Protein AF-A0A445CGW0-F1 (afdb_monomer_lite)

Radius of gyration: 28.67 Å; chains: 1; bounding box: 61×63×117 Å

Secondary structure (DSSP, 8-state):
---------------------------------TT--TTPPPPPSS-TTSS-TT--SS-SHHHHHHHHHHHHHHHH--HHHHHHHHHHHTT--S----HHHHHHHGGG---TT-SS--S-HHHHHHHHHHHHHHH-TT-HHHHHHHHHGGGGGGGGSTTTT---GGGTSS---BSSSPPPTTSTTGGGGGGSGGGG-TTTSSSSTTS-TT--GGGS-B-SSHHHHHHHHHHHTT----HHHHHHHHHTT-HHHHTT-TTTTT--HHHHHHHHHHHHHHHHHHH---SS---HHHHHHHHHHHHHHHHHHT-----HHHHHHHHHTT-HHHHTT-TTTTS--HHHHHHHHHHHHHHHHHHH---SSPP-HHHHHHHHHHHHHHHS-SS---

InterPro domains:
  IPR007828 Inositol oxygenase [PF05153] (64-305)
  IPR007828 Inositol oxygenase [PTHR12588] (19-306)

pLDDT: mean 83.8, std 20.22, range [23.66, 98.75]

Organism: Arachis hypogaea (NCBI:txid3818)

Foldseek 3Di:
DDDDDDDDDDDYDDDDDDDDDDDDPPPPPQPDDPFFDPPADDFDCAAQVRHGFPDLPDDDPLSVLLLVLVLCLLAPQAPVVLVVVCVVLLVVPLDDDALVVLLVLQQVDDQSNGPHDDHRVNQLLQLLLVSCCVGPVPPLLLSLLSNQLQSLQCCCPVSNPVDPNSQADAAKDFHQAADDPLPPPCVSNVNHPSCVPPQHVHHQRVHDFQQACVPTRMRHYSLVSSLSVCVVLQFPRPPLSSLLSNCLSNCSCLPVNPPVRNHHPSNVVSSSSSNVSNSRSRRSHYPDGDPCVVCVVVSVVSSVVRNQVVFFPDPPLVVLLVVCLVVCCVLPVPPPPVVDDPVNVVSSVSSNVVNCCVPPVDDPDDDPCVVCVVVVVVVCVVTGPPDDDD

Structure (mmCIF, N/CA/C/O backbone):
data_AF-A0A445CGW0-F1
#
_entry.id   AF-A0A445CGW0-F1
#
loop_
_atom_site.group_PDB
_atom_site.id
_atom_site.type_symbol
_atom_site.label_atom_id
_atom_site.label_alt_id
_atom_site.label_comp_id
_atom_site.label_asym_id
_atom_site.label_entity_id
_atom_site.label_seq_id
_atom_site.pdbx_PDB_ins_code
_atom_site.Cartn_x
_atom_site.Cartn_y
_atom_site.Cartn_z
_atom_site.occupancy
_atom_site.B_iso_or_equiv
_atom_site.auth_seq_id
_atom_site.auth_comp_id
_atom_site.auth_asym_id
_atom_site.auth_atom_id
_atom_site.pdbx_PDB_model_num
ATOM 1 N N . MET A 1 1 ? 12.125 -11.654 -76.337 1.00 35.56 1 MET A N 1
ATOM 2 C CA . MET A 1 1 ? 12.320 -10.326 -76.961 1.00 35.56 1 MET A CA 1
ATOM 3 C C . MET A 1 1 ? 11.500 -9.334 -76.161 1.00 35.56 1 MET A C 1
ATOM 5 O O . MET A 1 1 ? 10.385 -9.684 -75.823 1.00 35.56 1 MET A O 1
ATOM 9 N N . ALA A 1 2 ? 11.933 -8.131 -75.829 1.00 31.19 2 ALA A N 1
ATOM 10 C CA . ALA A 1 2 ? 13.241 -7.493 -75.856 1.00 31.19 2 ALA A CA 1
ATOM 11 C C . ALA A 1 2 ? 13.026 -6.168 -75.106 1.00 31.19 2 ALA A C 1
ATOM 13 O O . ALA A 1 2 ? 12.069 -5.450 -75.383 1.00 31.19 2 ALA A O 1
ATOM 14 N N . THR A 1 3 ? 13.880 -5.904 -74.129 1.00 28.67 3 THR A N 1
ATOM 15 C CA . THR A 1 3 ? 14.000 -4.645 -73.392 1.00 28.67 3 THR A CA 1
ATOM 16 C C . THR A 1 3 ? 14.178 -3.451 -74.332 1.00 28.67 3 THR A C 1
ATOM 18 O O . THR A 1 3 ? 14.914 -3.575 -75.309 1.00 28.67 3 THR A O 1
ATOM 21 N N . THR A 1 4 ? 13.667 -2.275 -73.954 1.00 31.94 4 THR A N 1
ATOM 22 C CA . THR A 1 4 ? 14.264 -0.998 -74.383 1.00 31.94 4 THR A CA 1
ATOM 23 C C . THR A 1 4 ? 14.344 -0.037 -73.193 1.00 31.94 4 THR A C 1
ATOM 25 O O . THR A 1 4 ? 13.339 0.243 -72.546 1.00 31.94 4 THR A O 1
ATOM 28 N N . LEU A 1 5 ? 15.568 0.399 -72.891 1.00 27.86 5 LEU A N 1
ATOM 29 C CA . LEU A 1 5 ? 15.965 1.393 -71.879 1.00 27.86 5 LEU A CA 1
ATOM 30 C C . LEU A 1 5 ? 16.192 2.774 -72.548 1.00 27.86 5 LEU A C 1
ATOM 32 O O . LEU A 1 5 ? 15.957 2.898 -73.749 1.00 27.86 5 LEU A O 1
ATOM 36 N N . VAL A 1 6 ? 16.790 3.713 -71.790 1.00 30.98 6 VAL A N 1
ATOM 37 C CA . VAL A 1 6 ? 17.458 4.980 -72.196 1.00 30.98 6 VAL A CA 1
ATOM 38 C C . VAL A 1 6 ? 16.551 6.237 -72.229 1.00 30.98 6 VAL A C 1
ATOM 40 O O . VAL A 1 6 ? 15.656 6.315 -73.062 1.00 30.98 6 VAL A O 1
ATOM 43 N N . ASP A 1 7 ? 16.752 7.284 -71.402 1.00 27.50 7 ASP A N 1
ATOM 44 C CA . ASP A 1 7 ? 17.539 7.364 -70.147 1.00 27.50 7 ASP A CA 1
ATOM 45 C C . ASP A 1 7 ? 17.207 8.583 -69.231 1.00 27.50 7 ASP A C 1
ATOM 47 O O . ASP A 1 7 ? 16.339 9.404 -69.519 1.00 27.50 7 ASP A O 1
ATOM 51 N N . GLN A 1 8 ? 17.942 8.650 -68.117 1.00 28.12 8 GLN A N 1
ATOM 52 C CA . GLN A 1 8 ? 18.138 9.674 -67.078 1.00 28.12 8 GLN A CA 1
ATOM 53 C C . GLN A 1 8 ? 18.310 11.159 -67.482 1.00 28.12 8 GLN A C 1
ATOM 55 O O . GLN A 1 8 ? 18.996 11.495 -68.444 1.00 28.12 8 GLN A O 1
ATOM 60 N N . SER A 1 9 ? 17.951 12.045 -66.539 1.00 27.23 9 SER A N 1
ATOM 61 C CA . SER A 1 9 ? 18.901 13.039 -65.992 1.00 27.23 9 SER A CA 1
ATOM 62 C C . SER A 1 9 ? 18.571 13.353 -64.522 1.00 27.23 9 SER A C 1
ATOM 64 O O . SER A 1 9 ? 17.398 13.368 -64.153 1.00 27.23 9 SER A O 1
ATOM 66 N N . ALA A 1 10 ? 19.585 13.576 -63.681 1.00 27.39 10 ALA A N 1
ATOM 67 C CA . ALA A 1 10 ? 19.454 13.761 -62.228 1.00 27.39 10 ALA A CA 1
ATOM 68 C C . ALA A 1 10 ? 19.650 15.225 -61.789 1.00 27.39 10 ALA A C 1
ATOM 70 O O . ALA A 1 10 ? 20.271 15.977 -62.532 1.00 27.39 10 ALA A O 1
ATOM 71 N N . LEU A 1 11 ? 19.201 15.586 -60.571 1.00 26.28 11 LEU A N 1
ATOM 72 C CA . LEU A 1 11 ? 19.989 16.225 -59.483 1.00 26.28 11 LEU A CA 1
ATOM 73 C C . LEU A 1 11 ? 19.096 16.922 -58.430 1.00 26.28 11 LEU A C 1
ATOM 75 O O . LEU A 1 11 ? 18.380 17.844 -58.788 1.00 26.28 11 LEU A O 1
ATOM 79 N N . GLY A 1 12 ? 19.272 16.563 -57.144 1.00 23.66 12 GLY A N 1
ATOM 80 C CA . GLY A 1 12 ? 18.977 17.382 -55.943 1.00 23.66 12 GLY A CA 1
ATOM 81 C C . GLY A 1 12 ? 17.527 17.860 -55.701 1.00 23.66 12 GLY A C 1
ATOM 82 O O . GLY A 1 12 ? 16.700 17.880 -56.596 1.00 23.66 12 GLY A O 1
ATOM 83 N N . SER A 1 13 ? 17.129 18.283 -54.500 1.00 24.61 13 SER A N 1
ATOM 84 C CA . SER A 1 13 ? 17.721 18.170 -53.156 1.00 24.61 13 SER A CA 1
ATOM 85 C C . SER A 1 13 ? 16.670 18.591 -52.112 1.00 24.61 13 SER A C 1
ATOM 87 O O . SER A 1 13 ? 15.729 19.293 -52.461 1.00 24.61 13 SER A O 1
ATOM 89 N N . GLN A 1 14 ? 16.915 18.255 -50.839 1.00 25.72 14 GLN A N 1
ATOM 90 C CA . GLN A 1 14 ? 16.251 18.785 -49.632 1.00 25.72 14 GLN A CA 1
ATOM 91 C C . GLN A 1 14 ? 14.803 18.338 -49.340 1.00 25.72 14 GLN A C 1
ATOM 93 O O . GLN A 1 14 ? 13.841 18.665 -50.027 1.00 25.72 14 GLN A O 1
ATOM 98 N N . PHE A 1 15 ? 14.691 17.622 -48.216 1.00 25.77 15 PHE A N 1
ATOM 99 C CA . PHE A 1 15 ? 13.513 17.609 -47.352 1.00 25.77 15 PHE A CA 1
ATOM 100 C C . PHE A 1 15 ? 13.239 19.022 -46.821 1.00 25.77 15 PHE A C 1
ATOM 102 O O . PHE A 1 15 ? 14.188 19.749 -46.535 1.00 25.77 15 PHE A O 1
ATOM 109 N N . ASP A 1 16 ? 11.968 19.334 -46.573 1.00 25.22 16 ASP A N 1
ATOM 110 C CA . ASP A 1 16 ? 11.568 20.315 -45.562 1.00 25.22 16 ASP A CA 1
ATOM 111 C C . ASP A 1 16 ? 10.232 19.874 -44.943 1.00 25.22 16 ASP A C 1
ATOM 113 O O . ASP A 1 16 ? 9.242 19.646 -45.645 1.00 25.22 16 ASP A O 1
ATOM 117 N N . GLU A 1 17 ? 10.208 19.716 -43.622 1.00 28.42 17 GLU A N 1
ATOM 118 C CA . GLU A 1 17 ? 9.020 19.325 -42.861 1.00 28.42 17 GLU A CA 1
ATOM 119 C C . GLU A 1 17 ? 8.104 20.531 -42.626 1.00 28.42 17 GLU A C 1
ATOM 121 O O . GLU A 1 17 ? 8.563 21.595 -42.207 1.00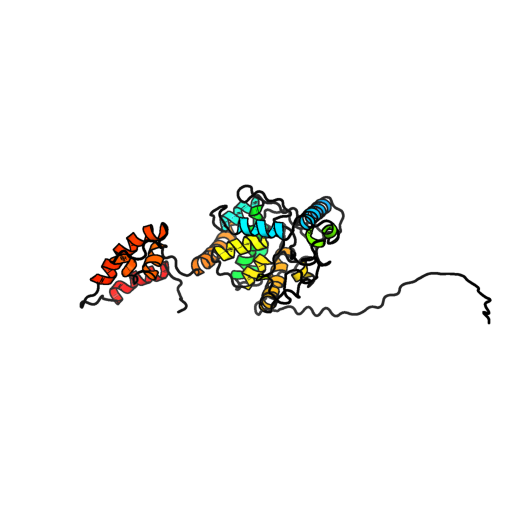 28.42 17 GLU A O 1
ATOM 126 N N . LYS A 1 18 ? 6.784 20.365 -42.794 1.00 26.92 18 LYS A N 1
ATOM 127 C CA . LYS A 1 18 ? 5.802 21.315 -42.244 1.00 26.92 18 LYS A CA 1
ATOM 128 C C . LYS A 1 18 ? 4.612 20.623 -41.591 1.00 26.92 18 LYS A C 1
ATOM 130 O O . LYS A 1 18 ? 3.681 20.194 -42.263 1.00 26.92 18 LYS A O 1
ATOM 135 N N . ASN A 1 19 ? 4.673 20.605 -40.259 1.00 25.73 19 ASN A N 1
ATOM 136 C CA . ASN A 1 19 ? 3.573 20.655 -39.293 1.00 25.73 19 ASN A CA 1
ATOM 137 C C . ASN A 1 19 ? 2.148 20.490 -39.848 1.00 25.73 19 ASN A C 1
ATOM 139 O O . ASN A 1 19 ? 1.550 21.443 -40.349 1.00 25.73 19 ASN A O 1
ATOM 143 N N . VAL A 1 20 ? 1.547 19.330 -39.577 1.00 26.42 20 VAL A N 1
ATOM 144 C CA . VAL A 1 20 ? 0.089 19.194 -39.491 1.00 26.42 20 VAL A CA 1
ATOM 145 C C . VAL A 1 20 ? -0.298 19.296 -38.016 1.00 26.42 20 VAL A C 1
ATOM 147 O O . VAL A 1 20 ? -0.081 18.369 -37.239 1.00 26.42 20 VAL A O 1
ATOM 150 N N . HIS A 1 21 ? -0.858 20.438 -37.613 1.00 25.58 21 HIS A N 1
ATOM 151 C CA . HIS A 1 21 ? -1.494 20.585 -36.302 1.00 25.58 21 HIS A CA 1
ATOM 152 C C . HIS A 1 21 ? -2.775 19.742 -36.247 1.00 25.58 21 HIS A C 1
ATOM 154 O O . HIS A 1 21 ? -3.831 20.180 -36.701 1.00 25.58 21 HIS A O 1
ATOM 160 N N . ASN A 1 22 ? -2.700 18.564 -35.629 1.00 25.92 22 ASN A N 1
ATOM 161 C CA . ASN A 1 22 ? -3.891 17.891 -35.122 1.00 25.92 22 ASN A CA 1
ATOM 162 C C . ASN A 1 22 ? -4.229 18.456 -33.739 1.00 25.92 22 ASN A C 1
ATOM 164 O O . ASN A 1 22 ? -3.571 18.144 -32.748 1.00 25.92 22 ASN A O 1
ATOM 168 N N . HIS A 1 23 ? -5.282 19.274 -33.678 1.00 26.72 23 HIS A N 1
ATOM 169 C CA . HIS A 1 23 ? -5.942 19.618 -32.422 1.00 26.72 23 HIS A CA 1
ATOM 170 C C . HIS A 1 23 ? -6.549 18.347 -31.812 1.00 26.72 23 HIS A C 1
ATOM 172 O O . HIS A 1 23 ? -7.643 17.931 -32.187 1.00 26.72 23 HIS A O 1
ATOM 178 N N . VAL A 1 24 ? -5.850 17.743 -30.851 1.00 26.14 24 VAL A N 1
ATOM 179 C CA . VAL A 1 24 ? -6.459 16.799 -29.910 1.00 26.14 24 VAL A CA 1
ATOM 180 C C . VAL A 1 24 ? -6.933 17.615 -28.714 1.00 26.14 24 VAL A C 1
ATOM 182 O O . VAL A 1 24 ? -6.127 18.105 -27.923 1.00 26.14 24 VAL A O 1
ATOM 185 N N . THR A 1 25 ? -8.245 17.805 -28.601 1.00 25.31 25 THR A N 1
ATOM 186 C CA . THR A 1 25 ? -8.859 18.372 -27.400 1.00 25.31 25 THR A CA 1
ATOM 187 C C . THR A 1 25 ? -8.650 17.405 -26.240 1.00 25.31 25 THR A C 1
ATOM 189 O O . THR A 1 25 ? -9.144 16.279 -26.254 1.00 25.31 25 THR A O 1
ATOM 192 N N . LYS A 1 26 ? -7.881 17.840 -25.239 1.00 28.27 26 LYS A N 1
ATOM 193 C CA . LYS A 1 26 ? -7.696 17.111 -23.984 1.00 28.27 26 LYS A CA 1
ATOM 194 C C . LYS A 1 26 ? -8.978 17.248 -23.155 1.00 28.27 26 LYS A C 1
ATOM 196 O O . LYS A 1 26 ? -9.075 18.132 -22.311 1.00 28.27 26 LYS A O 1
ATOM 201 N N . ASP A 1 27 ? -9.950 16.371 -23.396 1.00 25.67 27 ASP A N 1
ATOM 202 C CA . ASP A 1 27 ? -11.095 16.190 -22.496 1.00 25.67 27 ASP A CA 1
ATOM 203 C C . ASP A 1 27 ? -10.629 15.453 -21.232 1.00 25.67 27 ASP A C 1
ATOM 205 O O . ASP A 1 27 ? -10.896 14.270 -21.009 1.00 25.67 27 ASP A O 1
ATOM 209 N N . THR A 1 28 ? -9.886 16.165 -20.382 1.00 30.73 28 THR A N 1
ATOM 210 C CA . THR A 1 28 ? -9.682 15.760 -18.994 1.00 30.73 28 THR A CA 1
ATOM 211 C C . THR A 1 28 ? -11.000 15.951 -18.257 1.00 30.73 28 THR A C 1
ATOM 213 O O . THR A 1 28 ? -11.278 17.031 -17.738 1.00 30.73 28 THR A O 1
ATOM 216 N N . ASN A 1 29 ? -11.815 14.896 -18.222 1.00 28.12 29 ASN A N 1
ATOM 217 C CA . ASN A 1 29 ? -12.954 14.799 -17.315 1.00 28.12 29 ASN A CA 1
ATOM 218 C C . ASN A 1 29 ? -12.438 14.833 -15.867 1.00 28.12 29 ASN A C 1
ATOM 220 O O . ASN A 1 29 ? -12.152 13.788 -15.280 1.00 28.12 29 ASN A O 1
ATOM 224 N N . GLU A 1 30 ? -12.309 16.031 -15.293 1.00 36.06 30 GLU A N 1
ATOM 225 C CA . GLU A 1 30 ? -12.098 16.191 -13.857 1.00 36.06 30 GLU A CA 1
ATOM 226 C C . GLU A 1 30 ? -13.266 15.538 -13.117 1.00 36.06 30 GLU A C 1
ATOM 228 O O . GLU A 1 30 ? -14.413 15.993 -13.186 1.00 36.06 30 GLU A O 1
ATOM 233 N N . VAL A 1 31 ? -12.968 14.455 -12.395 1.00 38.19 31 VAL A N 1
ATOM 234 C CA . VAL A 1 31 ? -13.917 13.801 -11.493 1.00 38.19 31 VAL A CA 1
ATOM 235 C C . VAL A 1 31 ? -14.138 14.728 -10.299 1.00 38.19 31 VAL A C 1
ATOM 237 O O . VAL A 1 31 ? -13.490 14.629 -9.258 1.00 38.19 31 VAL A O 1
ATOM 240 N N . THR A 1 32 ? -15.059 15.670 -10.472 1.00 37.12 32 THR A N 1
ATOM 241 C CA . THR A 1 32 ? -15.498 16.602 -9.438 1.00 37.12 32 THR A CA 1
ATOM 242 C C . THR A 1 32 ? -16.380 15.864 -8.437 1.00 37.12 32 THR A C 1
ATOM 244 O O . THR A 1 32 ? -17.596 15.749 -8.584 1.00 37.12 32 THR A O 1
ATOM 247 N N . LEU A 1 33 ? -15.748 15.334 -7.389 1.00 45.72 33 LEU A N 1
ATOM 248 C CA . LEU A 1 33 ? -16.457 14.859 -6.206 1.00 45.72 33 LEU A CA 1
ATOM 249 C C . LEU A 1 33 ? -17.167 16.040 -5.524 1.00 45.72 33 LEU A C 1
ATOM 251 O O . LEU A 1 33 ? -16.602 17.127 -5.383 1.00 45.72 33 LEU A O 1
ATOM 255 N N . ASN A 1 34 ? -18.403 15.821 -5.074 1.00 38.88 34 ASN A N 1
ATOM 256 C CA . ASN A 1 34 ? -19.185 16.830 -4.357 1.00 38.88 34 ASN A CA 1
ATOM 257 C C . ASN A 1 34 ? -18.522 17.163 -3.008 1.00 38.88 34 ASN A C 1
ATOM 259 O O . ASN A 1 34 ? -18.745 16.464 -2.022 1.00 38.88 34 ASN A O 1
ATOM 263 N N . GLY A 1 35 ? -17.724 18.233 -2.958 1.00 44.19 35 GLY A N 1
ATOM 264 C CA . GLY A 1 35 ? -17.049 18.667 -1.730 1.00 44.19 35 GLY A CA 1
ATOM 265 C C . GLY A 1 35 ? -15.794 19.525 -1.910 1.00 44.19 35 GLY A C 1
ATOM 266 O O . GLY A 1 35 ? -15.348 20.109 -0.926 1.00 44.19 35 GLY A O 1
ATOM 267 N N . VAL A 1 36 ? -15.242 19.636 -3.127 1.00 45.09 36 VAL A N 1
ATOM 268 C CA . VAL A 1 36 ? -14.020 20.422 -3.393 1.00 45.09 36 VAL A CA 1
ATOM 269 C C . VAL A 1 36 ? -14.189 21.874 -2.929 1.00 45.09 36 VAL A C 1
ATOM 271 O O . VAL A 1 36 ? -15.079 22.589 -3.395 1.00 45.09 36 VAL A O 1
ATOM 274 N N . SER A 1 37 ? -13.323 22.329 -2.018 1.00 44.50 37 SER A N 1
ATOM 275 C CA . SER A 1 37 ? -13.330 23.729 -1.582 1.00 44.50 37 SER A CA 1
ATOM 276 C C . SER A 1 37 ? -12.886 24.656 -2.723 1.00 44.50 37 SER A C 1
ATOM 278 O O . SER A 1 37 ? -11.949 24.344 -3.458 1.00 44.50 37 SER A O 1
ATOM 280 N N . HIS A 1 38 ? -13.488 25.844 -2.836 1.00 43.81 38 HIS A N 1
ATOM 281 C CA . HIS A 1 38 ? -13.110 26.836 -3.857 1.00 43.81 38 HIS A CA 1
ATOM 282 C C . HIS A 1 38 ? -11.668 27.387 -3.725 1.00 43.81 38 HIS A C 1
ATOM 284 O O . HIS A 1 38 ? -11.241 28.141 -4.592 1.00 43.81 38 HIS A O 1
ATOM 290 N N . ASN A 1 39 ? -10.913 26.995 -2.687 1.00 56.28 39 ASN A N 1
ATOM 291 C CA . ASN A 1 39 ? -9.490 27.308 -2.484 1.00 56.28 39 ASN A CA 1
ATOM 292 C C . ASN A 1 39 ? -8.637 26.021 -2.403 1.00 56.28 39 ASN A C 1
ATOM 294 O O . ASN A 1 39 ? -7.794 25.881 -1.504 1.00 56.28 39 ASN A O 1
ATOM 298 N N . GLY A 1 40 ? -8.892 25.071 -3.309 1.00 59.06 40 GLY A N 1
ATOM 299 C CA . GLY A 1 40 ? -8.161 23.805 -3.404 1.00 59.06 40 GLY A CA 1
ATOM 300 C C . GLY A 1 40 ? -6.645 23.965 -3.585 1.00 59.06 40 GLY A C 1
ATOM 301 O O . GLY A 1 40 ? -6.133 25.041 -3.898 1.00 59.06 40 GLY A O 1
ATOM 302 N N . PHE A 1 41 ? -5.905 22.889 -3.355 1.00 77.31 41 PHE A N 1
ATOM 303 C CA . PHE A 1 41 ? -4.469 22.788 -3.552 1.00 77.31 41 PHE A CA 1
ATOM 304 C C . PHE A 1 41 ? -4.099 23.000 -5.029 1.00 77.31 41 PHE A C 1
ATOM 306 O O . PHE A 1 41 ? -4.464 22.208 -5.905 1.00 77.31 41 PHE A O 1
ATOM 313 N N . THR A 1 42 ? -3.344 24.063 -5.296 1.00 76.69 42 THR A N 1
ATOM 314 C CA . THR A 1 42 ? -2.746 24.343 -6.604 1.00 76.69 42 THR A CA 1
ATOM 315 C C . THR A 1 42 ? -1.411 23.613 -6.702 1.00 76.69 42 THR A C 1
ATOM 317 O O . THR A 1 42 ? -0.507 23.897 -5.920 1.00 76.69 42 THR A O 1
ATOM 320 N N . ALA A 1 43 ? -1.276 22.698 -7.665 1.00 77.12 43 ALA A N 1
ATOM 321 C CA . ALA A 1 43 ? 0.015 22.084 -7.967 1.00 77.12 43 ALA A CA 1
ATOM 322 C C . ALA A 1 43 ? 0.998 23.168 -8.463 1.00 77.12 43 ALA A C 1
ATOM 324 O O . ALA A 1 43 ? 0.621 23.943 -9.348 1.00 77.12 43 ALA A O 1
ATOM 325 N N . PRO A 1 44 ? 2.219 23.270 -7.908 1.00 73.88 44 PRO A N 1
ATOM 326 C CA . PRO A 1 44 ? 3.204 24.234 -8.374 1.00 73.88 44 PRO A CA 1
ATOM 327 C C . PRO A 1 44 ? 3.828 23.777 -9.701 1.00 73.88 44 PRO A C 1
ATOM 329 O O . PRO A 1 44 ? 3.929 22.586 -9.983 1.00 73.88 44 PRO A O 1
ATOM 332 N N . GLU A 1 45 ? 4.267 24.734 -10.521 1.00 72.50 45 GLU A N 1
ATOM 333 C CA . GLU A 1 45 ? 4.872 24.456 -11.836 1.00 72.50 45 GLU A CA 1
ATOM 334 C C . GLU A 1 45 ? 6.278 23.833 -11.733 1.00 72.50 45 GLU A C 1
ATOM 336 O O . GLU A 1 45 ? 6.725 23.146 -12.650 1.00 72.50 45 GLU A O 1
ATOM 341 N N . ILE A 1 46 ? 6.963 24.063 -10.609 1.00 74.69 46 ILE A N 1
ATOM 342 C CA . ILE A 1 46 ? 8.324 23.601 -10.313 1.00 74.69 46 ILE A CA 1
ATOM 343 C C . ILE A 1 46 ? 8.405 23.029 -8.895 1.00 74.69 46 ILE A C 1
ATOM 345 O O . ILE A 1 46 ? 7.689 23.468 -7.992 1.00 74.69 46 ILE A O 1
ATOM 349 N N . ASN A 1 47 ? 9.293 22.056 -8.711 1.00 75.00 47 ASN A N 1
ATOM 350 C CA . ASN A 1 47 ? 9.569 21.399 -7.441 1.00 75.00 47 ASN A CA 1
ATOM 351 C C . ASN A 1 47 ? 10.348 22.312 -6.473 1.00 75.00 47 ASN A C 1
ATOM 353 O O . ASN A 1 47 ? 10.803 23.408 -6.818 1.00 75.00 47 ASN A O 1
ATOM 357 N N . SER A 1 48 ? 10.575 21.824 -5.251 1.00 62.97 48 SER A N 1
ATOM 358 C CA . SER A 1 48 ? 11.331 22.542 -4.211 1.00 62.97 48 SER A CA 1
ATOM 359 C C . SER A 1 48 ? 12.805 22.838 -4.569 1.00 62.97 48 SER A C 1
ATOM 361 O O . SER A 1 48 ? 13.460 23.611 -3.860 1.00 62.97 48 SER A O 1
ATOM 363 N N . PHE A 1 49 ? 13.330 22.281 -5.665 1.00 58.28 49 PHE A N 1
ATOM 364 C CA . PHE A 1 49 ? 14.681 22.502 -6.201 1.00 58.28 49 PHE A CA 1
ATOM 365 C C . PHE A 1 49 ? 14.723 23.451 -7.408 1.00 58.28 49 PHE A C 1
ATOM 367 O O . PHE A 1 49 ? 15.809 23.823 -7.845 1.00 58.28 49 PHE A O 1
ATOM 374 N N . GLY A 1 50 ? 13.568 23.894 -7.915 1.00 60.09 50 GLY A N 1
ATOM 375 C CA . GLY A 1 50 ? 13.469 24.769 -9.086 1.00 60.09 50 GLY A CA 1
ATOM 376 C C . GLY A 1 50 ? 13.473 24.040 -10.434 1.00 60.09 50 GLY A C 1
ATOM 377 O O . GLY A 1 50 ? 13.662 24.682 -11.465 1.00 60.09 50 GLY A O 1
ATOM 378 N N . HIS A 1 51 ? 13.269 22.722 -10.441 1.00 68.44 51 HIS A N 1
ATOM 379 C CA . HIS A 1 51 ? 13.138 21.901 -11.648 1.00 68.44 51 HIS A CA 1
ATOM 380 C C . HIS A 1 51 ? 11.675 21.504 -11.883 1.00 68.44 51 HIS A C 1
ATOM 382 O O . HIS A 1 51 ? 10.848 21.580 -10.977 1.00 68.44 51 HIS A O 1
ATOM 388 N N . SER A 1 52 ? 11.339 21.040 -13.086 1.00 72.56 52 SER A N 1
ATOM 389 C CA . SER A 1 52 ? 10.053 20.375 -13.321 1.00 72.56 52 SER A CA 1
ATOM 390 C C . SER A 1 52 ? 9.977 19.073 -12.513 1.00 72.56 52 SER A C 1
ATOM 392 O O . SER A 1 52 ? 10.958 18.332 -12.454 1.00 72.56 52 SER A O 1
ATOM 394 N N . PHE A 1 53 ? 8.815 18.773 -11.928 1.00 72.25 53 PHE A N 1
ATOM 395 C CA . PHE A 1 53 ? 8.573 17.503 -11.228 1.00 72.25 53 PHE A CA 1
ATOM 396 C C . PHE A 1 53 ? 8.848 16.297 -12.130 1.00 72.25 53 PHE A C 1
ATOM 398 O O . PHE A 1 53 ? 8.477 16.315 -13.310 1.00 72.25 53 PHE A O 1
ATOM 405 N N . ARG A 1 54 ? 9.449 15.238 -11.569 1.00 77.56 54 ARG A N 1
ATOM 406 C CA . ARG A 1 54 ? 9.792 13.999 -12.297 1.00 77.56 54 ARG A CA 1
ATOM 407 C C . ARG A 1 54 ? 10.599 14.237 -13.591 1.00 77.56 54 ARG A C 1
ATOM 409 O O . ARG A 1 54 ? 10.364 13.593 -14.614 1.00 77.56 54 ARG A O 1
ATOM 416 N N . ALA A 1 55 ? 11.549 15.175 -13.561 1.00 73.88 55 ALA A N 1
ATOM 417 C CA . ALA A 1 55 ? 12.453 15.454 -14.678 1.00 73.88 55 ALA A CA 1
ATOM 418 C C . ALA A 1 55 ? 13.665 14.501 -14.692 1.00 73.88 55 ALA A C 1
ATOM 420 O O . ALA A 1 55 ? 14.648 14.725 -13.988 1.00 73.88 55 ALA A O 1
ATOM 421 N N . TYR A 1 56 ? 13.614 13.461 -15.531 1.00 71.75 56 TYR A N 1
ATOM 422 C CA . TYR A 1 56 ? 14.675 12.440 -15.639 1.00 71.75 56 TYR A CA 1
ATOM 423 C C . TYR A 1 56 ? 15.706 12.695 -16.753 1.00 71.75 56 TYR A C 1
ATOM 425 O O . TYR A 1 56 ? 16.752 12.051 -16.771 1.00 71.75 56 TYR A O 1
ATOM 433 N N . ASP A 1 57 ? 15.437 13.643 -17.657 1.00 66.75 57 ASP A N 1
ATOM 434 C CA . ASP A 1 57 ? 16.288 13.955 -18.820 1.00 66.75 57 ASP A CA 1
ATOM 435 C C . ASP A 1 57 ? 17.228 15.162 -18.594 1.00 66.75 57 ASP A C 1
ATOM 437 O O . ASP A 1 57 ? 17.901 15.621 -19.517 1.00 66.75 57 ASP A O 1
ATOM 441 N N . VAL A 1 58 ? 17.271 15.714 -17.373 1.00 64.06 58 VAL A N 1
ATOM 442 C CA . VAL A 1 58 ? 18.132 16.856 -17.017 1.00 64.06 58 VAL A CA 1
ATOM 443 C C . VAL A 1 58 ? 19.439 16.347 -16.407 1.00 64.06 58 VAL A C 1
ATOM 445 O O . VAL A 1 58 ? 19.446 15.825 -15.290 1.00 64.06 58 VAL A O 1
ATOM 448 N N . GLU A 1 59 ? 20.555 16.523 -17.123 1.00 65.94 59 GLU A N 1
ATOM 449 C CA . GLU A 1 59 ? 21.881 16.077 -16.671 1.00 65.94 59 GLU A CA 1
ATOM 450 C C . GLU A 1 59 ? 22.248 16.659 -15.294 1.00 65.94 59 GLU A C 1
ATOM 452 O O . GLU A 1 59 ? 22.422 17.866 -15.117 1.00 65.94 59 GLU A O 1
ATOM 457 N N . SER A 1 60 ? 22.394 15.778 -14.304 1.00 70.31 60 SER A N 1
ATOM 458 C CA . SER A 1 60 ? 22.840 16.104 -12.947 1.00 70.31 60 SER A CA 1
ATOM 459 C C . SER A 1 60 ? 23.405 14.857 -12.259 1.00 70.31 60 SER A C 1
ATOM 461 O O . SER A 1 60 ? 23.113 13.733 -12.662 1.00 70.31 60 SER A O 1
ATOM 463 N N . GLU A 1 61 ? 24.192 15.017 -11.190 1.00 67.56 61 GLU A N 1
ATOM 464 C CA . GLU A 1 61 ? 24.672 13.854 -10.418 1.00 67.56 61 GLU A CA 1
ATOM 465 C C . GLU A 1 61 ? 23.514 13.068 -9.772 1.00 67.56 61 GLU A C 1
ATOM 467 O O . GLU A 1 61 ? 23.574 11.842 -9.701 1.00 67.56 61 GLU A O 1
ATOM 472 N N . ARG A 1 62 ? 22.416 13.746 -9.391 1.00 70.31 62 ARG A N 1
ATOM 473 C CA . ARG A 1 62 ? 21.184 13.095 -8.906 1.00 70.31 62 ARG A CA 1
ATOM 474 C C . ARG A 1 62 ? 20.537 12.244 -10.004 1.00 70.31 62 ARG A C 1
ATOM 476 O O . ARG A 1 62 ? 20.177 11.102 -9.745 1.00 70.31 62 ARG A O 1
ATOM 483 N N . GLN A 1 63 ? 20.465 12.755 -11.237 1.00 75.38 63 GLN A N 1
ATOM 484 C CA . GLN A 1 63 ? 19.931 12.018 -12.390 1.00 75.38 63 GLN A CA 1
ATOM 485 C C . GLN A 1 63 ? 20.735 10.740 -12.682 1.00 75.38 63 GLN A C 1
ATOM 487 O O . GLN A 1 63 ? 20.127 9.701 -12.918 1.00 75.38 63 GLN A O 1
ATOM 492 N N . LYS A 1 64 ? 22.072 10.765 -12.570 1.00 81.25 64 LYS A N 1
ATOM 493 C CA . LYS A 1 64 ? 22.905 9.553 -12.717 1.00 81.25 64 LYS A CA 1
ATOM 494 C C . LYS A 1 64 ? 22.601 8.496 -11.652 1.00 81.25 64 LYS A C 1
ATOM 496 O O . LYS A 1 64 ? 22.575 7.309 -11.967 1.00 81.25 64 LYS A O 1
ATOM 501 N N . GLY A 1 65 ? 22.372 8.925 -10.407 1.00 84.50 65 GLY A N 1
ATOM 502 C CA . GLY A 1 65 ? 21.959 8.044 -9.311 1.00 84.50 65 GLY A CA 1
ATOM 503 C C . GLY A 1 65 ? 20.609 7.379 -9.589 1.00 84.50 65 GLY A C 1
ATOM 504 O O . GLY A 1 65 ? 20.507 6.156 -9.530 1.00 84.50 65 GLY A O 1
ATOM 505 N N . VAL A 1 66 ? 19.613 8.174 -9.991 1.00 85.06 66 VAL A N 1
ATOM 506 C CA . VAL A 1 66 ? 18.267 7.698 -10.356 1.00 85.06 66 VAL A CA 1
ATOM 507 C C . VAL A 1 66 ? 18.301 6.772 -11.585 1.00 85.06 66 VAL A C 1
ATOM 509 O O . VAL A 1 66 ? 17.620 5.747 -11.609 1.00 85.06 66 VAL A O 1
ATOM 512 N N . GLU A 1 67 ? 19.127 7.063 -12.594 1.00 88.88 67 GLU A N 1
ATOM 513 C CA . GLU A 1 67 ? 19.261 6.209 -13.780 1.00 88.88 67 GLU A CA 1
ATOM 514 C C . GLU A 1 67 ? 19.899 4.846 -13.446 1.00 88.88 67 GLU A C 1
ATOM 516 O O . GLU A 1 67 ? 19.403 3.811 -13.900 1.00 88.88 67 GLU A O 1
ATOM 521 N N . GLU A 1 68 ? 20.952 4.814 -12.620 1.00 93.69 68 GLU A N 1
ATOM 522 C CA . GLU A 1 68 ? 21.567 3.562 -12.150 1.00 93.69 68 GLU A CA 1
ATOM 523 C C . GLU A 1 68 ? 20.629 2.777 -11.221 1.00 93.69 68 GLU A C 1
ATOM 525 O O . GLU A 1 68 ? 20.533 1.553 -11.336 1.00 93.69 68 GLU A O 1
ATOM 530 N N . PHE A 1 69 ? 19.879 3.469 -10.358 1.00 93.56 69 PHE A N 1
ATOM 531 C CA . PHE A 1 69 ? 18.815 2.883 -9.543 1.00 93.56 69 PHE A CA 1
ATOM 532 C C . PHE A 1 69 ? 17.804 2.125 -10.419 1.00 93.56 69 PHE A C 1
ATOM 534 O O . PHE A 1 69 ? 17.582 0.928 -10.212 1.00 93.56 69 PHE A O 1
ATOM 541 N N . TYR A 1 70 ? 17.245 2.782 -11.442 1.00 94.81 70 TYR A N 1
ATOM 542 C CA . TYR A 1 70 ? 16.251 2.166 -12.325 1.00 94.81 70 TYR A CA 1
ATOM 543 C C . TYR A 1 70 ? 16.871 1.081 -13.207 1.00 94.81 70 TYR A C 1
ATOM 545 O O . TYR A 1 70 ? 16.232 0.062 -13.465 1.00 94.81 70 TYR A O 1
ATOM 553 N N . ARG A 1 71 ? 18.139 1.217 -13.617 1.00 97.06 71 ARG A N 1
ATOM 554 C CA . ARG A 1 71 ? 18.865 0.131 -14.289 1.00 97.06 71 ARG A CA 1
ATOM 555 C C . ARG A 1 71 ? 18.920 -1.122 -13.415 1.00 97.06 71 ARG A C 1
ATOM 557 O O . ARG A 1 71 ? 18.613 -2.212 -13.896 1.00 97.06 71 ARG A O 1
ATOM 564 N N . LEU A 1 72 ? 19.283 -0.984 -12.141 1.00 98.25 72 LEU A N 1
ATOM 565 C CA . LEU A 1 72 ? 19.329 -2.104 -11.200 1.00 98.25 72 LEU A CA 1
ATOM 566 C C . LEU A 1 72 ? 17.929 -2.671 -10.921 1.00 98.25 72 LEU A C 1
ATOM 568 O O . LEU A 1 72 ? 17.781 -3.894 -10.908 1.00 98.25 72 LEU A O 1
ATOM 572 N N . GLN A 1 73 ? 16.907 -1.821 -10.777 1.00 98.25 73 GLN A N 1
ATOM 573 C CA . GLN A 1 73 ? 15.513 -2.244 -10.607 1.00 98.25 73 GLN A CA 1
ATOM 574 C C . GLN A 1 73 ? 15.055 -3.103 -11.795 1.00 98.25 73 GLN A C 1
ATOM 576 O O . GLN A 1 73 ? 14.691 -4.266 -11.614 1.00 98.25 73 GLN A O 1
ATOM 581 N N . HIS A 1 74 ? 15.152 -2.577 -13.019 1.00 98.50 74 HIS A N 1
ATOM 582 C CA . HIS A 1 74 ? 14.676 -3.250 -14.229 1.00 98.50 74 HIS A CA 1
ATOM 583 C C . HIS A 1 74 ? 15.423 -4.543 -14.544 1.00 98.50 74 HIS A C 1
ATOM 585 O O . HIS A 1 74 ? 14.830 -5.435 -15.139 1.00 98.50 74 HIS A O 1
ATOM 591 N N . ILE A 1 75 ? 16.692 -4.682 -14.149 1.00 98.56 75 ILE A N 1
ATOM 592 C CA . ILE A 1 75 ? 17.465 -5.917 -14.356 1.00 98.56 75 ILE A CA 1
ATOM 593 C C . ILE A 1 75 ? 17.080 -7.013 -13.354 1.00 98.56 75 ILE A C 1
ATOM 595 O O . ILE A 1 75 ? 17.014 -8.183 -13.734 1.00 98.56 75 ILE A O 1
ATOM 599 N N . ASN A 1 76 ? 16.856 -6.659 -12.083 1.00 98.62 76 ASN A N 1
ATOM 600 C CA . ASN A 1 76 ? 16.774 -7.635 -10.989 1.00 98.62 76 ASN A CA 1
ATOM 601 C C . ASN A 1 76 ? 15.339 -7.968 -10.538 1.00 98.62 76 ASN A C 1
ATOM 603 O O . ASN A 1 76 ? 15.115 -9.052 -9.989 1.00 98.62 76 ASN A O 1
ATOM 607 N N . GLN A 1 77 ? 14.361 -7.093 -10.796 1.00 98.56 77 GLN A N 1
ATOM 608 C CA . GLN A 1 77 ? 12.937 -7.372 -10.574 1.00 98.56 77 GLN A CA 1
ATOM 609 C C . GLN A 1 77 ? 12.443 -8.407 -11.600 1.00 98.56 77 GLN A C 1
ATOM 611 O O . GLN A 1 77 ? 12.001 -8.090 -12.704 1.00 98.56 77 GLN A O 1
ATOM 616 N N . THR A 1 78 ? 12.565 -9.676 -11.222 1.00 98.75 78 THR A N 1
ATOM 617 C CA . THR A 1 78 ? 12.093 -10.849 -11.971 1.00 98.75 78 THR A CA 1
ATOM 618 C C . THR A 1 78 ? 10.911 -11.485 -11.253 1.00 98.75 78 THR A C 1
ATOM 620 O O . THR A 1 78 ? 10.764 -11.334 -10.037 1.00 98.75 78 THR A O 1
ATOM 623 N N . TYR A 1 79 ? 10.089 -12.253 -11.964 1.00 98.56 79 TYR A N 1
ATOM 624 C CA . TYR A 1 79 ? 8.953 -12.965 -11.378 1.00 98.56 79 TYR A CA 1
ATOM 625 C C . TYR A 1 79 ? 9.376 -13.867 -10.201 1.00 98.56 79 TYR A C 1
ATOM 627 O O . TYR A 1 79 ? 8.753 -13.854 -9.138 1.00 98.56 79 TYR A O 1
ATOM 635 N N . ASP A 1 80 ? 10.492 -14.587 -10.353 1.00 98.56 80 ASP A N 1
ATOM 636 C CA . ASP A 1 80 ? 11.062 -15.449 -9.311 1.00 98.56 80 ASP A CA 1
ATOM 637 C C . ASP A 1 80 ? 11.625 -14.665 -8.115 1.00 98.56 80 ASP A C 1
ATOM 639 O O . ASP A 1 80 ? 11.565 -15.153 -6.982 1.00 98.56 80 ASP A O 1
ATOM 643 N N . PHE A 1 81 ? 12.179 -13.467 -8.343 1.00 98.69 81 PHE A N 1
ATOM 644 C CA . PHE A 1 81 ? 12.601 -12.571 -7.265 1.00 98.69 81 PHE A CA 1
ATOM 645 C C . PHE A 1 81 ? 11.386 -12.100 -6.469 1.00 98.69 81 PHE A C 1
ATOM 647 O O . PHE A 1 81 ? 11.304 -12.376 -5.272 1.00 98.69 81 PHE A O 1
ATOM 654 N N . VAL A 1 82 ? 10.409 -11.474 -7.131 1.00 98.69 82 VAL A N 1
ATOM 655 C CA . VAL A 1 82 ? 9.215 -10.927 -6.474 1.00 98.69 82 VAL A CA 1
ATOM 656 C C . VAL A 1 82 ? 8.466 -12.005 -5.699 1.00 98.69 82 VAL A C 1
ATOM 658 O O . VAL A 1 82 ? 8.109 -11.790 -4.542 1.00 98.69 82 VAL A O 1
ATOM 661 N N . LYS A 1 83 ? 8.282 -13.192 -6.290 1.00 98.44 83 LYS A N 1
ATOM 662 C CA . LYS A 1 83 ? 7.628 -14.316 -5.617 1.00 98.44 83 LYS A CA 1
ATOM 663 C C . LYS A 1 83 ? 8.324 -14.677 -4.298 1.00 98.44 83 LYS A C 1
ATOM 665 O O . LYS A 1 83 ? 7.654 -14.769 -3.273 1.00 98.44 83 LYS A O 1
ATOM 670 N N . LYS A 1 84 ? 9.657 -14.809 -4.296 1.00 98.44 84 LYS A N 1
ATOM 671 C CA . LYS A 1 84 ? 10.440 -15.075 -3.072 1.00 98.44 84 LYS A CA 1
ATOM 672 C C . LYS A 1 84 ? 10.347 -13.937 -2.062 1.00 98.44 84 LYS A C 1
ATOM 674 O O . LYS A 1 84 ? 10.340 -14.193 -0.861 1.00 98.44 84 LYS A O 1
ATOM 679 N N . MET A 1 85 ? 10.306 -12.687 -2.519 1.00 98.25 85 MET A N 1
ATOM 680 C CA . MET A 1 85 ? 10.136 -11.539 -1.630 1.00 98.25 85 MET A CA 1
ATOM 681 C C . MET A 1 85 ? 8.771 -11.595 -0.943 1.00 98.25 85 MET A C 1
ATOM 683 O O . MET A 1 85 ? 8.714 -11.576 0.286 1.00 98.25 85 MET A O 1
ATOM 687 N N . ARG A 1 86 ? 7.694 -11.805 -1.706 1.00 97.19 86 ARG A N 1
ATOM 688 C CA . ARG A 1 86 ? 6.337 -11.952 -1.172 1.00 97.19 86 ARG A CA 1
ATOM 689 C C . ARG A 1 86 ? 6.242 -13.096 -0.154 1.00 97.19 86 ARG A C 1
ATOM 691 O O . ARG A 1 86 ? 5.870 -12.841 0.986 1.00 97.19 86 ARG A O 1
ATOM 698 N N . GLU A 1 87 ? 6.710 -14.297 -0.509 1.00 97.19 87 GLU A N 1
ATOM 699 C CA . GLU A 1 87 ? 6.772 -15.482 0.376 1.00 97.19 87 GLU A CA 1
ATOM 700 C C . GLU A 1 87 ? 7.580 -15.246 1.670 1.00 97.19 87 GLU A C 1
ATOM 702 O O . GLU A 1 87 ? 7.374 -15.914 2.688 1.00 97.19 87 GLU A O 1
ATOM 707 N N . ASN A 1 88 ? 8.551 -14.329 1.659 1.00 96.25 88 ASN A N 1
ATOM 708 C CA . ASN A 1 88 ? 9.353 -13.993 2.836 1.00 96.25 88 ASN A CA 1
ATOM 709 C C . ASN A 1 88 ? 8.692 -12.936 3.723 1.00 96.25 88 ASN A C 1
ATOM 711 O O . ASN A 1 88 ? 8.750 -13.066 4.946 1.00 96.25 88 ASN A O 1
ATOM 715 N N . TYR A 1 89 ? 8.079 -11.914 3.128 1.00 95.94 89 TYR A N 1
ATOM 716 C CA . TYR A 1 89 ? 7.567 -10.749 3.850 1.00 95.94 89 TYR A CA 1
ATOM 717 C C . TYR A 1 89 ? 6.085 -10.841 4.230 1.00 95.94 89 TYR A C 1
ATOM 719 O O . TYR A 1 89 ? 5.701 -10.221 5.218 1.00 95.94 89 TYR A O 1
ATOM 727 N N . GLU A 1 90 ? 5.276 -11.679 3.570 1.00 92.56 90 GLU A N 1
ATOM 728 C CA . GLU A 1 90 ? 3.879 -11.957 3.968 1.00 92.56 90 GLU A CA 1
ATOM 729 C C . GLU A 1 90 ? 3.748 -12.553 5.384 1.00 92.56 90 GLU A C 1
ATOM 731 O O . GLU A 1 90 ? 2.684 -12.508 5.990 1.00 92.56 90 GLU A O 1
ATOM 736 N N . LYS A 1 91 ? 4.852 -13.069 5.941 1.00 91.88 91 LYS A N 1
ATOM 737 C CA . LYS A 1 91 ? 4.947 -13.599 7.310 1.00 91.88 91 LYS A CA 1
ATOM 738 C C . LYS A 1 91 ? 4.888 -12.521 8.399 1.00 91.88 91 LYS A C 1
ATOM 740 O O . LYS A 1 91 ? 4.712 -12.873 9.561 1.00 91.88 91 LYS A O 1
ATOM 745 N N . LEU A 1 92 ? 5.116 -11.249 8.043 1.00 91.12 92 LEU A N 1
ATOM 746 C CA . LEU A 1 92 ? 5.057 -10.063 8.917 1.00 91.12 92 LEU A CA 1
ATOM 747 C C . LEU A 1 92 ? 5.779 -10.189 10.278 1.00 91.12 92 LEU A C 1
ATOM 749 O O . LEU A 1 92 ? 5.416 -9.550 11.258 1.00 91.12 92 LEU A O 1
ATOM 753 N N . ASN A 1 93 ? 6.856 -10.972 10.339 1.00 90.38 93 ASN A N 1
ATOM 754 C CA . ASN A 1 93 ? 7.544 -11.352 11.577 1.00 90.38 93 ASN A CA 1
ATOM 755 C C . ASN A 1 93 ? 8.839 -10.554 11.849 1.00 90.38 93 ASN A C 1
ATOM 757 O O . ASN A 1 93 ? 9.780 -11.082 12.442 1.00 90.38 93 ASN A O 1
ATOM 761 N N . ARG A 1 94 ? 8.914 -9.301 11.377 1.00 89.00 94 ARG A N 1
ATOM 762 C CA . ARG A 1 94 ? 10.109 -8.435 11.495 1.00 89.00 94 ARG A CA 1
ATOM 763 C C . ARG A 1 94 ? 10.116 -7.570 12.758 1.00 89.00 94 ARG A C 1
ATOM 765 O O . ARG A 1 94 ? 11.160 -7.409 13.385 1.00 89.00 94 ARG A O 1
ATOM 772 N N . ALA A 1 95 ? 8.963 -7.014 13.117 1.00 88.94 95 ALA A N 1
ATOM 773 C CA . ALA A 1 95 ? 8.775 -6.147 14.274 1.00 88.94 95 ALA A CA 1
ATOM 774 C C . ALA A 1 95 ? 7.286 -6.064 14.639 1.00 88.94 95 ALA A C 1
ATOM 776 O O . ALA A 1 95 ? 6.430 -6.289 13.787 1.00 88.94 95 ALA A O 1
ATOM 777 N N . GLU A 1 96 ? 7.001 -5.663 15.875 1.00 86.31 96 GLU A N 1
ATOM 778 C CA . GLU A 1 96 ? 5.681 -5.227 16.332 1.00 86.31 96 GLU A CA 1
ATOM 779 C C . GLU A 1 96 ? 5.814 -3.764 16.777 1.00 86.31 96 GLU A C 1
ATOM 781 O O . GLU A 1 96 ? 6.697 -3.447 17.575 1.00 86.31 96 GLU A O 1
ATOM 786 N N . MET A 1 97 ? 5.002 -2.867 16.210 1.00 85.06 97 MET A N 1
ATOM 787 C CA . MET A 1 97 ? 4.987 -1.434 16.534 1.00 85.06 97 MET A CA 1
ATOM 788 C C . MET A 1 97 ? 3.671 -0.785 16.085 1.00 85.06 97 MET A C 1
ATOM 790 O O . MET A 1 97 ? 2.945 -1.335 15.254 1.00 85.06 97 MET A O 1
ATOM 794 N N . SER A 1 98 ? 3.394 0.422 16.570 1.00 85.75 98 SER A N 1
ATOM 795 C CA . SER A 1 98 ? 2.318 1.269 16.053 1.00 85.75 98 SER A CA 1
ATOM 796 C C . SER A 1 98 ? 2.682 1.947 14.724 1.00 85.75 98 SER A C 1
ATOM 798 O O . SER A 1 98 ? 3.846 2.201 14.416 1.00 85.75 98 SER A O 1
ATOM 800 N N . ILE A 1 99 ? 1.657 2.343 13.962 1.00 88.44 99 ILE A N 1
ATOM 801 C CA . ILE A 1 99 ? 1.813 3.161 12.745 1.00 88.44 99 ILE A CA 1
ATOM 802 C C . ILE A 1 99 ? 2.624 4.437 13.018 1.00 88.44 99 ILE A C 1
ATOM 804 O O . ILE A 1 99 ? 3.414 4.848 12.176 1.00 88.44 99 ILE A O 1
ATOM 808 N N . TRP A 1 100 ? 2.471 5.056 14.194 1.00 88.88 100 TRP A N 1
ATOM 809 C CA . TRP A 1 100 ? 3.180 6.298 14.496 1.00 88.88 100 TRP A CA 1
ATOM 810 C C . TRP A 1 100 ? 4.670 6.078 14.804 1.00 88.88 100 TRP A C 1
ATOM 812 O O . TRP A 1 100 ? 5.505 6.854 14.347 1.00 88.88 100 TRP A O 1
ATOM 822 N N . GLU A 1 101 ? 5.024 4.992 15.497 1.00 86.88 101 GLU A N 1
ATOM 823 C CA . GLU A 1 101 ? 6.429 4.578 15.652 1.00 86.88 101 GLU A CA 1
ATOM 824 C C . GLU A 1 101 ? 7.057 4.250 14.288 1.00 86.88 101 GLU A C 1
ATOM 826 O O . GLU A 1 101 ? 8.210 4.595 14.041 1.00 86.88 101 GLU A O 1
ATOM 831 N N . CYS A 1 102 ? 6.283 3.676 13.360 1.00 91.19 102 CYS A N 1
ATOM 832 C CA . CYS A 1 102 ? 6.717 3.448 11.982 1.00 91.19 102 CYS A CA 1
ATOM 833 C C . CYS A 1 102 ? 7.003 4.764 11.231 1.00 91.19 102 CYS A C 1
ATOM 835 O O . CYS A 1 102 ? 8.037 4.874 10.570 1.00 91.19 102 CYS A O 1
ATOM 837 N N . CYS A 1 103 ? 6.140 5.780 11.370 1.00 89.69 103 CYS A N 1
ATOM 838 C CA . CYS A 1 103 ? 6.388 7.128 10.840 1.00 89.69 103 CYS A CA 1
ATOM 839 C C . CYS A 1 103 ? 7.672 7.747 11.423 1.00 89.69 103 CYS A C 1
ATOM 841 O O . CYS A 1 103 ? 8.435 8.394 10.707 1.00 89.69 103 CYS A O 1
ATOM 843 N N . GLU A 1 104 ? 7.916 7.561 12.724 1.00 89.06 104 GLU A N 1
ATOM 844 C CA . GLU A 1 104 ? 9.094 8.096 13.413 1.00 89.06 104 GLU A CA 1
ATOM 845 C C . GLU A 1 104 ? 10.388 7.367 13.002 1.00 89.06 104 GLU A C 1
ATOM 847 O O . GLU A 1 104 ? 11.406 8.030 12.780 1.00 89.06 104 GLU A O 1
ATOM 852 N N . LEU A 1 105 ? 10.347 6.041 12.803 1.00 89.06 105 LEU A N 1
ATOM 853 C CA . LEU A 1 105 ? 11.466 5.249 12.272 1.00 89.06 105 LEU A CA 1
ATOM 854 C C . LEU A 1 105 ? 11.855 5.650 10.848 1.00 89.06 105 LEU A C 1
ATOM 856 O O . LEU A 1 105 ? 13.048 5.646 10.533 1.00 89.06 105 LEU A O 1
ATOM 860 N N . LEU A 1 106 ? 10.879 6.003 10.005 1.00 88.88 106 LEU A N 1
ATOM 861 C CA . LEU A 1 106 ? 11.111 6.312 8.593 1.00 88.88 106 LEU A CA 1
ATOM 862 C C . LEU A 1 106 ? 11.969 7.575 8.379 1.00 88.88 106 LEU A C 1
ATOM 864 O O . LEU A 1 106 ? 12.547 7.749 7.315 1.00 88.88 106 LEU A O 1
ATOM 868 N N . ASN A 1 107 ? 12.179 8.398 9.411 1.00 86.12 107 ASN A N 1
ATOM 869 C CA . ASN A 1 107 ? 13.154 9.500 9.381 1.00 86.12 107 ASN A CA 1
ATOM 870 C C . ASN A 1 107 ? 14.622 9.051 9.238 1.00 86.12 107 ASN A C 1
ATOM 872 O O . ASN A 1 107 ? 15.496 9.890 9.040 1.00 86.12 107 ASN A O 1
ATOM 876 N N . GLN A 1 108 ? 14.908 7.751 9.364 1.00 83.69 108 GLN A N 1
ATOM 877 C CA . GLN A 1 108 ? 16.225 7.161 9.087 1.00 83.69 108 GLN A CA 1
ATOM 878 C C . GLN A 1 108 ? 16.408 6.759 7.612 1.00 83.69 108 GLN A C 1
ATOM 880 O O . GLN A 1 108 ? 17.479 6.281 7.243 1.00 83.69 108 GLN A O 1
ATOM 885 N N . VAL A 1 109 ? 15.371 6.914 6.784 1.00 83.31 109 VAL A N 1
ATOM 886 C CA . VAL A 1 109 ? 15.361 6.555 5.364 1.00 83.31 109 VAL A CA 1
ATOM 887 C C . VAL A 1 109 ? 15.522 7.806 4.500 1.00 83.31 109 VAL A C 1
ATOM 889 O O . VAL A 1 109 ? 14.895 8.830 4.756 1.00 83.31 109 VAL A O 1
ATOM 892 N N . VAL A 1 110 ? 16.331 7.681 3.448 1.00 76.81 110 VAL A N 1
ATOM 893 C CA . VAL A 1 110 ? 16.415 8.608 2.310 1.00 76.81 110 VAL A CA 1
ATOM 894 C C . VAL A 1 110 ? 15.994 7.827 1.065 1.00 76.81 110 VAL A C 1
ATOM 896 O O . VAL A 1 110 ? 16.365 6.660 0.933 1.00 76.81 110 VAL A O 1
ATOM 899 N N . ASP A 1 111 ? 15.204 8.429 0.177 1.00 76.19 111 ASP A N 1
ATOM 900 C CA . ASP A 1 111 ? 14.734 7.794 -1.060 1.00 76.19 111 ASP A CA 1
ATOM 901 C C . ASP A 1 111 ? 15.617 8.201 -2.252 1.00 76.19 111 ASP A C 1
ATOM 903 O O . ASP A 1 111 ? 15.535 9.324 -2.748 1.00 76.19 111 ASP A O 1
ATOM 907 N N . ASP A 1 112 ? 16.465 7.282 -2.724 1.00 74.31 112 ASP A N 1
ATOM 908 C CA . ASP A 1 112 ? 17.392 7.542 -3.838 1.00 74.31 112 ASP A CA 1
ATOM 909 C C . ASP A 1 112 ? 16.709 7.541 -5.226 1.00 74.31 112 ASP A C 1
ATOM 911 O O . ASP A 1 112 ? 17.353 7.862 -6.228 1.00 74.31 112 ASP A O 1
ATOM 915 N N . SER A 1 113 ? 15.425 7.167 -5.316 1.00 71.12 113 SER A N 1
ATOM 916 C CA . SER A 1 113 ? 14.663 7.150 -6.577 1.00 71.12 113 SER A CA 1
ATOM 917 C C . SER A 1 113 ? 13.930 8.462 -6.865 1.00 71.12 113 SER A C 1
ATOM 919 O O . SER A 1 113 ? 13.579 8.738 -8.017 1.00 71.12 113 SER A O 1
ATOM 921 N N . ASP A 1 114 ? 13.712 9.273 -5.829 1.00 72.12 114 ASP A N 1
ATOM 922 C CA . ASP A 1 114 ? 12.944 10.508 -5.897 1.00 72.12 114 ASP A CA 1
ATOM 923 C C . ASP A 1 114 ? 13.829 11.690 -6.351 1.00 72.12 114 ASP A C 1
ATOM 925 O O . ASP A 1 114 ? 14.801 12.039 -5.671 1.00 72.12 114 ASP A O 1
ATOM 929 N N . PRO A 1 115 ? 13.537 12.360 -7.483 1.00 67.00 115 PRO A N 1
ATOM 930 C CA . PRO A 1 115 ? 14.225 13.593 -7.863 1.00 67.00 115 PRO A CA 1
ATOM 931 C C . PRO A 1 115 ? 13.738 14.828 -7.077 1.00 67.00 115 PRO A C 1
ATOM 933 O O . PRO A 1 115 ? 14.368 15.884 -7.175 1.00 67.00 115 PRO A O 1
ATOM 936 N N . ASP A 1 116 ? 12.637 14.714 -6.321 1.00 63.22 116 ASP A N 1
ATOM 937 C CA . ASP A 1 116 ? 11.830 15.831 -5.819 1.00 63.22 116 ASP A CA 1
ATOM 938 C C . ASP A 1 116 ? 11.825 15.988 -4.270 1.00 63.22 116 ASP A C 1
ATOM 940 O O . ASP A 1 116 ? 11.140 16.888 -3.773 1.00 63.22 116 ASP A O 1
ATOM 944 N N . LEU A 1 117 ? 12.616 15.216 -3.497 1.00 65.06 117 LEU A N 1
ATOM 945 C CA . LEU A 1 117 ? 12.619 15.237 -2.013 1.00 65.06 117 LEU A CA 1
ATOM 946 C C . LEU A 1 117 ? 14.022 15.205 -1.350 1.00 65.06 117 LEU A C 1
ATOM 948 O O . LEU A 1 117 ? 14.825 14.337 -1.662 1.00 65.06 117 LEU A O 1
ATOM 952 N N . ASP A 1 118 ? 14.289 16.100 -0.384 1.00 66.75 118 ASP A N 1
ATOM 953 C CA . ASP A 1 118 ? 15.475 16.069 0.521 1.00 66.75 118 ASP A CA 1
ATOM 954 C C . ASP A 1 118 ? 15.084 16.048 2.022 1.00 66.75 118 ASP A C 1
ATOM 956 O O . ASP A 1 118 ? 15.948 15.997 2.898 1.00 66.75 118 ASP A O 1
ATOM 960 N N . GLU A 1 119 ? 13.790 16.147 2.339 1.00 69.62 119 GLU A N 1
ATOM 961 C CA . GLU A 1 119 ? 13.286 16.297 3.713 1.00 69.62 119 GLU A CA 1
ATOM 962 C C . GLU A 1 119 ? 13.068 14.928 4.395 1.00 69.62 119 GLU A C 1
ATOM 964 O O . GLU A 1 119 ? 12.876 13.926 3.704 1.00 69.62 119 GLU A O 1
ATOM 969 N N . PRO A 1 120 ? 13.034 14.847 5.743 1.00 79.00 120 PRO A N 1
ATOM 970 C CA . PRO A 1 120 ? 12.754 13.596 6.448 1.00 79.00 120 PRO A CA 1
ATOM 971 C C . PRO A 1 120 ? 11.406 12.999 6.031 1.00 79.00 120 PRO A C 1
ATOM 973 O O . PRO A 1 120 ? 10.407 13.717 5.984 1.00 79.00 120 PRO A O 1
ATOM 976 N N . GLN A 1 121 ? 11.344 11.684 5.808 1.00 83.44 121 GLN A N 1
ATOM 977 C CA . GLN A 1 121 ? 10.159 11.018 5.245 1.00 83.44 121 GLN A CA 1
ATOM 978 C C . GLN A 1 121 ? 8.839 11.331 5.979 1.00 83.44 121 GLN A C 1
ATOM 980 O O . GLN A 1 121 ? 7.802 11.446 5.329 1.00 83.44 121 GLN A O 1
ATOM 985 N N . ILE A 1 122 ? 8.841 11.548 7.305 1.00 87.81 122 ILE A N 1
ATOM 986 C CA . ILE A 1 122 ? 7.613 11.926 8.035 1.00 87.81 122 ILE A CA 1
ATOM 987 C C . ILE A 1 122 ? 7.002 13.248 7.539 1.00 87.81 122 ILE A C 1
ATOM 989 O O . ILE A 1 122 ? 5.790 13.439 7.624 1.00 87.81 122 ILE A O 1
ATOM 993 N N . GLN A 1 123 ? 7.821 14.158 7.007 1.00 88.94 123 GLN A N 1
ATOM 994 C CA . GLN A 1 123 ? 7.367 15.422 6.436 1.00 88.94 123 GLN A CA 1
ATOM 995 C C . GLN A 1 123 ? 6.646 15.193 5.109 1.00 88.94 123 GLN A C 1
ATOM 997 O O . GLN A 1 123 ? 5.571 15.754 4.935 1.00 88.94 123 GLN A O 1
ATOM 1002 N N . HIS A 1 124 ? 7.144 14.309 4.237 1.00 89.06 124 HIS A N 1
ATOM 1003 C CA . HIS A 1 124 ? 6.439 13.906 3.008 1.00 89.06 124 HIS A CA 1
ATOM 1004 C C . HIS A 1 124 ? 5.059 13.293 3.310 1.00 89.06 124 HIS A C 1
ATOM 1006 O O . HIS A 1 124 ? 4.039 13.740 2.774 1.00 89.06 124 HIS A O 1
ATOM 1012 N N . LEU A 1 125 ? 5.005 12.345 4.258 1.00 92.25 125 LEU A N 1
ATOM 1013 C CA . LEU A 1 125 ? 3.754 11.721 4.716 1.00 92.25 125 LEU A CA 1
ATOM 1014 C C . LEU A 1 125 ? 2.733 12.767 5.196 1.00 92.25 125 LEU A C 1
ATOM 1016 O O . LEU A 1 125 ? 1.562 12.741 4.810 1.00 92.25 125 LEU A O 1
ATOM 1020 N N . LEU A 1 126 ? 3.176 13.710 6.034 1.00 94.06 126 LEU A N 1
ATOM 1021 C CA . LEU A 1 126 ? 2.313 14.740 6.614 1.00 94.06 126 LEU A CA 1
ATOM 1022 C C . LEU A 1 126 ? 1.950 15.858 5.629 1.00 94.06 126 LEU A C 1
ATOM 1024 O O . LEU A 1 126 ? 0.840 16.378 5.714 1.00 94.06 126 LEU A O 1
ATOM 1028 N N . GLN A 1 127 ? 2.832 16.220 4.695 1.00 92.19 127 GLN A N 1
ATOM 1029 C CA . GLN A 1 127 ? 2.542 17.181 3.625 1.00 92.19 127 GLN A CA 1
ATOM 1030 C C . GLN A 1 127 ? 1.439 16.644 2.713 1.00 92.19 127 GLN A C 1
ATOM 1032 O O . GLN A 1 127 ? 0.441 17.335 2.496 1.00 92.19 127 GLN A O 1
ATOM 1037 N N . SER A 1 128 ? 1.559 15.384 2.291 1.00 92.62 128 SER A N 1
ATOM 1038 C CA . SER A 1 128 ? 0.541 14.695 1.496 1.00 92.62 128 SER A CA 1
ATOM 1039 C C . SER A 1 128 ? -0.792 14.615 2.246 1.00 92.62 128 SER A C 1
ATOM 1041 O O . SER A 1 128 ? -1.834 15.014 1.720 1.00 92.62 128 SER A O 1
ATOM 1043 N N . ALA A 1 129 ? -0.769 14.168 3.506 1.00 95.19 129 ALA A N 1
ATOM 1044 C CA . ALA A 1 129 ? -1.977 13.995 4.308 1.00 95.19 129 ALA A CA 1
ATOM 1045 C C . ALA A 1 129 ? -2.685 15.323 4.651 1.00 95.19 129 ALA A C 1
ATOM 1047 O O . ALA A 1 129 ? -3.901 15.425 4.475 1.00 95.19 129 ALA A O 1
ATOM 1048 N N . GLU A 1 130 ? -1.959 16.367 5.074 1.00 95.62 130 GLU A N 1
ATOM 1049 C CA . GLU A 1 130 ? -2.556 17.677 5.385 1.00 95.62 130 GLU A CA 1
ATOM 1050 C C . GLU A 1 130 ? -3.038 18.416 4.124 1.00 95.62 130 GLU A C 1
ATOM 1052 O O . GLU A 1 130 ? -4.057 19.112 4.180 1.00 95.62 130 GLU A O 1
ATOM 1057 N N . ALA A 1 131 ? -2.368 18.246 2.976 1.00 92.94 131 ALA A N 1
ATOM 1058 C CA . ALA A 1 131 ? -2.815 18.830 1.711 1.00 92.94 131 ALA A CA 1
ATOM 1059 C C . ALA A 1 131 ? -4.131 18.196 1.222 1.00 92.94 131 ALA A C 1
ATOM 1061 O O . ALA A 1 131 ? -5.049 18.928 0.849 1.00 92.94 131 ALA A O 1
ATOM 1062 N N . ILE A 1 132 ? -4.277 16.866 1.314 1.00 93.62 132 ILE A N 1
ATOM 1063 C CA . ILE A 1 132 ? -5.564 16.191 1.067 1.00 93.62 132 ILE A CA 1
ATOM 1064 C C . ILE A 1 132 ? -6.615 16.661 2.072 1.00 93.62 132 ILE A C 1
ATOM 1066 O O . ILE A 1 132 ? -7.719 17.022 1.674 1.00 93.62 132 ILE A O 1
ATOM 1070 N N . ARG A 1 133 ? -6.282 16.688 3.367 1.00 95.19 133 ARG A N 1
ATOM 1071 C CA . ARG A 1 133 ? -7.209 17.061 4.448 1.00 95.19 133 ARG A CA 1
ATOM 1072 C C . ARG A 1 133 ? -7.802 18.457 4.285 1.00 95.19 133 ARG A C 1
ATOM 1074 O O . ARG A 1 133 ? -8.942 18.691 4.685 1.00 95.19 133 ARG A O 1
ATOM 1081 N N . LYS A 1 134 ? -7.043 19.388 3.707 1.00 92.88 134 LYS A N 1
ATOM 1082 C CA . LYS A 1 134 ? -7.518 20.734 3.373 1.00 92.88 134 LYS A CA 1
ATOM 1083 C C . LYS A 1 134 ? -8.589 20.713 2.271 1.00 92.88 134 LYS A C 1
ATOM 1085 O O . LYS A 1 134 ? -9.554 21.473 2.353 1.00 92.88 134 LYS A O 1
ATOM 1090 N N . ASP A 1 135 ? -8.415 19.867 1.260 1.00 91.06 135 ASP A N 1
ATOM 1091 C CA . ASP A 1 135 ? -9.252 19.832 0.056 1.00 91.06 135 ASP A CA 1
ATOM 1092 C C . ASP A 1 135 ? -10.466 18.895 0.185 1.00 91.06 135 ASP A C 1
ATOM 1094 O O . ASP A 1 135 ? -11.532 19.201 -0.355 1.00 91.06 135 ASP A O 1
ATOM 1098 N N . TYR A 1 136 ? -10.325 17.800 0.939 1.00 90.19 136 TYR A N 1
ATOM 1099 C CA . TYR A 1 136 ? -11.331 16.752 1.154 1.00 90.19 136 TYR A CA 1
ATOM 1100 C C . TYR A 1 136 ? -11.641 16.524 2.647 1.00 90.19 136 TYR A C 1
ATOM 1102 O O . TYR A 1 136 ? -11.608 15.386 3.104 1.00 90.19 136 TYR A O 1
ATOM 1110 N N . PRO A 1 137 ? -12.002 17.553 3.439 1.00 90.56 137 PRO A N 1
ATOM 1111 C CA . PRO A 1 137 ? -12.030 17.491 4.910 1.00 90.56 137 PRO A CA 1
ATOM 1112 C C . PRO A 1 137 ? -12.943 16.419 5.539 1.00 90.56 137 PRO A C 1
ATOM 1114 O O . PRO A 1 137 ? -12.835 16.166 6.739 1.00 90.56 137 PRO A O 1
ATOM 1117 N N . ASN A 1 138 ? -13.832 15.798 4.756 1.00 86.19 138 ASN A N 1
ATOM 1118 C CA . ASN A 1 138 ? -14.736 14.730 5.190 1.00 86.19 138 ASN A CA 1
ATOM 1119 C C . ASN A 1 138 ? -14.223 13.307 4.867 1.00 86.19 138 ASN A C 1
ATOM 1121 O O . ASN A 1 138 ? -14.792 12.341 5.371 1.00 86.19 138 ASN A O 1
ATOM 1125 N N . GLU A 1 139 ? -13.170 13.156 4.057 1.00 90.56 139 GLU A N 1
ATOM 1126 C CA . GLU A 1 139 ? -12.646 11.862 3.589 1.00 90.56 139 GLU A CA 1
ATOM 1127 C C . GLU A 1 139 ? -11.506 11.368 4.496 1.00 90.56 139 GLU A C 1
ATOM 1129 O O . GLU A 1 139 ? -10.365 11.185 4.075 1.00 90.56 139 GLU A O 1
ATOM 1134 N N . ASP A 1 140 ? -11.806 11.158 5.781 1.00 91.06 140 ASP A N 1
ATOM 1135 C CA . ASP A 1 140 ? -10.784 10.875 6.802 1.00 91.06 140 ASP A CA 1
ATOM 1136 C C . ASP A 1 140 ? -9.938 9.613 6.536 1.00 91.06 140 ASP A C 1
ATOM 1138 O O . ASP A 1 140 ? -8.744 9.578 6.847 1.00 91.06 140 ASP A O 1
ATOM 1142 N N . TRP A 1 141 ? -10.513 8.617 5.861 1.00 91.75 141 TRP A N 1
ATOM 1143 C CA . TRP A 1 141 ? -9.809 7.437 5.361 1.00 91.75 141 TRP A CA 1
ATOM 1144 C C . TRP A 1 141 ? -8.714 7.788 4.343 1.00 91.75 141 TRP A C 1
ATOM 1146 O O . TRP A 1 141 ? -7.674 7.128 4.322 1.00 91.75 141 TRP A O 1
ATOM 1156 N N . LEU A 1 142 ? -8.906 8.821 3.517 1.00 93.56 142 LEU A N 1
ATOM 1157 C CA . LEU A 1 142 ? -7.941 9.255 2.505 1.00 93.56 142 LEU A CA 1
ATOM 1158 C C . LEU A 1 142 ? -6.784 10.024 3.158 1.00 93.56 142 LEU A C 1
ATOM 1160 O O . LEU A 1 142 ? -5.637 9.860 2.747 1.00 93.56 142 LEU A O 1
ATOM 1164 N N . HIS A 1 143 ? -7.053 10.774 4.235 1.00 96.62 143 HIS A N 1
ATOM 1165 C CA . HIS A 1 143 ? -6.005 11.420 5.039 1.00 96.62 143 HIS A CA 1
ATOM 1166 C C . HIS A 1 143 ? -5.097 10.366 5.687 1.00 96.62 143 HIS A C 1
ATOM 1168 O O . HIS A 1 143 ? -3.875 10.487 5.651 1.00 96.62 143 HIS A O 1
ATOM 1174 N N . LEU A 1 144 ? -5.689 9.304 6.253 1.00 94.81 144 LEU A N 1
ATOM 1175 C CA . LEU A 1 144 ? -4.922 8.193 6.819 1.00 94.81 144 LEU A CA 1
ATOM 1176 C C . LEU A 1 144 ? -4.181 7.401 5.734 1.00 94.81 144 LEU A C 1
ATOM 1178 O O . LEU A 1 144 ? -3.021 7.062 5.934 1.00 94.81 144 LEU A O 1
ATOM 1182 N N . THR A 1 145 ? -4.815 7.148 4.584 1.00 95.44 145 THR A N 1
ATOM 1183 C CA . THR A 1 145 ? -4.174 6.500 3.424 1.00 95.44 145 THR A CA 1
ATOM 1184 C C . THR A 1 145 ? -2.896 7.249 3.033 1.00 95.44 145 THR A C 1
ATOM 1186 O O . THR A 1 145 ? -1.848 6.630 2.873 1.00 95.44 145 THR A O 1
ATOM 1189 N N . ALA A 1 146 ? -2.951 8.582 2.974 1.00 96.31 146 ALA A N 1
ATOM 1190 C CA . ALA A 1 146 ? -1.792 9.414 2.669 1.00 96.31 146 ALA A CA 1
ATOM 1191 C C . ALA A 1 146 ? -0.745 9.480 3.786 1.00 96.31 146 ALA A C 1
ATOM 1193 O O . ALA A 1 146 ? 0.438 9.569 3.479 1.00 96.31 146 ALA A O 1
ATOM 1194 N N . LEU A 1 147 ? -1.126 9.358 5.059 1.00 96.12 147 LEU A N 1
ATOM 1195 C CA . LEU A 1 147 ? -0.142 9.204 6.134 1.00 96.12 147 LEU A CA 1
ATOM 1196 C C . LEU A 1 147 ? 0.640 7.885 6.016 1.00 96.12 147 LEU A C 1
ATOM 1198 O O . LEU A 1 147 ? 1.794 7.840 6.428 1.00 96.12 147 LEU A O 1
ATOM 1202 N N . ILE A 1 148 ? 0.022 6.810 5.508 1.00 95.81 148 ILE A N 1
ATOM 1203 C CA . ILE A 1 148 ? 0.603 5.459 5.590 1.00 95.81 148 ILE A CA 1
ATOM 1204 C C . ILE A 1 148 ? 1.166 4.894 4.280 1.00 95.81 148 ILE A C 1
ATOM 1206 O O . ILE A 1 148 ? 1.836 3.868 4.350 1.00 95.81 148 ILE A O 1
ATOM 1210 N N . HIS A 1 149 ? 0.914 5.518 3.121 1.00 96.38 149 HIS A N 1
ATOM 1211 C CA . HIS A 1 149 ? 1.302 4.990 1.797 1.00 96.38 149 HIS A CA 1
ATOM 1212 C C . HIS A 1 149 ? 2.771 4.534 1.734 1.00 96.38 149 HIS A C 1
ATOM 1214 O O . HIS A 1 149 ? 3.063 3.402 1.350 1.00 96.38 149 HIS A O 1
ATOM 1220 N N . ASP A 1 150 ? 3.666 5.388 2.228 1.00 96.19 150 ASP A N 1
ATOM 1221 C CA . ASP A 1 150 ? 5.116 5.251 2.108 1.00 96.19 150 ASP A CA 1
ATOM 1222 C C . ASP A 1 150 ? 5.761 4.424 3.234 1.00 96.19 150 ASP A C 1
ATOM 1224 O O . ASP A 1 150 ? 6.968 4.176 3.223 1.00 96.19 150 ASP A O 1
ATOM 1228 N N . LEU A 1 151 ? 4.986 3.956 4.223 1.00 96.00 151 LEU A N 1
ATOM 1229 C CA . LEU A 1 151 ? 5.534 3.245 5.388 1.00 96.00 151 LEU A 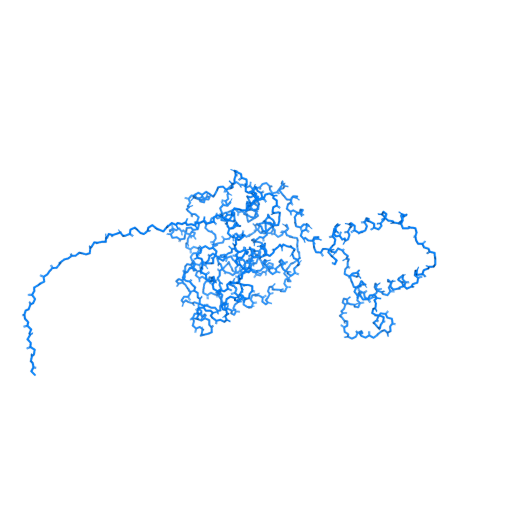CA 1
ATOM 1230 C C . LEU A 1 151 ? 6.181 1.901 5.035 1.00 96.00 151 LEU A C 1
ATOM 1232 O O . LEU A 1 151 ? 7.022 1.411 5.787 1.00 96.00 151 LEU A O 1
ATOM 1236 N N . GLY A 1 152 ? 5.889 1.337 3.861 1.00 96.56 152 GLY A N 1
ATOM 1237 C CA . GLY A 1 152 ? 6.599 0.162 3.355 1.00 96.56 152 GLY A CA 1
ATOM 1238 C C . GLY A 1 152 ? 8.102 0.394 3.129 1.00 96.56 152 GLY A C 1
ATOM 1239 O O . GLY A 1 152 ? 8.864 -0.572 3.068 1.00 96.56 152 GLY A O 1
ATOM 1240 N N . LYS A 1 153 ? 8.562 1.654 3.071 1.00 96.31 153 LYS A N 1
ATOM 1241 C CA . LYS A 1 153 ? 9.978 2.014 2.894 1.00 96.31 153 LYS A CA 1
ATOM 1242 C C . LYS A 1 153 ? 10.874 1.628 4.085 1.00 96.31 153 LYS A C 1
ATOM 1244 O O . LYS A 1 153 ? 12.093 1.574 3.934 1.00 96.31 153 LYS A O 1
ATOM 1249 N N . ILE A 1 154 ? 10.303 1.219 5.229 1.00 95.38 154 ILE A N 1
ATOM 1250 C CA . ILE A 1 154 ? 11.059 0.625 6.354 1.00 95.38 154 ILE A CA 1
ATOM 1251 C C . ILE A 1 154 ? 11.858 -0.632 5.976 1.00 95.38 154 ILE A C 1
ATOM 1253 O O . ILE A 1 154 ? 12.785 -0.987 6.699 1.00 95.38 154 ILE A O 1
ATOM 1257 N N . LEU A 1 155 ? 11.551 -1.287 4.848 1.00 96.50 155 LEU A N 1
ATOM 1258 C CA . LEU A 1 155 ? 12.314 -2.418 4.298 1.00 96.50 155 LEU A CA 1
ATOM 1259 C C . LEU A 1 155 ? 13.815 -2.129 4.082 1.00 96.50 155 LEU A C 1
ATOM 1261 O O . LEU A 1 155 ? 14.620 -3.064 4.059 1.00 96.50 155 LEU A O 1
ATOM 1265 N N . LEU A 1 156 ? 14.186 -0.853 3.946 1.00 95.44 156 LEU A N 1
ATOM 1266 C CA . LEU A 1 156 ? 15.573 -0.385 3.841 1.00 95.44 156 LEU A CA 1
ATOM 1267 C C . LEU A 1 156 ? 16.340 -0.493 5.168 1.00 95.44 156 LEU A C 1
ATOM 1269 O O . LEU A 1 156 ? 17.567 -0.522 5.176 1.00 95.44 156 LEU A O 1
ATOM 1273 N N . LEU A 1 157 ? 15.639 -0.561 6.303 1.00 94.25 157 LEU A N 1
ATOM 1274 C CA . LEU A 1 157 ? 16.264 -0.604 7.622 1.00 94.25 157 LEU A CA 1
ATOM 1275 C C . LEU A 1 157 ? 16.746 -2.034 7.961 1.00 94.25 157 LEU A C 1
ATOM 1277 O O . LEU A 1 157 ? 16.051 -3.013 7.650 1.00 94.25 157 LEU A O 1
ATOM 1281 N N . PRO A 1 158 ? 17.876 -2.195 8.683 1.00 93.12 158 PRO A N 1
ATOM 1282 C CA . PRO A 1 158 ? 18.424 -3.513 9.031 1.00 93.12 158 PRO A CA 1
ATOM 1283 C C . PRO A 1 158 ? 17.469 -4.447 9.785 1.00 93.12 158 PRO A C 1
ATOM 1285 O O . PRO A 1 158 ? 17.527 -5.663 9.616 1.00 93.12 158 PRO A O 1
ATOM 1288 N N . GLN A 1 159 ? 16.546 -3.899 10.582 1.00 91.69 159 GLN A N 1
ATOM 1289 C CA . GLN A 1 159 ? 15.532 -4.683 11.300 1.00 91.69 159 GLN A CA 1
ATOM 1290 C C . GLN A 1 159 ? 14.534 -5.385 10.357 1.00 91.69 159 GLN A C 1
ATOM 1292 O O . GLN A 1 159 ? 14.007 -6.448 10.690 1.00 91.69 159 GLN A O 1
ATOM 1297 N N . PHE A 1 160 ? 14.284 -4.816 9.176 1.00 93.94 160 PHE A N 1
ATOM 1298 C CA . PHE A 1 160 ? 13.313 -5.337 8.213 1.00 93.94 160 PHE A CA 1
ATOM 1299 C C . PHE A 1 160 ? 13.971 -6.204 7.149 1.00 93.94 160 PHE A C 1
ATOM 1301 O O . PHE A 1 160 ? 13.384 -7.207 6.746 1.00 93.94 160 PHE A O 1
ATOM 1308 N N . GLY A 1 161 ? 15.213 -5.898 6.780 1.00 93.38 161 GLY A N 1
ATOM 1309 C CA . GLY A 1 161 ? 16.022 -6.767 5.931 1.00 93.38 161 GLY A CA 1
ATOM 1310 C C . GLY A 1 161 ? 17.166 -6.091 5.186 1.00 93.38 161 GLY A C 1
ATOM 1311 O O . GLY A 1 161 ? 17.842 -6.801 4.448 1.00 93.38 161 GLY A O 1
ATOM 1312 N N . GLU A 1 162 ? 17.369 -4.778 5.360 1.00 95.19 162 GLU A N 1
ATOM 1313 C CA . GLU A 1 162 ? 18.406 -4.002 4.655 1.00 95.19 162 GLU A CA 1
ATOM 1314 C C . GLU A 1 162 ? 18.349 -4.217 3.134 1.00 95.19 162 GLU A C 1
ATOM 1316 O O . GLU A 1 162 ? 19.346 -4.507 2.469 1.00 95.19 162 GLU A O 1
ATOM 1321 N N . LEU A 1 163 ? 17.134 -4.166 2.576 1.00 96.75 163 LEU A N 1
ATOM 1322 C CA . LEU A 1 163 ? 16.959 -4.358 1.143 1.00 96.75 163 LEU A CA 1
ATOM 1323 C C . LEU A 1 163 ? 17.639 -3.220 0.370 1.00 96.75 163 LEU A C 1
ATOM 1325 O O . LEU A 1 163 ? 17.616 -2.076 0.822 1.00 96.75 163 LEU A O 1
ATOM 1329 N N . PRO A 1 164 ? 18.217 -3.491 -0.812 1.00 96.62 164 PRO A N 1
ATOM 1330 C CA . PRO A 1 164 ? 18.719 -2.423 -1.661 1.00 96.62 164 PRO A CA 1
ATOM 1331 C C . PRO A 1 164 ? 17.551 -1.551 -2.136 1.00 96.62 164 PRO A C 1
ATOM 1333 O O . PRO A 1 164 ? 16.466 -2.068 -2.399 1.00 96.62 164 PRO A O 1
ATOM 1336 N N . GLN A 1 165 ? 17.799 -0.253 -2.324 1.00 94.19 165 GLN A N 1
ATOM 1337 C CA . GLN A 1 165 ? 16.802 0.740 -2.752 1.00 94.19 165 GLN A CA 1
ATOM 1338 C C . GLN A 1 165 ? 15.906 0.248 -3.899 1.00 94.19 165 GLN A C 1
ATOM 1340 O O . GLN A 1 165 ? 14.683 0.335 -3.813 1.00 94.19 165 GLN A O 1
ATOM 1345 N N . TRP A 1 166 ? 16.493 -0.343 -4.947 1.00 96.56 166 TRP A N 1
ATOM 1346 C CA . TRP A 1 166 ? 15.765 -0.832 -6.129 1.00 96.56 166 TRP A CA 1
ATOM 1347 C C . TRP A 1 166 ? 14.743 -1.952 -5.836 1.00 96.56 166 TRP A C 1
ATOM 1349 O O . TRP A 1 166 ? 13.887 -2.248 -6.668 1.00 96.56 166 TRP A O 1
ATOM 1359 N N . ALA A 1 167 ? 14.822 -2.586 -4.664 1.00 97.38 167 ALA A N 1
ATOM 1360 C CA . ALA A 1 167 ? 13.881 -3.590 -4.173 1.00 97.38 167 ALA A CA 1
ATOM 1361 C C . ALA A 1 167 ? 12.871 -3.026 -3.152 1.00 97.38 167 ALA A C 1
ATOM 1363 O O . ALA A 1 167 ? 12.197 -3.804 -2.473 1.00 97.38 167 ALA A O 1
ATOM 1364 N N . VAL A 1 168 ? 12.795 -1.699 -2.997 1.00 96.94 168 VAL A N 1
ATOM 1365 C CA . VAL A 1 168 ? 11.883 -1.027 -2.060 1.00 96.94 168 VAL A CA 1
ATOM 1366 C C . VAL A 1 168 ? 11.169 0.160 -2.698 1.00 96.94 168 VAL A C 1
ATOM 1368 O O . VAL A 1 168 ? 9.944 0.199 -2.645 1.00 96.94 168 VAL A O 1
ATOM 1371 N N . VAL A 1 169 ? 11.898 1.119 -3.268 1.00 94.88 169 VAL A N 1
ATOM 1372 C CA . VAL A 1 169 ? 11.351 2.400 -3.760 1.00 94.88 169 VAL A CA 1
ATOM 1373 C C . VAL A 1 169 ? 11.211 2.417 -5.292 1.00 94.88 169 VAL A C 1
ATOM 1375 O O . VAL A 1 169 ? 11.408 1.387 -5.944 1.00 94.88 169 VAL A O 1
ATOM 1378 N N . GLY A 1 170 ? 10.877 3.579 -5.861 1.00 93.12 170 GLY A N 1
ATOM 1379 C CA . GLY A 1 170 ? 10.729 3.807 -7.301 1.00 93.12 170 GLY A CA 1
ATOM 1380 C C . GLY A 1 170 ? 9.401 3.338 -7.902 1.00 93.12 170 GLY A C 1
ATOM 1381 O O . GLY A 1 170 ? 8.626 2.622 -7.268 1.00 93.12 170 GLY A O 1
ATOM 1382 N N . ASP A 1 171 ? 9.162 3.737 -9.155 1.00 96.88 171 ASP A N 1
ATOM 1383 C CA . ASP A 1 171 ? 7.999 3.318 -9.942 1.00 96.88 171 ASP A CA 1
ATOM 1384 C C . ASP A 1 171 ? 7.892 1.780 -10.002 1.00 96.88 171 ASP A C 1
ATOM 1386 O O . ASP A 1 171 ? 8.902 1.072 -10.076 1.00 96.88 171 ASP A O 1
ATOM 1390 N N . THR A 1 172 ? 6.663 1.258 -10.022 1.00 98.62 172 THR A N 1
ATOM 1391 C CA . THR A 1 172 ? 6.372 -0.179 -10.101 1.00 98.62 172 THR A CA 1
ATOM 1392 C C . THR A 1 172 ? 5.778 -0.593 -11.448 1.00 98.62 172 THR A C 1
ATOM 1394 O O . THR A 1 172 ? 5.165 0.198 -12.167 1.00 98.62 172 THR A O 1
ATOM 1397 N N . PHE A 1 173 ? 5.956 -1.868 -11.798 1.00 98.75 173 PHE A N 1
ATOM 1398 C CA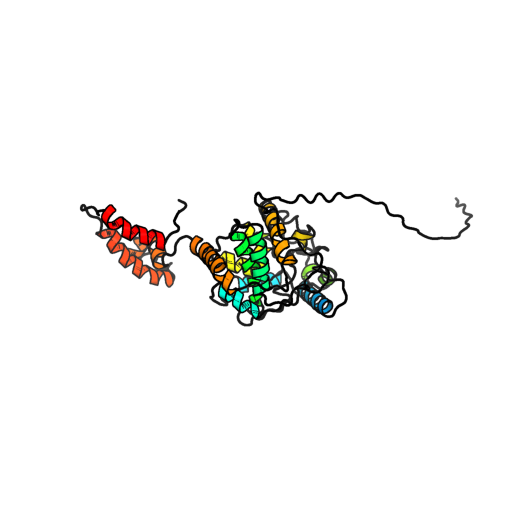 . PHE A 1 173 ? 5.479 -2.472 -13.046 1.00 98.75 173 PHE A CA 1
ATOM 1399 C C . PHE A 1 173 ? 5.135 -3.962 -12.851 1.00 98.75 173 PHE A C 1
ATOM 1401 O O . PHE A 1 173 ? 5.688 -4.607 -11.958 1.00 98.75 173 PHE A O 1
ATOM 1408 N N . PRO A 1 174 ? 4.250 -4.558 -13.668 1.00 98.62 174 PRO A N 1
ATOM 1409 C CA . PRO A 1 174 ? 3.978 -5.992 -13.630 1.00 98.62 174 PRO A CA 1
ATOM 1410 C C . PRO A 1 174 ? 5.196 -6.830 -14.038 1.00 98.62 174 PRO A C 1
ATOM 1412 O O . PRO A 1 174 ? 5.845 -6.556 -15.047 1.00 98.62 174 PRO A O 1
ATOM 1415 N N . VAL A 1 175 ? 5.463 -7.901 -13.290 1.00 98.75 175 VAL A N 1
ATOM 1416 C CA . VAL A 1 175 ? 6.395 -8.976 -13.674 1.00 98.75 175 VAL A CA 1
ATOM 1417 C C . VAL A 1 175 ? 5.610 -10.193 -14.170 1.00 98.75 175 VAL A C 1
ATOM 1419 O O . VAL A 1 175 ? 4.445 -10.370 -13.822 1.00 98.75 175 VAL A O 1
ATOM 1422 N N . GLY A 1 176 ? 6.222 -11.064 -14.976 1.00 98.44 176 GLY A N 1
ATOM 1423 C CA . GLY A 1 176 ? 5.540 -12.243 -15.541 1.00 98.44 176 GLY A CA 1
ATOM 1424 C C . GLY A 1 176 ? 4.728 -11.980 -16.821 1.00 98.44 176 GLY A C 1
ATOM 1425 O O . GLY A 1 176 ? 4.101 -12.902 -17.343 1.00 98.44 176 GLY A O 1
ATOM 1426 N N . CYS A 1 177 ? 4.775 -10.756 -17.351 1.00 98.62 177 CYS A N 1
ATOM 1427 C CA . CYS A 1 177 ? 4.327 -10.374 -18.693 1.00 98.62 177 CYS A CA 1
ATOM 1428 C C . CYS A 1 177 ? 5.349 -9.423 -19.343 1.00 98.62 177 CYS A C 1
ATOM 1430 O O . CYS A 1 177 ? 6.345 -9.058 -18.713 1.00 98.62 177 CYS A O 1
ATOM 1432 N N . ALA A 1 178 ? 5.128 -9.021 -20.597 1.00 98.06 178 ALA A N 1
ATOM 1433 C CA . ALA A 1 178 ? 6.035 -8.117 -21.296 1.00 98.06 178 ALA A CA 1
ATOM 1434 C C . ALA A 1 178 ? 6.104 -6.726 -20.630 1.00 98.06 178 ALA A C 1
ATOM 1436 O O . ALA A 1 178 ? 5.107 -6.191 -20.135 1.00 98.06 178 ALA A O 1
ATOM 1437 N N . PHE A 1 179 ? 7.296 -6.127 -20.655 1.00 98.38 179 PHE A N 1
ATOM 1438 C CA . PHE A 1 179 ? 7.542 -4.781 -20.141 1.00 98.38 179 PHE A CA 1
ATOM 1439 C C . PHE A 1 179 ? 7.149 -3.727 -21.188 1.00 98.38 179 PHE A C 1
ATOM 1441 O O . PHE A 1 179 ? 7.681 -3.735 -22.301 1.00 98.38 179 PHE A O 1
ATOM 1448 N N . ASP A 1 180 ? 6.218 -2.843 -20.833 1.00 97.88 180 ASP A N 1
ATOM 1449 C CA . ASP A 1 180 ? 5.663 -1.797 -21.697 1.00 97.88 180 ASP A CA 1
ATOM 1450 C C . ASP A 1 180 ? 6.620 -0.595 -21.793 1.00 97.88 180 ASP A C 1
ATOM 1452 O O . ASP A 1 180 ? 7.296 -0.257 -20.820 1.00 97.88 180 ASP A O 1
ATOM 1456 N N . GLU A 1 181 ? 6.687 0.058 -22.956 1.00 97.00 181 GLU A N 1
ATOM 1457 C CA . GLU A 1 181 ? 7.576 1.207 -23.206 1.00 97.00 181 GLU A CA 1
ATOM 1458 C C . GLU A 1 181 ? 7.231 2.433 -22.340 1.00 97.00 181 GLU A C 1
ATOM 1460 O O . GLU A 1 181 ? 8.078 3.306 -22.157 1.00 97.00 181 GLU A O 1
ATOM 1465 N N . ALA A 1 182 ? 6.030 2.470 -21.747 1.00 96.62 182 ALA A N 1
ATOM 1466 C CA . ALA A 1 182 ? 5.642 3.443 -20.725 1.00 96.62 182 ALA A CA 1
ATOM 1467 C C . ALA A 1 182 ? 6.439 3.333 -19.407 1.00 96.62 182 ALA A C 1
ATOM 1469 O O . ALA A 1 182 ? 6.409 4.261 -18.596 1.00 96.62 182 ALA A O 1
ATOM 1470 N N . ASN A 1 183 ? 7.144 2.222 -19.167 1.00 96.44 183 ASN A N 1
ATOM 1471 C CA . ASN A 1 183 ? 8.031 2.090 -18.014 1.00 96.44 183 ASN A CA 1
ATOM 1472 C C . ASN A 1 183 ? 9.232 3.038 -18.166 1.00 96.44 183 ASN A C 1
ATOM 1474 O O . ASN A 1 183 ? 9.922 3.036 -19.191 1.00 96.44 183 ASN A O 1
ATOM 1478 N N . ILE A 1 184 ? 9.518 3.824 -17.124 1.00 93.25 184 ILE A N 1
ATOM 1479 C CA . ILE A 1 184 ? 10.677 4.724 -17.083 1.00 93.25 184 ILE A CA 1
ATOM 1480 C C . ILE A 1 184 ? 11.966 3.984 -17.473 1.00 93.25 184 ILE A C 1
ATOM 1482 O O . ILE A 1 184 ? 12.160 2.827 -17.125 1.00 93.25 184 ILE A O 1
ATOM 1486 N N . HIS A 1 185 ? 12.850 4.623 -18.247 1.00 93.75 185 HIS A N 1
ATOM 1487 C CA . HIS A 1 185 ? 14.113 4.029 -18.714 1.00 93.75 185 HIS A CA 1
ATOM 1488 C C . HIS A 1 185 ? 13.995 2.578 -19.256 1.00 93.75 185 HIS A C 1
ATOM 1490 O O . HIS A 1 185 ? 14.907 1.764 -19.065 1.00 93.75 185 HIS A O 1
ATOM 1496 N N . HIS A 1 186 ? 12.912 2.270 -19.989 1.00 96.31 186 HIS A N 1
ATOM 1497 C CA . HIS A 1 186 ? 12.596 0.942 -20.551 1.00 96.31 186 HIS A CA 1
ATOM 1498 C C . HIS A 1 186 ? 13.778 0.215 -21.217 1.00 96.31 186 HIS A C 1
ATOM 1500 O O . HIS A 1 186 ? 13.917 -1.004 -21.104 1.00 96.31 186 HIS A O 1
ATOM 1506 N N . LYS A 1 187 ? 14.700 0.978 -21.822 1.00 96.56 187 LYS A N 1
ATOM 1507 C CA . LYS A 1 187 ? 15.980 0.535 -22.409 1.00 96.56 187 LYS A CA 1
ATOM 1508 C C . LYS A 1 187 ? 16.791 -0.461 -21.561 1.00 96.56 187 LYS A C 1
ATOM 1510 O O . LYS A 1 187 ? 17.637 -1.158 -22.124 1.00 96.56 187 LYS A O 1
ATOM 1515 N N . PHE A 1 188 ? 16.587 -0.529 -20.244 1.00 97.69 188 PHE A N 1
ATOM 1516 C CA . PHE A 1 188 ? 17.284 -1.463 -19.352 1.00 97.69 188 PHE A CA 1
ATOM 1517 C C . PHE A 1 188 ? 16.633 -2.855 -19.243 1.00 97.69 188 PHE A C 1
ATOM 1519 O O . PHE A 1 188 ? 17.343 -3.822 -18.968 1.00 97.69 188 PHE A O 1
ATOM 1526 N N . PHE A 1 189 ? 15.347 -3.028 -19.574 1.00 98.06 189 PHE A N 1
ATOM 1527 C CA . PHE A 1 189 ? 14.688 -4.348 -19.556 1.00 98.06 189 PHE A CA 1
ATOM 1528 C C . PHE A 1 189 ? 15.291 -5.364 -20.539 1.00 98.06 189 PHE A C 1
ATOM 1530 O O . PHE A 1 189 ? 15.136 -6.568 -20.349 1.00 98.06 189 PHE A O 1
ATOM 1537 N N . LYS A 1 190 ? 16.053 -4.914 -21.547 1.00 97.38 190 LYS A N 1
ATOM 1538 C CA . LYS A 1 190 ? 16.841 -5.784 -22.446 1.00 97.38 190 LYS A CA 1
ATOM 1539 C C . LYS A 1 190 ? 17.832 -6.703 -21.698 1.00 97.38 190 LYS A C 1
ATOM 1541 O O . LYS A 1 190 ? 18.259 -7.721 -22.245 1.00 97.38 190 LYS A O 1
ATOM 1546 N N . GLU A 1 191 ? 18.237 -6.312 -20.486 1.00 98.12 191 GLU A N 1
ATOM 1547 C CA . GLU A 1 191 ? 19.171 -7.039 -19.616 1.00 98.12 191 GLU A CA 1
ATOM 1548 C C . GLU A 1 191 ? 18.452 -7.923 -18.576 1.00 98.12 191 GLU A C 1
ATOM 1550 O O . GLU A 1 191 ? 19.079 -8.831 -18.030 1.00 98.12 191 GLU A O 1
ATOM 1555 N N . ASN A 1 192 ? 17.142 -7.739 -18.358 1.00 98.50 192 ASN A N 1
ATOM 1556 C CA . ASN A 1 192 ? 16.334 -8.598 -17.487 1.00 98.50 192 ASN A CA 1
ATOM 1557 C C . ASN A 1 192 ? 16.212 -10.015 -18.095 1.00 98.50 192 ASN A C 1
ATOM 1559 O O . ASN A 1 192 ? 15.903 -10.142 -19.284 1.00 98.50 192 ASN A O 1
ATOM 1563 N N . PRO A 1 193 ? 16.432 -11.105 -17.336 1.00 97.88 193 PRO A N 1
ATOM 1564 C CA . PRO A 1 193 ? 16.319 -12.462 -17.873 1.00 97.88 193 PRO A CA 1
ATOM 1565 C C . PRO A 1 193 ? 14.890 -12.848 -18.302 1.00 97.88 193 PRO A C 1
ATOM 1567 O O . PRO A 1 193 ? 14.745 -13.643 -19.234 1.00 97.88 193 PRO A O 1
ATOM 1570 N N . ASP A 1 194 ? 13.846 -12.270 -17.699 1.00 98.31 194 ASP A N 1
ATOM 1571 C CA . ASP A 1 194 ? 12.445 -12.623 -17.972 1.00 98.31 194 ASP A CA 1
ATOM 1572 C C . ASP A 1 194 ? 11.990 -12.244 -19.389 1.00 98.31 194 ASP A C 1
ATOM 1574 O O . ASP A 1 194 ? 11.127 -12.921 -19.947 1.00 98.31 194 ASP A O 1
ATOM 1578 N N . ILE A 1 195 ? 12.635 -11.268 -20.046 1.00 96.69 195 ILE A N 1
ATOM 1579 C CA . ILE A 1 195 ? 12.350 -10.920 -21.454 1.00 96.69 195 ILE A CA 1
ATOM 1580 C C . ILE A 1 195 ? 12.634 -12.088 -22.423 1.00 96.69 195 ILE A C 1
ATOM 1582 O O . ILE A 1 195 ? 12.134 -12.124 -23.548 1.00 96.69 195 ILE A O 1
ATOM 1586 N N . LYS A 1 196 ? 13.439 -13.069 -21.990 1.00 95.62 196 LYS A N 1
ATOM 1587 C CA . LYS A 1 196 ? 13.777 -14.286 -22.746 1.00 95.62 196 LYS A CA 1
ATOM 1588 C C . LYS A 1 196 ? 12.922 -15.489 -22.339 1.00 95.62 196 LYS A C 1
ATOM 1590 O O . LYS A 1 196 ? 13.039 -16.541 -22.966 1.00 95.62 196 LYS A O 1
ATOM 1595 N N . ASN A 1 197 ? 12.077 -15.360 -21.315 1.00 97.06 197 ASN A N 1
ATOM 1596 C CA . ASN A 1 197 ? 11.206 -16.436 -20.861 1.00 97.06 197 ASN A CA 1
ATOM 1597 C C . ASN A 1 197 ? 9.940 -16.498 -21.742 1.00 97.06 197 ASN A C 1
ATOM 1599 O O . ASN A 1 197 ? 9.165 -15.539 -21.748 1.00 97.06 197 ASN A O 1
ATOM 1603 N N . PRO A 1 198 ? 9.677 -17.609 -22.461 1.00 97.19 198 PRO A N 1
ATOM 1604 C CA . PRO A 1 198 ? 8.513 -17.728 -23.344 1.00 97.19 198 PRO A CA 1
ATOM 1605 C C . PRO A 1 198 ? 7.161 -17.718 -22.611 1.00 97.19 198 PRO A C 1
ATOM 1607 O O . PRO A 1 198 ? 6.132 -17.569 -23.261 1.00 97.19 198 PRO A O 1
ATOM 1610 N N . ALA A 1 199 ? 7.139 -17.880 -21.283 1.00 97.19 199 ALA A N 1
ATOM 1611 C CA . ALA A 1 199 ? 5.925 -17.706 -20.484 1.00 97.19 199 ALA A CA 1
ATOM 1612 C C . ALA A 1 199 ? 5.607 -16.227 -20.193 1.00 97.19 199 ALA A C 1
ATOM 1614 O O . ALA A 1 199 ? 4.455 -15.900 -19.926 1.00 97.19 199 ALA A O 1
ATOM 1615 N N . TYR A 1 200 ? 6.610 -15.342 -20.223 1.00 97.56 200 TYR A N 1
ATOM 1616 C CA . TYR A 1 200 ? 6.483 -13.948 -19.777 1.00 97.56 200 TYR A CA 1
ATOM 1617 C C . TYR A 1 200 ? 6.602 -12.945 -20.927 1.00 97.56 200 TYR A C 1
ATOM 1619 O O . TYR A 1 200 ? 6.022 -11.873 -20.863 1.00 97.56 200 TYR A O 1
ATOM 1627 N N . ASN A 1 201 ? 7.308 -13.272 -22.009 1.00 92.75 201 ASN A N 1
ATOM 1628 C CA . ASN A 1 201 ? 7.635 -12.326 -23.083 1.00 92.75 201 ASN A CA 1
ATOM 1629 C C . ASN A 1 201 ?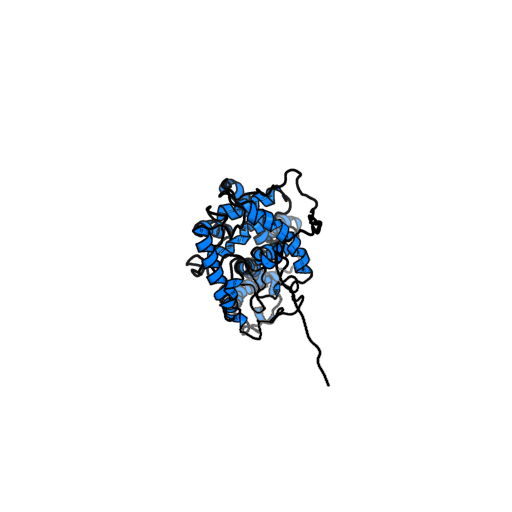 6.482 -11.975 -24.052 1.00 92.75 201 ASN A C 1
ATOM 1631 O O . ASN A 1 201 ? 6.722 -11.388 -25.108 1.00 92.75 201 ASN A O 1
ATOM 1635 N N . THR A 1 202 ? 5.238 -12.314 -23.707 1.00 96.94 202 THR A N 1
ATOM 1636 C CA . THR A 1 202 ? 4.034 -11.894 -24.439 1.00 96.94 202 THR A CA 1
ATOM 1637 C C . THR A 1 202 ? 3.300 -10.798 -23.668 1.00 96.94 202 THR A C 1
ATOM 1639 O O . THR A 1 202 ? 3.539 -10.609 -22.477 1.00 96.94 202 THR A O 1
ATOM 1642 N N . LYS A 1 203 ? 2.396 -10.071 -24.338 1.00 96.69 203 LYS A N 1
ATOM 1643 C CA . LYS A 1 203 ? 1.663 -8.943 -23.740 1.00 96.69 203 LYS A CA 1
ATOM 1644 C C . LYS A 1 203 ? 0.996 -9.302 -22.407 1.00 96.69 203 LYS A C 1
ATOM 1646 O O . LYS A 1 203 ? 1.209 -8.598 -21.431 1.00 96.69 203 LYS A O 1
ATOM 1651 N N . ASP A 1 204 ? 0.226 -10.388 -22.384 1.00 97.19 204 ASP A N 1
ATOM 1652 C CA . ASP A 1 204 ? -0.487 -10.832 -21.182 1.00 97.19 204 ASP A CA 1
ATOM 1653 C C . ASP A 1 204 ? 0.375 -11.785 -20.321 1.00 97.19 204 ASP A C 1
ATOM 1655 O O . ASP A 1 204 ? 0.168 -11.892 -19.114 1.00 97.19 204 ASP A O 1
ATOM 1659 N N . GLY A 1 205 ? 1.384 -12.448 -20.905 1.00 98.19 205 GLY A N 1
ATOM 1660 C CA . GLY A 1 205 ? 2.296 -13.343 -20.186 1.00 98.19 205 GLY A CA 1
ATOM 1661 C C . GLY A 1 205 ? 1.575 -14.536 -19.557 1.00 98.19 205 GLY A C 1
ATOM 1662 O O . GLY A 1 205 ? 0.918 -15.311 -20.253 1.00 98.19 205 GLY A O 1
ATOM 1663 N N . ILE A 1 206 ? 1.685 -14.669 -18.232 1.00 98.31 206 ILE A N 1
ATOM 1664 C CA . ILE A 1 206 ? 0.927 -15.655 -17.438 1.00 98.31 206 ILE A CA 1
ATOM 1665 C C . ILE A 1 206 ? -0.489 -15.197 -17.055 1.00 98.31 206 ILE A C 1
ATOM 1667 O O . ILE A 1 206 ? -1.240 -15.980 -16.468 1.00 98.31 206 ILE A O 1
ATOM 1671 N N . TYR A 1 207 ? -0.848 -13.940 -17.321 1.00 98.56 207 TYR A N 1
ATOM 1672 C CA . TYR A 1 207 ? -2.122 -13.357 -16.912 1.00 98.56 207 TYR A CA 1
ATOM 1673 C C . TYR A 1 207 ? -3.212 -13.559 -17.964 1.00 98.56 207 TYR A C 1
ATOM 1675 O O . TYR A 1 207 ? -2.966 -13.899 -19.120 1.00 98.56 207 TYR A O 1
ATOM 1683 N N . THR A 1 208 ? -4.454 -13.322 -17.553 1.00 97.62 208 THR A N 1
ATOM 1684 C CA . THR A 1 208 ? -5.602 -13.235 -18.455 1.00 97.62 208 THR A CA 1
ATOM 1685 C C . THR A 1 208 ? -6.101 -11.797 -18.530 1.00 97.62 208 THR A C 1
ATOM 1687 O O . THR A 1 208 ? -6.030 -11.039 -17.564 1.00 97.62 208 THR A O 1
ATOM 1690 N N . ASN A 1 209 ? -6.619 -11.408 -19.694 1.00 97.12 209 ASN A N 1
ATOM 1691 C CA . ASN A 1 209 ? -7.198 -10.083 -19.898 1.00 97.12 209 ASN A CA 1
ATOM 1692 C C . ASN A 1 209 ? -8.341 -9.833 -18.894 1.00 97.12 209 ASN A C 1
ATOM 1694 O O . ASN A 1 209 ? -9.220 -10.682 -18.731 1.00 97.12 209 ASN A O 1
ATOM 1698 N N . GLY A 1 210 ? -8.308 -8.691 -18.205 1.00 97.38 210 GLY A N 1
ATOM 1699 C CA . GLY A 1 210 ? -9.277 -8.327 -17.171 1.00 97.38 210 GLY A CA 1
ATOM 1700 C C . GLY A 1 210 ? -9.216 -9.165 -15.887 1.00 97.38 210 GLY A C 1
ATOM 1701 O O . GLY A 1 210 ? -10.191 -9.162 -15.136 1.00 97.38 210 GLY A O 1
ATOM 1702 N N . CYS A 1 211 ? -8.114 -9.878 -15.609 1.00 97.75 211 CYS A N 1
ATOM 1703 C CA . CYS A 1 211 ? -7.959 -10.690 -14.391 1.00 97.75 211 CYS A CA 1
ATOM 1704 C C . CYS A 1 211 ? -8.069 -9.892 -13.079 1.00 97.75 211 CYS A C 1
ATOM 1706 O O . CYS A 1 211 ? -8.336 -10.476 -12.027 1.00 97.75 211 CYS A O 1
ATOM 1708 N N . GLY A 1 212 ? -7.891 -8.574 -13.136 1.00 98.31 212 GLY A N 1
ATOM 1709 C CA . GLY A 1 212 ? -7.825 -7.685 -11.989 1.00 98.31 212 GLY A CA 1
ATOM 1710 C C . GLY A 1 212 ? -6.398 -7.540 -11.479 1.00 98.31 212 GLY A C 1
ATOM 1711 O O . GLY A 1 212 ? -5.705 -8.539 -11.279 1.00 98.31 212 GLY A O 1
ATOM 1712 N N . LEU A 1 213 ? -5.974 -6.305 -11.198 1.00 98.19 213 LEU A N 1
ATOM 1713 C CA . LEU A 1 213 ? -4.623 -6.012 -10.697 1.00 98.19 213 LEU A CA 1
ATOM 1714 C C . LEU A 1 213 ? -4.321 -6.748 -9.387 1.00 98.19 213 LEU A C 1
ATOM 1716 O O . LEU A 1 213 ? -3.181 -7.102 -9.111 1.00 98.19 213 LEU A O 1
ATOM 1720 N N . GLU A 1 214 ? -5.360 -7.058 -8.608 1.00 96.12 214 GLU A N 1
ATOM 1721 C CA . GLU A 1 214 ? -5.255 -7.871 -7.398 1.00 96.12 214 GLU A CA 1
ATOM 1722 C C . GLU A 1 214 ? -4.613 -9.257 -7.617 1.00 96.12 214 GLU A C 1
ATOM 1724 O O . GLU A 1 214 ? -3.956 -9.748 -6.695 1.00 96.12 214 GLU A O 1
ATOM 1729 N N . ASN A 1 215 ? -4.732 -9.814 -8.831 1.00 97.56 215 ASN A N 1
ATOM 1730 C CA . ASN A 1 215 ? -4.149 -11.084 -9.284 1.00 97.56 215 ASN A CA 1
ATOM 1731 C C . ASN A 1 215 ? -2.845 -10.918 -10.097 1.00 97.56 215 ASN A C 1
ATOM 1733 O O . ASN A 1 215 ? -2.282 -11.913 -10.558 1.00 97.56 215 ASN A O 1
ATOM 1737 N N . VAL A 1 216 ? -2.365 -9.686 -10.288 1.00 98.50 216 VAL A N 1
ATOM 1738 C CA . VAL A 1 216 ? -1.111 -9.381 -10.989 1.00 98.50 216 VAL A CA 1
ATOM 1739 C C . VAL A 1 216 ? 0.038 -9.323 -9.982 1.00 98.50 216 VAL A C 1
ATOM 1741 O O . VAL A 1 216 ? -0.085 -8.749 -8.898 1.00 98.50 216 VAL A O 1
ATOM 1744 N N . MET A 1 217 ? 1.175 -9.922 -10.335 1.00 98.38 217 MET A N 1
ATOM 1745 C CA . MET A 1 217 ? 2.408 -9.796 -9.566 1.00 98.38 217 MET A CA 1
ATOM 1746 C C . MET A 1 217 ? 3.134 -8.515 -10.000 1.00 98.38 217 MET A C 1
ATOM 1748 O O . MET A 1 217 ? 3.623 -8.422 -11.124 1.00 98.38 217 MET A O 1
ATOM 1752 N N . MET A 1 218 ? 3.187 -7.525 -9.111 1.00 98.69 218 MET A N 1
ATOM 1753 C CA . MET A 1 218 ? 3.915 -6.265 -9.309 1.00 98.69 218 MET A CA 1
ATOM 1754 C C . MET A 1 218 ? 5.369 -6.407 -8.851 1.00 98.69 218 MET A C 1
ATOM 1756 O O . MET A 1 218 ? 5.634 -7.162 -7.921 1.00 98.69 218 MET A O 1
ATOM 1760 N N . SER A 1 219 ? 6.301 -5.665 -9.451 1.00 98.75 219 SER A N 1
ATOM 1761 C CA . SER A 1 219 ? 7.671 -5.479 -8.952 1.00 98.75 219 SER A CA 1
ATOM 1762 C C . SER A 1 219 ? 7.671 -5.207 -7.441 1.00 98.75 219 SER A C 1
ATOM 1764 O O . SER A 1 219 ? 6.902 -4.371 -6.964 1.00 98.75 219 SER A O 1
ATOM 1766 N N . TRP A 1 220 ? 8.515 -5.912 -6.685 1.00 98.69 220 TRP A N 1
ATOM 1767 C CA . TRP A 1 220 ? 8.478 -5.873 -5.223 1.00 98.69 220 TRP A CA 1
ATOM 1768 C C . TRP A 1 220 ? 8.961 -4.524 -4.685 1.00 98.69 220 TRP A C 1
ATOM 1770 O O . TRP A 1 220 ? 10.029 -4.056 -5.083 1.00 98.69 220 TRP A O 1
ATOM 1780 N N . GLY A 1 221 ? 8.211 -3.949 -3.745 1.00 98.06 221 GLY A N 1
ATOM 1781 C CA . GLY A 1 221 ? 8.535 -2.672 -3.120 1.00 98.06 221 GLY A CA 1
ATOM 1782 C C . GLY A 1 221 ? 7.599 -2.301 -1.968 1.00 98.06 221 GLY A C 1
ATOM 17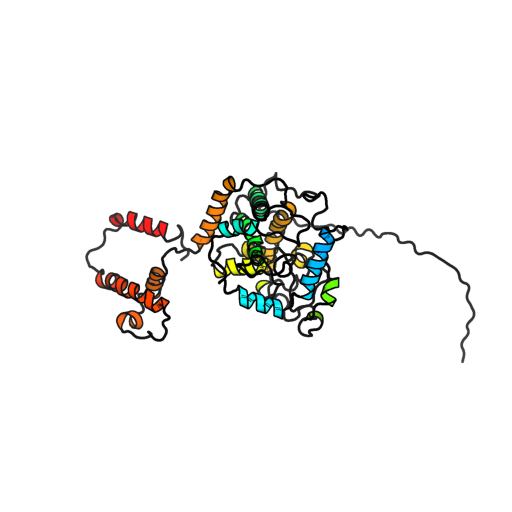83 O O . GLY A 1 221 ? 6.828 -3.128 -1.470 1.00 98.06 221 GLY A O 1
ATOM 1784 N N . HIS A 1 222 ? 7.683 -1.040 -1.549 1.00 97.94 222 HIS A N 1
ATOM 1785 C CA . HIS A 1 222 ? 6.935 -0.458 -0.439 1.00 97.94 222 HIS A CA 1
ATOM 1786 C C . HIS A 1 222 ? 5.412 -0.552 -0.612 1.00 97.94 222 HIS A C 1
ATOM 1788 O O . HIS A 1 222 ? 4.753 -0.934 0.354 1.00 97.94 222 HIS A O 1
ATOM 1794 N N . ASP A 1 223 ? 4.868 -0.317 -1.815 1.00 98.44 223 ASP A N 1
ATOM 1795 C CA . ASP A 1 223 ? 3.438 -0.462 -2.129 1.00 98.44 223 ASP A CA 1
ATOM 1796 C C . ASP A 1 223 ? 2.857 -1.816 -1.676 1.00 98.44 223 ASP A C 1
ATOM 1798 O O . ASP A 1 223 ? 1.913 -1.899 -0.886 1.00 98.44 223 ASP A O 1
ATOM 1802 N N . ASP A 1 224 ? 3.426 -2.912 -2.189 1.00 97.12 224 ASP A N 1
ATOM 1803 C CA . ASP A 1 224 ? 2.888 -4.261 -1.997 1.00 97.12 224 ASP A CA 1
ATOM 1804 C C . ASP A 1 224 ? 3.196 -4.791 -0.588 1.00 97.12 224 ASP A C 1
ATOM 1806 O O . ASP A 1 224 ? 2.363 -5.487 -0.001 1.00 97.12 224 ASP A O 1
ATOM 1810 N N . TYR A 1 225 ? 4.326 -4.391 0.011 1.00 98.06 225 TYR A N 1
ATOM 1811 C CA . TYR A 1 225 ? 4.616 -4.686 1.414 1.00 98.06 225 TYR A CA 1
ATOM 1812 C C . TYR A 1 225 ? 3.672 -3.949 2.371 1.00 98.06 225 TYR A C 1
ATOM 1814 O O . TYR A 1 225 ? 3.111 -4.578 3.269 1.00 98.06 225 TYR A O 1
ATOM 1822 N N . MET A 1 226 ? 3.426 -2.651 2.170 1.00 97.12 226 MET A N 1
ATOM 1823 C CA . MET A 1 226 ? 2.511 -1.888 3.021 1.00 97.12 226 MET A CA 1
ATOM 1824 C C . MET A 1 226 ? 1.057 -2.341 2.838 1.00 97.12 226 MET A C 1
ATOM 1826 O O . MET A 1 226 ? 0.300 -2.414 3.808 1.00 97.12 226 MET A O 1
ATOM 1830 N N . TYR A 1 227 ? 0.675 -2.745 1.623 1.00 96.31 227 TYR A N 1
ATOM 1831 C CA . TYR A 1 227 ? -0.601 -3.414 1.377 1.00 96.31 227 TYR A CA 1
ATOM 1832 C C . TYR A 1 227 ? -0.727 -4.738 2.149 1.00 96.31 227 TYR A C 1
ATOM 1834 O O . TYR A 1 227 ? -1.773 -4.983 2.751 1.00 96.31 227 TYR A O 1
ATOM 1842 N N . LEU A 1 228 ? 0.317 -5.579 2.177 1.00 93.06 228 LEU A N 1
ATOM 1843 C CA . LEU A 1 228 ? 0.335 -6.809 2.983 1.00 93.06 228 LEU A CA 1
ATOM 1844 C C . LEU A 1 228 ? 0.217 -6.501 4.482 1.00 93.06 228 LEU A C 1
ATOM 1846 O O . LEU A 1 228 ? -0.634 -7.086 5.150 1.00 93.06 228 LEU A O 1
ATOM 1850 N N . VAL A 1 229 ? 1.004 -5.546 4.996 1.00 93.62 229 VAL A N 1
ATOM 1851 C CA . VAL A 1 229 ? 0.929 -5.076 6.392 1.00 93.62 229 VAL A CA 1
ATOM 1852 C C . VAL A 1 229 ? -0.497 -4.644 6.734 1.00 93.62 229 VAL A C 1
ATOM 1854 O O . VAL A 1 229 ? -1.057 -5.123 7.718 1.00 93.62 229 VAL A O 1
ATOM 1857 N N . ALA A 1 230 ? -1.110 -3.789 5.912 1.00 88.44 230 ALA A N 1
ATOM 1858 C CA . ALA A 1 230 ? -2.472 -3.314 6.129 1.00 88.44 230 ALA A CA 1
ATOM 1859 C C . ALA A 1 230 ? -3.496 -4.461 6.080 1.00 88.44 230 ALA A C 1
ATOM 1861 O O . ALA A 1 230 ? -4.334 -4.576 6.972 1.00 88.44 230 ALA A O 1
ATOM 1862 N N . LYS A 1 231 ? -3.431 -5.325 5.063 1.00 86.00 231 LYS A N 1
ATOM 1863 C CA . LYS A 1 231 ? -4.403 -6.402 4.842 1.00 86.00 231 LYS A CA 1
ATOM 1864 C C . LYS A 1 231 ? -4.391 -7.443 5.962 1.00 86.00 231 LYS A C 1
ATOM 1866 O O . LYS A 1 231 ? -5.451 -7.763 6.495 1.00 86.00 231 LYS A O 1
ATOM 1871 N N . GLU A 1 232 ? -3.222 -7.966 6.320 1.00 86.88 232 GLU A N 1
ATOM 1872 C CA . GLU A 1 232 ? -3.119 -9.072 7.283 1.00 86.88 232 GLU A CA 1
ATOM 1873 C C . GLU A 1 232 ? -3.301 -8.601 8.741 1.00 86.88 232 GLU A C 1
ATOM 1875 O O . GLU A 1 232 ? -3.743 -9.378 9.582 1.00 86.88 232 GLU A O 1
ATOM 1880 N N . ASN A 1 233 ? -3.085 -7.308 9.035 1.00 84.12 233 ASN A N 1
ATOM 1881 C CA . ASN A 1 233 ? -3.493 -6.684 10.307 1.00 84.12 233 ASN A CA 1
ATOM 1882 C C . ASN A 1 233 ? -4.966 -6.210 10.312 1.00 84.12 233 ASN A C 1
ATOM 1884 O O . ASN A 1 233 ? -5.391 -5.502 11.226 1.00 84.12 233 ASN A O 1
ATOM 1888 N N . GLY A 1 234 ? -5.760 -6.577 9.299 1.00 78.00 234 GLY A N 1
ATOM 1889 C CA . GLY A 1 234 ? -7.195 -6.287 9.246 1.00 78.00 234 GLY A CA 1
ATOM 1890 C C . GLY A 1 234 ? -7.537 -4.803 9.089 1.00 78.00 234 GLY A C 1
ATOM 1891 O O . GLY A 1 234 ? -8.517 -4.339 9.654 1.00 78.00 234 GLY A O 1
ATOM 1892 N N . CYS A 1 235 ? -6.737 -4.015 8.373 1.00 80.19 235 CYS A N 1
ATOM 1893 C CA . CYS A 1 235 ? -7.019 -2.595 8.162 1.00 80.19 235 CYS A CA 1
ATOM 1894 C C . CYS A 1 235 ? -8.401 -2.377 7.510 1.00 80.19 235 CYS A C 1
ATOM 1896 O O . CYS A 1 235 ? -8.683 -2.908 6.436 1.00 80.19 235 CYS A O 1
ATOM 1898 N N . THR A 1 236 ? -9.254 -1.560 8.139 1.00 82.56 236 THR A N 1
ATOM 1899 C CA . THR A 1 236 ? -10.636 -1.286 7.695 1.00 82.56 236 THR A CA 1
ATOM 1900 C C . THR A 1 236 ? -10.764 -0.176 6.649 1.00 82.56 236 THR A C 1
ATOM 1902 O O . THR A 1 236 ? -11.884 0.233 6.328 1.00 82.56 236 THR A O 1
ATOM 1905 N N . LEU A 1 237 ? -9.647 0.306 6.087 1.00 84.88 237 LEU A N 1
ATOM 1906 C CA . LEU A 1 237 ? -9.673 1.256 4.972 1.00 84.88 237 LEU A CA 1
ATOM 1907 C C . LEU A 1 237 ? -10.548 0.724 3.816 1.00 84.88 237 LEU A C 1
ATOM 1909 O O . LEU A 1 237 ? -10.534 -0.476 3.522 1.00 84.88 237 LEU A O 1
ATOM 1913 N N . PRO A 1 238 ? -11.299 1.601 3.122 1.00 88.25 238 PRO A N 1
ATOM 1914 C CA . PRO A 1 238 ? -12.098 1.194 1.973 1.00 88.25 238 PRO A CA 1
ATOM 1915 C C . PRO A 1 238 ? -11.202 0.668 0.845 1.00 88.25 238 PRO A C 1
ATOM 1917 O O . PRO A 1 238 ? -9.999 0.938 0.806 1.00 88.25 238 PRO A O 1
ATOM 1920 N N . SER A 1 239 ? -11.796 -0.033 -0.129 1.00 88.56 239 SER A N 1
ATOM 1921 C CA . SER A 1 239 ? -11.047 -0.608 -1.260 1.00 88.56 239 SER A CA 1
ATOM 1922 C C . SER A 1 239 ? -10.182 0.418 -1.990 1.00 88.56 239 SER A C 1
ATOM 1924 O O . SER A 1 239 ? -9.090 0.070 -2.422 1.00 88.56 239 SER A O 1
ATOM 1926 N N . ALA A 1 240 ? -10.639 1.670 -2.077 1.00 93.25 240 ALA A N 1
ATOM 1927 C CA . ALA A 1 240 ? -9.893 2.774 -2.665 1.00 93.25 240 ALA A CA 1
ATOM 1928 C C . ALA A 1 240 ? -8.589 3.079 -1.906 1.00 93.25 240 ALA A C 1
ATOM 1930 O O . ALA A 1 240 ? -7.554 3.243 -2.540 1.00 93.25 240 ALA A O 1
ATOM 1931 N N . GLY A 1 241 ? -8.605 3.085 -0.567 1.00 94.12 241 GLY A N 1
ATOM 1932 C CA . GLY A 1 241 ? -7.410 3.330 0.250 1.00 94.12 241 GLY A CA 1
ATOM 1933 C C . GLY A 1 241 ? -6.378 2.210 0.120 1.00 94.12 241 GLY A C 1
ATOM 1934 O O . GLY A 1 241 ? -5.204 2.467 -0.127 1.00 94.12 241 GLY A O 1
ATOM 1935 N N . LEU A 1 242 ? -6.826 0.951 0.179 1.00 94.06 242 LEU A N 1
ATOM 1936 C CA . LEU A 1 242 ? -5.947 -0.206 -0.037 1.00 94.06 242 LEU A CA 1
ATOM 1937 C C . LEU A 1 242 ? -5.417 -0.290 -1.481 1.00 94.06 242 LEU A C 1
ATOM 1939 O O . LEU A 1 242 ? -4.301 -0.758 -1.692 1.00 94.06 242 LEU A O 1
ATOM 1943 N N . PHE A 1 243 ? -6.193 0.165 -2.469 1.00 97.38 243 PHE A N 1
ATOM 1944 C CA . PHE A 1 243 ? -5.764 0.249 -3.867 1.00 97.38 243 PHE A CA 1
ATOM 1945 C C . PHE A 1 243 ? -4.721 1.352 -4.078 1.00 97.38 243 PHE A C 1
ATOM 1947 O O . PHE A 1 243 ? -3.736 1.112 -4.765 1.00 97.38 243 PHE A O 1
ATOM 1954 N N . ILE A 1 244 ? -4.900 2.526 -3.460 1.00 98.31 244 ILE A N 1
ATOM 1955 C CA . ILE A 1 244 ? -3.894 3.596 -3.459 1.00 98.31 244 ILE A CA 1
ATOM 1956 C C . ILE A 1 244 ? -2.572 3.061 -2.904 1.00 98.31 244 ILE A C 1
ATOM 1958 O O . ILE A 1 244 ? -1.572 3.095 -3.609 1.00 98.31 244 ILE A O 1
ATOM 1962 N N . ILE A 1 245 ? -2.576 2.482 -1.697 1.00 97.31 245 ILE A N 1
ATOM 1963 C CA . ILE A 1 245 ? -1.354 1.957 -1.061 1.00 97.31 245 ILE A CA 1
ATOM 1964 C C . ILE A 1 245 ? -0.623 0.970 -1.985 1.00 97.31 245 ILE A C 1
ATOM 1966 O O . ILE A 1 245 ? 0.590 1.061 -2.119 1.00 97.31 245 ILE A O 1
ATOM 1970 N N . ARG A 1 246 ? -1.348 0.066 -2.659 1.00 98.31 246 ARG A N 1
ATOM 1971 C CA . ARG A 1 246 ? -0.748 -1.001 -3.478 1.00 98.31 246 ARG A CA 1
ATOM 1972 C C . ARG A 1 246 ? -0.278 -0.574 -4.880 1.00 98.31 246 ARG A C 1
ATOM 1974 O O . ARG A 1 246 ? 0.450 -1.340 -5.507 1.00 98.31 246 ARG A O 1
ATOM 1981 N N . TYR A 1 247 ? -0.729 0.567 -5.403 1.00 98.56 247 TYR A N 1
ATOM 1982 C CA . TYR A 1 247 ? -0.489 0.939 -6.806 1.00 98.56 247 TYR A CA 1
ATOM 1983 C C . TYR A 1 247 ? -0.119 2.414 -7.023 1.00 98.56 247 TYR A C 1
ATOM 1985 O O . TYR A 1 247 ? -0.159 2.876 -8.163 1.00 98.56 247 TYR A O 1
ATOM 1993 N N . HIS A 1 248 ? 0.224 3.167 -5.976 1.00 98.31 248 HIS A N 1
ATOM 1994 C CA . HIS A 1 248 ? 0.589 4.581 -6.108 1.00 98.31 248 HIS A CA 1
ATOM 1995 C C . HIS A 1 248 ? 1.939 4.817 -6.785 1.00 98.31 248 HIS A C 1
ATOM 1997 O O . HIS A 1 248 ? 2.136 5.874 -7.378 1.00 98.31 248 HIS A O 1
ATOM 2003 N N . SER A 1 249 ? 2.817 3.815 -6.789 1.00 98.06 249 SER A N 1
ATOM 2004 C CA . SER A 1 249 ? 4.033 3.827 -7.603 1.00 98.06 249 SER A CA 1
ATOM 2005 C C . SER A 1 249 ? 3.804 3.321 -9.035 1.00 98.06 249 SER A C 1
ATOM 2007 O O . SER A 1 249 ? 4.731 3.335 -9.843 1.00 98.06 249 SER A O 1
ATOM 2009 N N . PHE A 1 250 ? 2.598 2.869 -9.410 1.00 98.31 250 PHE A N 1
ATOM 2010 C CA . PHE A 1 250 ? 2.340 2.249 -10.721 1.00 98.31 250 PHE A CA 1
ATOM 2011 C C . PHE A 1 250 ? 2.098 3.291 -11.835 1.00 98.31 250 PHE A C 1
ATOM 2013 O O . PHE A 1 250 ? 1.106 3.241 -12.575 1.00 98.31 250 PHE A O 1
ATOM 2020 N N . TYR A 1 251 ? 3.027 4.238 -11.979 1.00 97.06 251 TYR A N 1
ATOM 2021 C CA . TYR A 1 251 ? 2.963 5.351 -12.931 1.00 97.06 251 TYR A CA 1
ATOM 2022 C C . TYR A 1 251 ? 2.695 4.940 -14.392 1.00 97.06 251 TYR A C 1
ATOM 2024 O O . TYR A 1 251 ? 1.866 5.599 -15.030 1.00 97.06 251 TYR A O 1
ATOM 2032 N N . PRO A 1 252 ? 3.272 3.845 -14.933 1.00 97.44 252 PRO A N 1
ATOM 2033 C CA . PRO A 1 252 ? 2.920 3.342 -16.264 1.00 97.44 252 PRO A CA 1
ATOM 2034 C C . PRO A 1 252 ? 1.408 3.152 -16.468 1.00 97.44 252 PRO A C 1
ATOM 2036 O O . PRO A 1 252 ? 0.887 3.448 -17.543 1.00 97.44 252 PRO A O 1
ATOM 2039 N N . LEU A 1 253 ? 0.674 2.739 -15.427 1.00 97.75 253 LEU A N 1
ATOM 2040 C CA . LEU A 1 253 ? -0.784 2.659 -15.462 1.00 97.75 253 LEU A CA 1
ATOM 2041 C C . LEU A 1 253 ? -1.449 4.025 -15.246 1.00 97.75 253 LEU A C 1
ATOM 2043 O O . LEU A 1 253 ? -2.200 4.482 -16.106 1.00 97.75 253 LEU A O 1
ATOM 2047 N N . HIS A 1 254 ? -1.230 4.671 -14.096 1.00 95.56 254 HIS A N 1
ATOM 2048 C CA . HIS A 1 254 ? -2.049 5.825 -13.685 1.00 95.56 254 HIS A CA 1
ATOM 2049 C C . HIS A 1 254 ? -1.588 7.180 -14.248 1.00 95.56 254 HIS A C 1
ATOM 2051 O O . HIS A 1 254 ? -2.229 8.200 -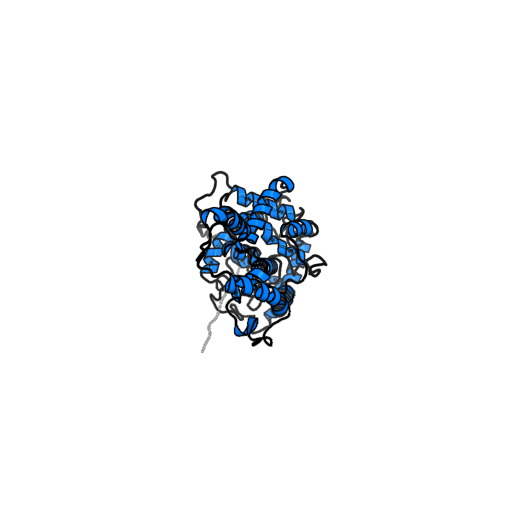13.979 1.00 95.56 254 HIS A O 1
ATOM 2057 N N . LYS A 1 255 ? -0.503 7.212 -15.030 1.00 93.25 255 LYS A N 1
ATOM 2058 C CA . LYS A 1 255 ? -0.059 8.386 -15.795 1.00 93.25 255 LYS A CA 1
ATOM 2059 C C . LYS A 1 255 ? -0.145 8.152 -17.305 1.00 93.25 255 LYS A C 1
ATOM 2061 O O . LYS A 1 255 ? -0.701 8.996 -18.001 1.00 93.25 255 LYS A O 1
ATOM 2066 N N . GLU A 1 256 ? 0.350 7.011 -17.791 1.00 94.75 256 GLU A N 1
ATOM 2067 C CA . GLU A 1 256 ? 0.465 6.733 -19.235 1.00 94.75 256 GLU A CA 1
ATOM 2068 C C . GLU A 1 256 ? -0.645 5.808 -19.790 1.00 94.75 256 GLU A C 1
ATOM 2070 O O . GLU A 1 256 ? -0.833 5.717 -21.002 1.00 94.75 256 GLU A O 1
ATOM 2075 N N . GLY A 1 257 ? -1.426 5.136 -18.933 1.00 95.88 257 GLY A N 1
ATOM 2076 C CA . GLY A 1 257 ? -2.541 4.264 -19.339 1.00 95.88 257 GLY A CA 1
ATOM 2077 C C . GLY A 1 257 ? -2.144 2.856 -19.812 1.00 95.88 257 GLY A C 1
ATOM 2078 O O . GLY A 1 257 ? -3.015 2.085 -20.247 1.00 95.88 257 GLY A O 1
ATOM 2079 N N . ALA A 1 258 ? -0.859 2.497 -19.709 1.00 97.56 258 ALA A N 1
ATOM 2080 C CA . ALA A 1 258 ? -0.356 1.154 -19.987 1.00 97.56 258 ALA A CA 1
ATOM 2081 C C . ALA A 1 258 ? -0.966 0.118 -19.025 1.00 97.56 258 ALA A C 1
ATOM 2083 O O . ALA A 1 258 ? -1.587 0.460 -18.023 1.00 97.56 258 ALA A O 1
ATOM 2084 N N . TYR A 1 259 ? -0.849 -1.174 -19.345 1.00 98.38 259 TYR A N 1
ATOM 2085 C CA . TYR A 1 259 ? -1.370 -2.287 -18.522 1.00 98.38 259 TYR A CA 1
ATOM 2086 C C . TYR A 1 259 ? -2.886 -2.290 -18.206 1.00 98.38 259 TYR A C 1
ATOM 2088 O O . TYR A 1 259 ? -3.395 -3.240 -17.614 1.00 98.38 259 TYR A O 1
ATOM 2096 N N . SER A 1 260 ? -3.659 -1.321 -18.703 1.00 97.88 260 SER A N 1
ATOM 2097 C CA . SER A 1 260 ? -5.119 -1.185 -18.529 1.00 97.88 260 SER A CA 1
ATOM 2098 C C . SER A 1 260 ? -5.970 -2.357 -19.064 1.00 97.88 260 SER A C 1
ATOM 2100 O O . SER A 1 260 ? -7.180 -2.417 -18.819 1.00 97.88 260 SER A O 1
ATOM 2102 N N . HIS A 1 261 ? -5.337 -3.308 -19.758 1.00 98.00 261 HIS A N 1
ATOM 2103 C CA . HIS A 1 261 ? -5.897 -4.586 -20.206 1.00 98.00 261 HIS A CA 1
ATOM 2104 C C . HIS A 1 261 ? -5.901 -5.678 -19.118 1.00 98.00 261 HIS A C 1
ATOM 2106 O O . HIS A 1 261 ? -6.607 -6.669 -19.269 1.00 98.00 261 HIS A O 1
ATOM 2112 N N . LEU A 1 262 ? -5.157 -5.502 -18.021 1.00 98.44 262 LEU A N 1
ATOM 2113 C CA . LEU A 1 262 ? -5.181 -6.394 -16.853 1.00 98.44 262 LEU A CA 1
ATOM 2114 C C . LEU A 1 262 ? -6.265 -5.987 -15.836 1.00 98.44 262 LEU A C 1
ATOM 2116 O O . LEU A 1 262 ? -6.724 -6.813 -15.054 1.00 98.44 262 LEU A O 1
ATOM 2120 N N . MET A 1 263 ? -6.713 -4.727 -15.869 1.00 98.25 263 MET A N 1
ATOM 2121 C CA . MET A 1 263 ? -7.697 -4.170 -14.932 1.00 98.25 263 MET A CA 1
ATOM 2122 C C . MET A 1 263 ? -9.107 -4.758 -15.083 1.00 98.25 263 MET A C 1
ATOM 2124 O O . MET A 1 263 ? -9.656 -4.800 -16.191 1.00 98.25 263 MET A O 1
ATOM 2128 N N . ASN A 1 264 ? -9.746 -5.056 -13.952 1.00 96.75 264 ASN A N 1
ATOM 2129 C CA . ASN A 1 264 ? -11.188 -5.306 -13.866 1.00 96.75 264 ASN A CA 1
ATOM 2130 C C . ASN A 1 264 ? -11.974 -4.006 -13.555 1.00 96.75 264 ASN A C 1
ATOM 2132 O O . ASN A 1 264 ? -11.392 -2.931 -13.396 1.00 96.75 264 ASN A O 1
ATOM 2136 N N . ASP A 1 265 ? -13.304 -4.077 -13.463 1.00 96.50 265 ASP A N 1
ATOM 2137 C CA . ASP A 1 265 ? -14.153 -2.894 -13.225 1.00 96.50 265 ASP A CA 1
ATOM 2138 C C . ASP A 1 265 ? -13.912 -2.231 -11.856 1.00 96.50 265 ASP A C 1
ATOM 2140 O O . ASP A 1 265 ? -13.951 -1.006 -11.734 1.00 96.50 265 ASP A O 1
ATOM 2144 N N . LYS A 1 266 ? -13.599 -3.023 -10.824 1.00 94.75 266 LYS A N 1
ATOM 2145 C CA . LYS A 1 266 ? -13.280 -2.529 -9.476 1.00 94.75 266 LYS A CA 1
ATOM 2146 C C . LYS A 1 266 ? -11.962 -1.749 -9.476 1.00 94.75 266 LYS A C 1
ATOM 2148 O O . LYS A 1 266 ? -11.877 -0.715 -8.817 1.00 94.75 266 LYS A O 1
ATOM 2153 N N . ASP A 1 267 ? -10.965 -2.188 -10.243 1.00 97.62 267 ASP A N 1
ATOM 2154 C CA . ASP A 1 267 ? -9.722 -1.434 -10.435 1.00 97.62 267 ASP A CA 1
ATOM 2155 C C . ASP A 1 267 ? -9.996 -0.084 -11.115 1.00 97.62 267 ASP A C 1
ATOM 2157 O O . ASP A 1 267 ? -9.439 0.933 -10.712 1.00 97.62 267 ASP A O 1
ATOM 2161 N N . ARG A 1 268 ? -10.891 -0.047 -12.116 1.00 97.12 268 ARG A N 1
ATOM 2162 C CA . ARG A 1 268 ? -11.256 1.186 -12.847 1.00 97.12 268 ARG A CA 1
ATOM 2163 C C . ARG A 1 268 ? -11.978 2.201 -11.960 1.00 97.12 268 ARG A C 1
ATOM 2165 O O . ARG A 1 268 ? -11.784 3.402 -12.132 1.00 97.12 268 ARG A O 1
ATOM 2172 N N . GLU A 1 269 ? -12.772 1.739 -10.996 1.00 94.38 269 GLU A N 1
ATOM 2173 C CA . GLU A 1 269 ? -13.384 2.610 -9.987 1.00 94.38 269 GLU A CA 1
ATOM 2174 C C . GLU A 1 269 ? -12.364 3.130 -8.963 1.00 94.38 269 GLU A C 1
ATOM 2176 O O . GLU A 1 269 ? -12.340 4.330 -8.681 1.00 94.38 269 GLU A O 1
ATOM 2181 N N . ASN A 1 270 ? -11.473 2.275 -8.444 1.00 94.69 270 ASN A N 1
ATOM 2182 C CA . ASN A 1 270 ? -10.451 2.713 -7.484 1.00 94.69 270 ASN A CA 1
ATOM 2183 C C . ASN A 1 270 ? -9.373 3.614 -8.127 1.00 94.69 270 ASN A C 1
ATOM 2185 O O . ASN A 1 270 ? -8.865 4.516 -7.462 1.00 94.69 270 ASN A O 1
ATOM 2189 N N . LEU A 1 271 ? -9.065 3.443 -9.419 1.00 96.31 271 LEU A N 1
ATOM 2190 C CA . LEU A 1 271 ? -8.097 4.270 -10.154 1.00 96.31 271 LEU A CA 1
ATOM 2191 C C . LEU A 1 271 ? -8.458 5.770 -10.128 1.00 96.31 271 LEU A C 1
ATOM 2193 O O . LEU A 1 271 ? -7.569 6.617 -10.069 1.00 96.31 271 LEU A O 1
ATOM 2197 N N . LYS A 1 272 ? -9.752 6.115 -10.073 1.00 94.50 272 LYS A N 1
ATOM 2198 C CA . LYS A 1 272 ? -10.222 7.507 -9.918 1.00 94.50 272 LYS A CA 1
ATOM 2199 C C . LYS A 1 272 ? -9.703 8.141 -8.623 1.00 94.50 272 LYS A C 1
ATOM 2201 O O . LYS A 1 272 ? -9.263 9.287 -8.631 1.00 94.50 272 LYS A O 1
ATOM 2206 N N . TRP A 1 273 ? -9.713 7.382 -7.527 1.00 94.00 273 TRP A N 1
ATOM 2207 C CA . TRP A 1 273 ? -9.174 7.813 -6.235 1.00 94.00 273 TRP A CA 1
ATOM 2208 C C . TRP A 1 273 ? -7.648 7.873 -6.235 1.00 94.00 273 TRP A C 1
ATOM 2210 O O . TRP A 1 273 ? -7.082 8.774 -5.620 1.00 94.00 273 TRP A O 1
ATOM 2220 N N . LEU A 1 274 ? -6.983 6.979 -6.970 1.00 95.75 274 LEU A N 1
ATOM 2221 C CA . LEU A 1 274 ? -5.534 7.038 -7.144 1.00 95.75 274 LEU A CA 1
ATOM 2222 C C . LEU A 1 274 ? -5.088 8.291 -7.917 1.00 95.75 274 LEU A C 1
ATOM 2224 O O . LEU A 1 274 ? -4.152 8.955 -7.483 1.00 95.75 274 LEU A O 1
ATOM 2228 N N . HIS A 1 275 ? -5.785 8.692 -8.985 1.00 93.50 275 HIS A N 1
ATOM 2229 C CA . HIS A 1 275 ? -5.489 9.962 -9.664 1.00 93.50 275 HIS A CA 1
ATOM 2230 C C . HIS A 1 275 ? -5.647 11.179 -8.735 1.00 93.50 275 HIS A C 1
ATOM 2232 O O . HIS A 1 275 ? -4.850 12.114 -8.814 1.00 93.50 275 HIS A O 1
ATOM 2238 N N . ILE A 1 276 ? -6.645 11.162 -7.839 1.00 93.00 276 ILE A N 1
ATOM 2239 C CA . ILE A 1 276 ? -6.808 12.196 -6.805 1.00 93.00 276 ILE A CA 1
ATOM 2240 C C . ILE A 1 276 ? -5.607 12.174 -5.856 1.00 93.00 276 ILE A C 1
ATOM 2242 O O . ILE A 1 276 ? -4.975 13.209 -5.678 1.00 93.00 276 ILE A O 1
ATOM 2246 N N . PHE A 1 277 ? -5.266 11.014 -5.285 1.00 95.56 277 PHE A N 1
ATOM 2247 C CA . PHE A 1 277 ? -4.151 10.859 -4.347 1.00 95.56 277 PHE A CA 1
ATOM 2248 C C . PHE A 1 277 ? -2.805 11.311 -4.935 1.00 95.56 277 PHE A C 1
ATOM 2250 O O . PHE A 1 277 ? -2.117 12.127 -4.323 1.00 95.56 277 PHE A O 1
ATOM 2257 N N . ASN A 1 278 ? -2.472 10.849 -6.145 1.00 91.75 278 ASN A N 1
ATOM 2258 C CA . ASN A 1 278 ? -1.202 11.115 -6.827 1.00 91.75 278 ASN A CA 1
ATOM 2259 C C . ASN A 1 278 ? -0.904 12.617 -6.974 1.00 91.75 278 ASN A C 1
ATOM 2261 O O . ASN A 1 278 ? 0.253 13.029 -6.978 1.00 91.75 278 ASN A O 1
ATOM 2265 N N . LYS A 1 279 ? -1.941 13.459 -7.091 1.00 89.94 279 LYS A N 1
ATOM 2266 C CA . LYS A 1 279 ? -1.783 14.920 -7.104 1.00 89.94 279 LYS A CA 1
ATOM 2267 C C . LYS A 1 279 ? -1.114 15.421 -5.817 1.00 89.94 279 LYS A C 1
ATOM 2269 O O . LYS A 1 279 ? -0.308 16.338 -5.880 1.00 89.94 279 LYS A O 1
ATOM 2274 N N . TYR A 1 280 ? -1.454 14.864 -4.661 1.00 91.50 280 TYR A N 1
ATOM 2275 C CA . TYR A 1 280 ? -0.945 15.337 -3.373 1.00 91.50 280 TYR A CA 1
ATOM 2276 C C . TYR A 1 280 ? 0.404 14.712 -3.043 1.00 91.50 280 TYR A C 1
ATOM 2278 O O . TYR A 1 280 ? 1.304 15.452 -2.660 1.00 91.50 280 TYR A O 1
ATOM 2286 N N . ASP A 1 281 ? 0.567 13.410 -3.280 1.00 89.69 281 ASP A N 1
ATOM 2287 C CA . ASP A 1 281 ? 1.858 12.720 -3.163 1.00 89.69 281 ASP A CA 1
ATOM 2288 C C . ASP A 1 281 ? 2.957 13.438 -3.965 1.00 89.69 281 ASP A C 1
ATOM 2290 O O . ASP A 1 281 ? 3.952 13.898 -3.407 1.00 89.69 281 ASP A O 1
ATOM 2294 N N . LEU A 1 282 ? 2.737 13.662 -5.265 1.00 84.25 282 LEU A N 1
ATOM 2295 C CA . LEU A 1 282 ? 3.760 14.285 -6.100 1.00 84.25 282 LEU A CA 1
ATOM 2296 C C . LEU A 1 282 ? 3.979 15.773 -5.781 1.00 84.25 282 LEU A C 1
ATOM 2298 O O . LEU A 1 282 ? 5.119 16.220 -5.669 1.00 84.25 282 LEU A O 1
ATOM 2302 N N . TYR A 1 283 ? 2.903 16.558 -5.672 1.00 83.19 283 TYR A N 1
ATOM 2303 C CA . TYR A 1 283 ? 3.008 18.020 -5.713 1.00 83.19 283 TYR A CA 1
ATOM 2304 C C . TYR A 1 283 ? 3.033 18.709 -4.342 1.00 83.19 283 TYR A C 1
ATOM 2306 O O . TYR A 1 283 ? 3.382 19.888 -4.287 1.00 83.19 283 TYR A O 1
ATOM 2314 N N . SER A 1 284 ? 2.674 18.034 -3.239 1.00 81.62 284 SER A N 1
ATOM 2315 C CA . SER A 1 284 ? 2.686 18.658 -1.899 1.00 81.62 284 SER A CA 1
ATOM 2316 C C . SER A 1 284 ? 4.093 18.838 -1.307 1.00 81.62 284 SER A C 1
ATOM 2318 O O . SER A 1 284 ? 4.252 19.622 -0.367 1.00 81.62 284 SER A O 1
ATOM 2320 N N . LYS A 1 285 ? 5.102 18.170 -1.891 1.00 82.12 285 LYS A N 1
ATOM 2321 C CA . LYS A 1 285 ? 6.518 18.172 -1.486 1.00 82.12 285 LYS A CA 1
ATOM 2322 C C . LYS A 1 285 ? 7.082 19.591 -1.377 1.00 82.12 285 LYS A C 1
ATOM 2324 O O . LYS A 1 285 ? 7.315 20.283 -2.374 1.00 82.12 285 LYS A O 1
ATOM 2329 N N . SER A 1 286 ? 7.319 20.032 -0.145 1.00 78.69 286 SER A N 1
ATOM 2330 C CA . SER A 1 286 ? 7.581 21.435 0.186 1.00 78.69 286 SER A CA 1
ATOM 2331 C C . SER A 1 286 ? 8.717 21.602 1.194 1.00 78.69 286 SER A C 1
ATOM 2333 O O . SER A 1 286 ? 8.896 20.792 2.096 1.00 78.69 286 SER A O 1
ATOM 2335 N N . LYS A 1 287 ? 9.426 22.731 1.117 1.00 77.19 287 LYS A N 1
ATOM 2336 C CA . LYS A 1 287 ? 10.361 23.187 2.168 1.00 77.19 287 LYS A CA 1
ATOM 2337 C C . LYS A 1 287 ? 9.655 23.752 3.409 1.00 77.19 287 LYS A C 1
ATOM 2339 O O . LYS A 1 287 ? 10.303 24.106 4.391 1.00 77.19 287 LYS A O 1
ATOM 2344 N N . VAL A 1 288 ? 8.328 23.896 3.370 1.00 82.06 288 VAL A N 1
ATOM 2345 C CA . VAL A 1 288 ? 7.526 24.292 4.535 1.00 82.06 288 VAL A CA 1
ATOM 2346 C C . VAL A 1 288 ? 7.138 23.036 5.306 1.00 82.06 288 VAL A C 1
ATOM 2348 O O . VAL A 1 288 ? 6.290 22.259 4.869 1.00 82.06 288 VAL A O 1
ATOM 2351 N N . LEU A 1 289 ? 7.772 22.848 6.461 1.00 86.12 289 LEU A N 1
ATOM 2352 C CA . LEU A 1 289 ? 7.547 21.689 7.319 1.00 86.12 289 LEU A CA 1
ATOM 2353 C C . LEU A 1 289 ? 6.192 21.761 8.037 1.00 86.12 289 LEU A C 1
ATOM 2355 O O . LEU A 1 289 ? 5.737 22.833 8.449 1.00 86.12 289 LEU A O 1
ATOM 2359 N N . VAL A 1 290 ? 5.573 20.599 8.229 1.00 88.56 290 VAL A N 1
ATOM 2360 C CA . VAL A 1 290 ? 4.379 20.422 9.056 1.00 88.56 290 VAL A CA 1
ATOM 2361 C C . VAL A 1 290 ? 4.787 20.347 10.530 1.00 88.56 290 VAL A C 1
ATOM 2363 O O . VAL A 1 290 ? 5.731 19.649 10.906 1.00 88.56 290 VAL A O 1
ATOM 2366 N N . ASP A 1 291 ? 4.038 21.056 11.375 1.00 91.19 291 ASP A N 1
ATOM 2367 C CA . ASP A 1 291 ? 4.132 20.981 12.836 1.00 91.19 291 ASP A CA 1
ATOM 2368 C C . ASP A 1 291 ? 3.600 19.620 13.318 1.00 91.19 291 ASP A C 1
ATOM 2370 O O . ASP A 1 291 ? 2.393 19.425 13.496 1.00 91.19 291 ASP A O 1
ATOM 2374 N N . VAL A 1 292 ? 4.525 18.667 13.469 1.00 90.44 292 VAL A N 1
ATOM 2375 C CA . VAL A 1 292 ? 4.249 17.258 13.783 1.00 90.44 292 VAL A CA 1
ATOM 2376 C C . VAL A 1 292 ? 3.432 17.119 15.068 1.00 90.44 292 VAL A C 1
ATOM 2378 O O . VAL A 1 292 ? 2.403 16.448 15.066 1.00 90.44 292 VAL A O 1
ATOM 2381 N N . GLU A 1 293 ? 3.832 17.789 16.149 1.00 91.06 293 GLU A N 1
ATOM 2382 C CA . GLU A 1 293 ? 3.175 17.667 17.458 1.00 91.06 293 GLU A CA 1
ATOM 2383 C C . GLU A 1 293 ? 1.755 18.249 17.453 1.00 91.06 293 GLU A C 1
ATOM 2385 O O . GLU A 1 293 ? 0.862 17.731 18.126 1.00 91.06 293 GLU A O 1
ATOM 2390 N N . LYS A 1 294 ? 1.501 19.276 16.635 1.00 94.06 294 LYS A N 1
ATOM 2391 C CA . LYS A 1 294 ? 0.157 19.836 16.448 1.00 94.06 294 LYS A CA 1
ATOM 2392 C C . LYS A 1 294 ? -0.789 18.897 15.692 1.00 94.06 294 LYS A C 1
ATOM 2394 O O . LYS A 1 294 ? -1.990 18.905 15.974 1.00 94.06 294 LYS A O 1
ATOM 2399 N N . VAL A 1 295 ? -0.293 18.118 14.726 1.00 94.00 295 VAL A N 1
ATOM 2400 C CA . VAL A 1 295 ? -1.136 17.237 13.889 1.00 94.00 295 VAL A CA 1
ATOM 2401 C C . VAL A 1 295 ? -1.214 15.793 14.397 1.00 94.00 295 VAL A C 1
ATOM 2403 O O . VAL A 1 295 ? -2.224 15.125 14.170 1.00 94.00 295 VAL A O 1
ATOM 2406 N N . LYS A 1 296 ? -0.207 15.326 15.145 1.00 91.06 296 LYS A N 1
ATOM 2407 C CA . LYS A 1 296 ? -0.104 13.974 15.724 1.00 91.06 296 LYS A CA 1
ATOM 2408 C C . LYS A 1 296 ? -1.378 13.496 16.444 1.00 91.06 296 LYS A C 1
ATOM 2410 O O . LYS A 1 296 ? -1.833 12.403 16.105 1.00 91.06 296 LYS A O 1
ATOM 2415 N N . PRO A 1 297 ? -2.055 14.286 17.308 1.00 93.12 297 PRO A N 1
ATOM 2416 C CA . PRO A 1 297 ? -3.294 13.845 17.962 1.00 93.12 297 PRO A CA 1
ATOM 2417 C C . PRO A 1 297 ? -4.443 13.539 16.989 1.00 93.12 297 PRO A C 1
ATOM 2419 O O . PRO A 1 297 ? -5.246 12.640 17.238 1.00 93.12 297 PRO A O 1
ATOM 2422 N N . TYR A 1 298 ? -4.529 14.262 15.865 1.00 94.81 298 TYR A N 1
ATOM 2423 C CA . TYR A 1 298 ? -5.543 14.001 14.841 1.00 94.81 298 TYR A CA 1
ATOM 2424 C C . TYR A 1 298 ? -5.281 12.664 14.147 1.00 94.81 298 TYR A C 1
ATOM 2426 O O . TYR A 1 298 ? -6.163 11.808 14.105 1.00 94.81 298 TYR A O 1
ATOM 2434 N N . TYR A 1 299 ? -4.057 12.452 13.669 1.00 92.88 299 TYR A N 1
ATOM 2435 C CA . TYR A 1 299 ? -3.691 11.228 12.961 1.00 92.88 299 TYR A CA 1
ATOM 2436 C C . TYR A 1 299 ? -3.702 9.988 13.859 1.00 92.88 299 TYR A C 1
ATOM 2438 O O . TYR A 1 299 ? -4.196 8.944 13.437 1.00 92.88 299 TYR A O 1
ATOM 2446 N N . GLN A 1 300 ? -3.279 10.108 15.122 1.00 86.25 300 GLN A N 1
ATOM 2447 C CA . GLN A 1 300 ? -3.448 9.051 16.124 1.00 86.25 300 GLN A CA 1
ATOM 2448 C C . GLN A 1 300 ? -4.923 8.660 16.294 1.00 86.25 300 GLN A C 1
ATOM 2450 O O . GLN A 1 300 ? -5.230 7.470 16.321 1.00 86.25 300 GLN A O 1
ATOM 2455 N N . SER A 1 301 ? -5.856 9.622 16.296 1.00 88.19 301 SER A N 1
ATOM 2456 C CA . SER A 1 301 ? -7.292 9.310 16.366 1.00 88.19 301 SER A CA 1
ATOM 2457 C C . SER A 1 301 ? -7.815 8.541 15.140 1.00 88.19 301 SER A C 1
ATOM 2459 O O . SER A 1 301 ? -8.705 7.705 15.290 1.00 88.19 301 SER A O 1
ATOM 2461 N N . LEU A 1 302 ? -7.237 8.752 13.946 1.00 87.62 302 LEU A N 1
ATOM 2462 C CA . LEU A 1 302 ? -7.578 7.993 12.733 1.00 87.62 302 LEU A CA 1
ATOM 2463 C C . LEU A 1 302 ? -6.991 6.576 12.754 1.00 87.62 302 LEU A C 1
ATOM 2465 O O . LEU A 1 302 ? -7.688 5.619 12.416 1.00 87.62 302 LEU A O 1
ATOM 2469 N N . ILE A 1 303 ? -5.738 6.434 13.198 1.00 84.62 303 ILE A N 1
ATOM 2470 C CA . ILE A 1 303 ? -5.084 5.133 13.410 1.00 84.62 303 ILE A CA 1
ATOM 2471 C C . ILE A 1 303 ? -5.900 4.311 14.419 1.00 84.62 303 ILE A C 1
ATOM 2473 O O . ILE A 1 303 ? -6.245 3.160 14.155 1.00 84.62 303 ILE A O 1
ATOM 2477 N N . GLU A 1 304 ? -6.289 4.921 15.543 1.00 81.25 304 GLU A N 1
ATOM 2478 C CA . GLU A 1 304 ? -7.164 4.298 16.536 1.00 81.25 304 GLU A CA 1
ATOM 2479 C C . GLU A 1 304 ? -8.553 3.964 15.982 1.00 81.25 304 GLU A C 1
ATOM 2481 O O . GLU A 1 304 ? -9.090 2.916 16.331 1.00 81.25 304 GLU A O 1
ATOM 2486 N N . LYS A 1 305 ? -9.152 4.825 15.147 1.00 78.88 305 LYS A N 1
ATOM 2487 C CA . LYS A 1 305 ? -10.450 4.564 14.503 1.00 78.88 305 LYS A CA 1
ATOM 2488 C C . LYS A 1 305 ? -10.379 3.283 13.672 1.00 78.88 305 LYS A C 1
ATOM 2490 O O . LYS A 1 305 ? -11.155 2.369 13.928 1.00 78.88 305 LYS A O 1
ATOM 2495 N N . VAL A 1 306 ? -9.415 3.183 12.758 1.00 70.31 306 VAL A N 1
ATOM 2496 C CA . VAL A 1 306 ? -9.250 2.015 11.875 1.00 70.31 306 VAL A CA 1
ATOM 2497 C C . VAL A 1 306 ? -8.865 0.752 12.656 1.00 70.31 306 VAL A C 1
ATOM 2499 O O . VAL A 1 306 ? -9.404 -0.321 12.396 1.00 70.31 306 VAL A O 1
ATOM 2502 N N . ALA A 1 307 ? -8.034 0.866 13.697 1.00 65.38 307 ALA A N 1
ATOM 2503 C CA . ALA A 1 307 ? -7.736 -0.260 14.586 1.00 65.38 307 ALA A CA 1
ATOM 2504 C C . ALA A 1 307 ? -8.965 -0.734 15.396 1.00 65.38 307 ALA A C 1
ATOM 2506 O O . ALA A 1 307 ? -9.129 -1.932 15.628 1.00 65.38 307 ALA A O 1
ATOM 2507 N N . LYS A 1 308 ? -9.852 0.181 15.819 1.00 59.59 308 LYS A N 1
ATOM 2508 C CA . LYS A 1 308 ? -11.088 -0.130 16.570 1.00 59.59 308 LYS A CA 1
ATOM 2509 C C . LYS A 1 308 ? -12.250 -0.565 15.678 1.00 59.59 308 LYS A C 1
ATOM 2511 O O . LYS A 1 308 ? -13.151 -1.251 16.157 1.00 59.59 308 LYS A O 1
ATOM 2516 N N . GLU A 1 309 ? -12.250 -0.204 14.398 1.00 56.59 309 GLU A N 1
ATOM 2517 C CA . GLU A 1 309 ? -13.257 -0.636 13.420 1.00 56.59 309 GLU A CA 1
ATOM 2518 C C . GLU A 1 309 ? -13.179 -2.138 13.098 1.00 56.59 309 GLU A C 1
ATOM 2520 O O . GLU A 1 309 ? -14.169 -2.703 12.633 1.00 56.59 309 GLU A O 1
ATOM 2525 N N . ASN A 1 310 ? -12.096 -2.819 13.499 1.00 51.00 310 ASN A N 1
ATOM 2526 C CA . ASN A 1 310 ? -12.061 -4.281 13.661 1.00 51.00 310 ASN A CA 1
ATOM 2527 C C . ASN A 1 310 ? -13.031 -4.824 14.733 1.00 51.00 310 ASN A C 1
ATOM 2529 O O . ASN A 1 310 ? -13.162 -6.031 14.921 1.00 51.00 310 ASN A O 1
ATOM 2533 N N . GLY A 1 311 ? -13.789 -3.949 15.397 1.00 57.53 311 GLY A N 1
ATOM 2534 C CA . GLY A 1 311 ? -15.182 -4.217 15.757 1.00 57.53 311 GLY A CA 1
ATOM 2535 C C . GLY A 1 311 ? -15.409 -5.037 17.025 1.00 57.53 311 GLY A C 1
ATOM 2536 O O . GLY A 1 311 ? -16.538 -5.096 17.512 1.00 57.53 311 GLY A O 1
ATOM 2537 N N . CYS A 1 312 ? -14.368 -5.638 17.597 1.00 60.56 312 CYS A N 1
ATOM 2538 C CA . CYS A 1 312 ? -14.440 -6.258 18.911 1.00 60.56 312 CYS A CA 1
ATOM 2539 C C . CYS A 1 312 ? -13.072 -6.237 19.599 1.00 60.56 312 CYS A C 1
ATOM 2541 O O . CYS A 1 312 ? -12.135 -6.871 19.127 1.00 60.56 312 CYS A O 1
ATOM 2543 N N . THR A 1 313 ? -12.961 -5.555 20.741 1.00 72.69 313 THR A N 1
ATOM 2544 C CA . THR A 1 313 ? -11.730 -5.539 21.562 1.00 72.69 313 THR A CA 1
ATOM 2545 C C . THR A 1 313 ? -11.790 -6.549 22.717 1.00 72.69 313 THR A C 1
ATOM 2547 O O . THR A 1 313 ? -11.084 -6.417 23.720 1.00 72.69 313 THR A O 1
ATOM 2550 N N . LEU A 1 314 ? -12.644 -7.578 22.602 1.00 76.19 314 LEU A N 1
ATOM 2551 C CA . LEU A 1 314 ? -12.604 -8.723 23.511 1.00 76.19 314 LEU A CA 1
ATOM 2552 C C . LEU A 1 314 ? -11.246 -9.439 23.391 1.00 76.19 314 LEU A C 1
ATOM 2554 O O . LEU A 1 314 ? -10.762 -9.641 22.278 1.00 76.19 314 LEU A O 1
ATOM 2558 N N . PRO A 1 315 ? -10.646 -9.891 24.508 1.00 80.00 315 PRO A N 1
ATOM 2559 C CA . PRO A 1 315 ? -9.437 -10.707 24.453 1.00 80.00 315 PRO A CA 1
ATOM 2560 C C . PRO A 1 315 ? -9.711 -12.035 23.732 1.00 80.00 315 PRO A C 1
ATOM 2562 O O . PRO A 1 315 ? -10.843 -12.528 23.759 1.00 80.00 315 PRO A O 1
ATOM 2565 N N . LEU A 1 316 ? -8.670 -12.665 23.175 1.00 76.94 316 LEU A N 1
ATOM 2566 C CA . LEU A 1 316 ? -8.763 -13.951 22.460 1.00 76.94 316 LEU A CA 1
ATOM 2567 C C . LEU A 1 316 ? -9.547 -15.016 23.248 1.00 76.94 316 LEU A C 1
ATOM 2569 O O . LEU A 1 316 ? -10.429 -15.667 22.695 1.00 76.94 316 LEU A O 1
ATOM 2573 N N . ALA A 1 317 ? -9.342 -15.102 24.566 1.00 86.25 317 ALA A N 1
ATOM 2574 C CA . ALA A 1 317 ? -10.115 -15.970 25.456 1.00 86.25 317 ALA A CA 1
ATOM 2575 C C . ALA A 1 317 ? -11.640 -15.730 25.404 1.00 86.25 317 ALA A C 1
ATOM 2577 O O . ALA A 1 317 ? -12.422 -16.679 25.446 1.00 86.25 317 ALA A O 1
ATOM 2578 N N . GLY A 1 318 ? -12.074 -14.470 25.299 1.00 86.44 318 GLY A N 1
ATOM 2579 C CA . GLY A 1 318 ? -13.483 -14.094 25.168 1.00 86.44 318 GLY A CA 1
ATOM 2580 C C . GLY A 1 318 ? -14.066 -14.501 23.815 1.00 86.44 318 GLY A C 1
ATOM 2581 O O . GLY A 1 318 ? -15.152 -15.078 23.768 1.00 86.44 318 GLY A O 1
ATOM 2582 N N . LEU A 1 319 ? -13.318 -14.286 22.728 1.00 83.88 319 LEU A N 1
ATOM 2583 C CA . LEU A 1 319 ? -13.699 -14.731 21.382 1.00 83.88 319 LEU A CA 1
ATOM 2584 C C . LEU A 1 319 ? -13.771 -16.266 21.294 1.00 83.88 319 LEU A C 1
ATOM 2586 O O . LEU A 1 319 ? -14.733 -16.812 20.751 1.00 83.88 319 LEU A O 1
ATOM 2590 N N . PHE A 1 320 ? -12.807 -16.967 21.898 1.00 90.25 320 PHE A N 1
ATOM 2591 C CA . PHE A 1 320 ? -12.767 -18.427 21.992 1.00 90.25 320 PHE A CA 1
ATOM 2592 C C . PHE A 1 320 ? -13.976 -18.988 22.753 1.00 90.25 320 PHE A C 1
ATOM 2594 O O . PHE A 1 320 ? -14.645 -19.899 22.262 1.00 90.25 320 PHE A O 1
ATOM 2601 N N . ILE A 1 321 ? -14.309 -18.411 23.917 1.00 95.06 321 ILE A N 1
ATOM 2602 C CA . ILE A 1 321 ? -15.541 -18.738 24.652 1.00 95.06 321 ILE A CA 1
ATOM 2603 C C . ILE A 1 321 ? -16.754 -18.557 23.740 1.00 95.06 321 ILE A C 1
ATOM 2605 O O . ILE A 1 321 ? -17.552 -19.480 23.588 1.00 95.06 321 ILE A O 1
ATOM 2609 N N . MET A 1 322 ? -16.892 -17.392 23.105 1.00 90.06 322 MET A N 1
ATOM 2610 C CA . MET A 1 322 ? -18.067 -17.068 22.298 1.00 90.06 322 MET A CA 1
ATOM 2611 C C . MET A 1 322 ? -18.250 -18.068 21.144 1.00 90.06 322 MET A C 1
ATOM 2613 O O . MET A 1 322 ? -19.356 -18.570 20.942 1.00 90.06 322 MET A O 1
ATOM 2617 N N . ARG A 1 323 ? -17.153 -18.450 20.477 1.00 92.38 323 ARG A N 1
ATOM 2618 C CA . ARG A 1 323 ? -17.121 -19.434 19.384 1.00 92.38 323 ARG A CA 1
ATOM 2619 C C . ARG A 1 323 ? -17.416 -20.873 19.827 1.00 92.38 323 ARG A C 1
ATOM 2621 O O . ARG A 1 323 ? -18.053 -21.606 19.075 1.00 92.38 323 ARG A O 1
ATOM 2628 N N . TYR A 1 324 ? -16.972 -21.287 21.018 1.00 96.31 324 TYR A N 1
ATOM 2629 C CA . TYR A 1 324 ? -16.963 -22.703 21.426 1.00 96.31 324 TYR A CA 1
ATOM 2630 C C . TYR A 1 324 ? -17.782 -23.053 22.683 1.00 96.31 324 TYR A C 1
ATOM 2632 O O . TYR A 1 324 ? -17.813 -24.223 23.060 1.00 96.31 324 TYR A O 1
ATOM 2640 N N . HIS A 1 325 ? -18.513 -22.117 23.303 1.00 96.69 325 HIS A N 1
ATOM 2641 C CA . HIS A 1 325 ? -19.349 -22.377 24.497 1.00 96.69 325 HIS A CA 1
ATOM 2642 C C . HIS A 1 325 ? -20.441 -23.449 24.317 1.00 96.69 325 HIS A C 1
ATOM 2644 O O . HIS A 1 325 ? -20.952 -23.981 25.300 1.00 96.69 325 HIS A O 1
ATOM 2650 N N . SER A 1 326 ? -20.807 -23.746 23.068 1.00 97.12 326 SER A N 1
ATOM 2651 C CA . SER A 1 326 ? -21.759 -24.801 22.703 1.00 97.12 326 SER A CA 1
ATOM 2652 C C . SER A 1 326 ? -21.089 -26.136 22.335 1.00 97.12 326 SER A C 1
ATOM 2654 O O . SER A 1 326 ? -21.783 -27.119 22.079 1.00 97.12 326 SER A O 1
ATOM 2656 N N . PHE A 1 327 ? -19.753 -26.222 22.314 1.00 97.44 327 PHE A N 1
ATOM 2657 C CA . PHE A 1 327 ? -19.020 -27.417 21.875 1.00 97.44 327 PHE A CA 1
ATOM 2658 C C . PHE A 1 327 ? -18.775 -28.413 23.026 1.00 97.44 327 PHE A C 1
ATOM 2660 O O . PHE A 1 327 ? -17.643 -28.795 23.327 1.00 97.44 327 PHE A O 1
ATOM 2667 N N . TYR A 1 328 ? -19.856 -28.866 23.667 1.00 96.44 328 TYR A N 1
ATOM 2668 C CA . TYR A 1 328 ? -19.817 -29.766 24.828 1.00 96.44 328 TYR A CA 1
ATOM 2669 C C . TYR A 1 328 ? -18.978 -31.051 24.642 1.00 96.44 328 TYR A C 1
ATOM 2671 O O . TYR A 1 328 ? -18.263 -31.409 25.581 1.00 96.44 328 TYR A O 1
ATOM 2679 N N . PRO A 1 329 ? -18.971 -31.731 23.473 1.00 97.75 329 PRO A N 1
ATOM 2680 C CA . PRO A 1 329 ? -18.062 -32.852 23.235 1.00 97.75 329 PRO A CA 1
ATOM 2681 C C . PRO A 1 329 ? -16.586 -32.531 23.512 1.00 97.75 329 PRO A C 1
ATOM 2683 O O . PRO A 1 329 ? -15.891 -33.373 24.070 1.00 97.75 329 PRO A O 1
ATOM 2686 N N . LEU A 1 330 ? -16.127 -31.314 23.194 1.00 95.81 330 LEU A N 1
ATOM 2687 C CA . LEU A 1 330 ? -14.775 -30.846 23.503 1.00 95.81 330 LEU A CA 1
ATOM 2688 C C . LEU A 1 330 ? -14.630 -30.505 24.992 1.00 95.81 330 LEU A C 1
ATOM 2690 O O . LEU A 1 330 ? -13.859 -31.136 25.712 1.00 95.81 330 LEU A O 1
ATOM 2694 N N . HIS A 1 331 ? -15.389 -29.517 25.475 1.00 93.56 331 HIS A N 1
ATOM 2695 C CA . HIS A 1 331 ? -15.138 -28.888 26.780 1.00 93.56 331 HIS A CA 1
ATOM 2696 C C . HIS A 1 331 ? -15.839 -29.558 27.978 1.00 93.56 331 HIS A C 1
ATOM 2698 O O . HIS A 1 331 ? -15.806 -29.021 29.091 1.00 93.56 331 HIS A O 1
ATOM 2704 N N . LYS A 1 332 ? -16.511 -30.694 27.773 1.00 92.69 332 LYS A N 1
ATOM 2705 C CA . LYS A 1 332 ? -17.130 -31.492 28.842 1.00 92.69 332 LYS A CA 1
ATOM 2706 C C . LYS A 1 332 ? -16.791 -32.977 28.730 1.00 92.69 332 LYS A C 1
ATOM 2708 O O . LYS A 1 332 ? -16.433 -33.576 29.735 1.00 92.69 332 LYS A O 1
ATOM 2713 N N . GLU A 1 333 ? -16.877 -33.545 27.528 1.00 93.94 333 GLU A N 1
ATOM 2714 C CA . GLU A 1 333 ? -16.655 -34.985 27.307 1.00 93.94 333 GLU A CA 1
ATOM 2715 C C . GLU A 1 333 ? -15.203 -35.321 26.881 1.00 93.94 333 GLU A C 1
ATOM 2717 O O . GLU A 1 333 ? -14.837 -36.491 26.802 1.00 93.94 333 GLU A O 1
ATOM 2722 N N . GLY A 1 334 ? -14.353 -34.314 26.625 1.00 90.25 334 GLY A N 1
ATOM 2723 C CA . GLY A 1 334 ? -12.917 -34.477 26.333 1.00 90.25 334 GLY A CA 1
ATOM 2724 C C . GLY A 1 334 ? -12.567 -34.950 24.912 1.00 90.25 334 GLY A C 1
ATOM 2725 O O . GLY A 1 334 ? -11.398 -35.227 24.621 1.00 90.25 334 GLY A O 1
ATOM 2726 N N . ALA A 1 335 ? -13.554 -35.042 24.018 1.00 94.88 335 ALA A N 1
ATOM 2727 C CA . ALA A 1 335 ? -13.367 -35.415 22.619 1.00 94.88 335 ALA A CA 1
ATOM 2728 C C . ALA A 1 335 ? -12.666 -34.301 21.812 1.00 94.88 335 ALA A C 1
ATOM 2730 O O . ALA A 1 335 ? -12.521 -33.175 22.272 1.00 94.88 335 ALA A O 1
ATOM 2731 N N . TYR A 1 336 ? -12.225 -34.607 20.586 1.00 96.06 336 TYR A N 1
ATOM 2732 C CA . TYR A 1 336 ? -11.612 -33.652 19.636 1.00 96.06 336 TYR A CA 1
ATOM 2733 C C . TYR A 1 336 ? -10.322 -32.934 20.091 1.00 96.06 336 TYR A C 1
ATOM 2735 O O . TYR A 1 336 ? -9.747 -32.167 19.324 1.00 96.06 336 TYR A O 1
ATOM 2743 N N . SER A 1 337 ? -9.780 -33.254 21.268 1.00 93.94 337 SER A N 1
ATOM 2744 C CA . SER A 1 337 ? -8.534 -32.689 21.819 1.00 93.94 337 SER A CA 1
ATOM 2745 C C . SER A 1 337 ? -7.261 -32.953 20.989 1.00 93.94 337 SER A C 1
ATOM 2747 O O . SER A 1 337 ? -6.219 -32.345 21.246 1.00 93.94 337 SER A O 1
ATOM 2749 N N . HIS A 1 338 ? -7.343 -33.820 19.975 1.00 96.31 338 HIS A N 1
ATOM 2750 C CA . HIS A 1 338 ? -6.301 -34.065 18.971 1.00 96.31 338 HIS A CA 1
ATOM 2751 C C . HIS A 1 338 ? -6.272 -33.019 17.839 1.00 96.31 338 HIS A C 1
ATOM 2753 O O . HIS A 1 338 ? -5.291 -32.967 17.108 1.00 96.31 338 HIS A O 1
ATOM 2759 N N . LEU A 1 339 ? -7.321 -32.199 17.691 1.00 93.44 339 LEU A N 1
ATOM 2760 C CA . LEU A 1 339 ? -7.389 -31.101 16.714 1.00 93.44 339 LEU A CA 1
ATOM 2761 C C . LEU A 1 339 ? -6.922 -29.755 17.292 1.00 93.44 339 LEU A C 1
ATOM 2763 O O . LEU A 1 339 ? -6.781 -28.794 16.547 1.00 93.44 339 LEU A O 1
ATOM 2767 N N . MET A 1 340 ? -6.714 -29.683 18.610 1.00 93.69 340 MET A N 1
ATOM 2768 C CA . MET A 1 340 ? -6.342 -28.456 19.316 1.00 93.69 340 MET A CA 1
ATOM 2769 C C . MET A 1 340 ? -4.856 -28.121 19.151 1.00 93.69 340 MET A C 1
ATOM 2771 O O . MET A 1 340 ? -4.001 -28.981 19.397 1.00 93.69 340 MET A O 1
ATOM 2775 N N . ASN A 1 341 ? -4.549 -26.860 18.854 1.00 88.69 341 ASN A N 1
ATOM 2776 C CA . ASN A 1 341 ? -3.205 -26.300 19.009 1.00 88.69 341 ASN A CA 1
ATOM 2777 C C . ASN A 1 341 ? -2.946 -25.879 20.480 1.00 88.69 341 ASN A C 1
ATOM 2779 O O . ASN A 1 341 ? -3.762 -26.142 21.369 1.00 88.69 341 ASN A O 1
ATOM 2783 N N . ASP A 1 342 ? -1.798 -25.262 20.766 1.00 88.94 342 ASP A N 1
ATOM 2784 C CA . ASP A 1 342 ? -1.446 -24.854 22.135 1.00 88.94 342 ASP A CA 1
ATOM 2785 C C . ASP A 1 342 ? -2.266 -23.654 22.644 1.00 88.94 342 ASP A C 1
ATOM 2787 O O . ASP A 1 342 ? -2.623 -23.609 23.823 1.00 88.94 342 ASP A O 1
ATOM 2791 N N . GLU A 1 343 ? -2.656 -22.732 21.760 1.00 85.75 343 GLU A N 1
ATOM 2792 C CA . GLU A 1 343 ? -3.530 -21.598 22.089 1.00 85.75 343 GLU A CA 1
ATOM 2793 C C . GLU A 1 343 ? -4.951 -22.069 22.450 1.00 85.75 343 GLU A C 1
ATOM 2795 O O . GLU A 1 343 ? -5.532 -21.612 23.437 1.00 85.75 343 GLU A O 1
ATOM 2800 N N . ASP A 1 344 ? -5.501 -23.037 21.710 1.00 91.38 344 ASP A N 1
ATOM 2801 C CA . ASP A 1 344 ? -6.784 -23.674 22.015 1.00 91.38 344 ASP A CA 1
ATOM 2802 C C . ASP A 1 344 ? -6.746 -24.312 23.411 1.00 91.38 344 ASP A C 1
ATOM 2804 O O . ASP A 1 344 ? -7.707 -24.211 24.180 1.00 91.38 344 ASP A O 1
ATOM 2808 N N . ARG A 1 345 ? -5.632 -24.981 23.757 1.00 93.75 345 ARG A N 1
ATOM 2809 C CA . ARG A 1 345 ? -5.428 -25.619 25.071 1.00 93.75 345 ARG A CA 1
ATOM 2810 C C . ARG A 1 345 ? -5.341 -24.581 26.174 1.00 93.75 345 ARG A C 1
ATOM 2812 O O . ARG A 1 345 ? -5.920 -24.790 27.242 1.00 93.75 345 ARG A O 1
ATOM 2819 N N . GLU A 1 346 ? -4.668 -23.462 25.921 1.00 91.06 346 GLU A N 1
ATOM 2820 C CA . GLU A 1 346 ? -4.637 -22.361 26.869 1.00 91.06 346 GLU A CA 1
ATOM 2821 C C . GLU A 1 346 ? -6.033 -21.755 27.066 1.00 91.06 346 GLU A C 1
ATOM 2823 O O . GLU A 1 346 ? -6.474 -21.598 28.206 1.00 91.06 346 GLU A O 1
ATOM 2828 N N . ASN A 1 347 ? -6.759 -21.450 25.992 1.00 92.81 347 ASN A N 1
ATOM 2829 C CA . ASN A 1 347 ? -8.061 -20.789 26.072 1.00 92.81 347 ASN A CA 1
ATOM 2830 C C . ASN A 1 347 ? -9.185 -21.698 26.599 1.00 92.81 347 ASN A C 1
ATOM 2832 O O . ASN A 1 347 ? -10.130 -21.209 27.230 1.00 92.81 347 ASN A O 1
ATOM 2836 N N . LEU A 1 348 ? -9.057 -23.023 26.463 1.00 95.31 348 LEU A N 1
ATOM 2837 C CA . LEU A 1 348 ? -9.998 -23.996 27.026 1.00 95.31 348 LEU A CA 1
ATOM 2838 C C . LEU A 1 348 ? -10.174 -23.842 28.553 1.00 95.31 348 LEU A C 1
ATOM 2840 O O . LEU A 1 348 ? -11.278 -24.053 29.065 1.00 95.31 348 LEU A O 1
ATOM 2844 N N . LYS A 1 349 ? -9.144 -23.382 29.288 1.00 94.62 349 LYS A N 1
ATOM 2845 C CA . LYS A 1 349 ? -9.249 -23.100 30.738 1.00 94.62 349 LYS A CA 1
ATOM 2846 C C . LYS A 1 349 ? -10.324 -22.050 31.047 1.00 94.62 349 LYS A C 1
ATOM 2848 O O . LYS A 1 349 ? -11.084 -22.205 32.003 1.00 94.62 349 LYS A O 1
ATOM 2853 N N . TRP A 1 350 ? -10.438 -21.022 30.205 1.00 96.56 350 TRP A N 1
ATOM 2854 C CA . TRP A 1 350 ? -11.424 -19.952 30.343 1.00 96.56 350 TRP A CA 1
ATOM 2855 C C . TRP A 1 350 ? -12.827 -20.427 29.967 1.00 96.56 350 TRP A C 1
ATOM 2857 O O . TRP A 1 350 ? -13.791 -20.097 30.659 1.00 96.56 350 TRP A O 1
ATOM 2867 N N . LEU A 1 351 ? -12.941 -21.282 28.948 1.00 95.88 351 LEU A N 1
ATOM 2868 C CA . LEU A 1 351 ? -14.202 -21.919 28.569 1.00 95.88 351 LEU A CA 1
ATOM 2869 C C . LEU A 1 351 ? -14.761 -22.826 29.683 1.00 95.88 351 LEU A C 1
ATOM 2871 O O . LEU A 1 351 ? -15.944 -22.727 30.012 1.00 95.88 351 LEU A O 1
ATOM 2875 N N . HIS A 1 352 ? -13.927 -23.629 30.351 1.00 94.69 352 HIS A N 1
ATOM 2876 C CA . HIS A 1 352 ? -14.359 -24.413 31.519 1.00 94.69 352 HIS A CA 1
ATOM 2877 C C . HIS A 1 352 ? -14.818 -23.545 32.707 1.00 94.69 352 HIS A C 1
ATOM 2879 O O . HIS A 1 352 ? -15.679 -23.967 33.483 1.00 94.69 352 HIS A O 1
ATOM 2885 N N . ILE A 1 353 ? -14.252 -22.344 32.877 1.00 95.81 353 ILE A N 1
ATOM 2886 C CA . ILE A 1 353 ? -14.701 -21.380 33.892 1.00 95.81 353 ILE A CA 1
ATOM 2887 C C . ILE A 1 353 ? -16.058 -20.794 33.481 1.00 95.81 353 ILE A C 1
ATOM 2889 O O . ILE A 1 353 ? -17.007 -20.861 34.263 1.00 95.81 353 ILE A O 1
ATOM 2893 N N . PHE A 1 354 ? -16.175 -20.287 32.250 1.00 96.56 354 PHE A N 1
ATOM 2894 C CA . PHE A 1 354 ? -17.395 -19.675 31.718 1.00 96.56 354 PHE A CA 1
ATOM 2895 C C . PHE A 1 354 ? -18.597 -20.628 31.726 1.00 96.56 354 PHE A C 1
ATOM 2897 O O . PHE A 1 354 ? -19.680 -20.242 32.166 1.00 96.56 354 PHE A O 1
ATOM 2904 N N . ASN A 1 355 ? -18.411 -21.883 31.301 1.00 96.00 355 ASN A N 1
ATOM 2905 C CA . ASN A 1 355 ? -19.498 -22.856 31.170 1.00 96.00 355 ASN A CA 1
ATOM 2906 C C . ASN A 1 355 ? -20.255 -23.099 32.491 1.00 96.00 355 ASN A C 1
ATOM 2908 O O . ASN A 1 355 ? -21.463 -23.324 32.472 1.00 96.00 355 ASN A O 1
ATOM 2912 N N . LYS A 1 356 ? -19.586 -22.972 33.647 1.00 95.25 356 LYS A N 1
ATOM 2913 C CA . LYS A 1 356 ? -20.242 -23.047 34.965 1.00 95.25 356 LYS A CA 1
ATOM 2914 C C . LYS A 1 356 ? -21.274 -21.932 35.147 1.00 95.25 356 LYS A C 1
ATOM 2916 O O . LYS A 1 356 ? -22.359 -22.182 35.665 1.00 95.25 356 LYS A O 1
ATOM 2921 N N . TYR A 1 357 ? -20.947 -20.715 34.721 1.00 95.12 357 TYR A N 1
ATOM 2922 C CA . TYR A 1 357 ? -21.837 -19.564 34.844 1.00 95.12 357 TYR A CA 1
ATOM 2923 C C . TYR A 1 357 ? -22.977 -19.626 33.824 1.00 95.12 357 TYR A C 1
ATOM 2925 O O . TYR A 1 357 ? -24.125 -19.447 34.221 1.00 95.12 357 TYR A O 1
ATOM 2933 N N . ASP A 1 358 ? -22.711 -19.959 32.556 1.00 94.19 358 ASP A N 1
ATOM 2934 C CA . ASP A 1 358 ? -23.777 -20.164 31.558 1.00 94.19 358 ASP A CA 1
ATOM 2935 C C . ASP A 1 358 ? -24.753 -21.276 31.988 1.00 94.19 358 ASP A C 1
ATOM 2937 O O . ASP A 1 358 ? -25.972 -21.094 31.967 1.00 94.19 358 ASP A O 1
ATOM 2941 N N . LEU A 1 359 ? -24.251 -22.435 32.421 1.00 92.56 359 LEU A N 1
ATOM 2942 C CA . LEU A 1 359 ? -25.113 -23.571 32.740 1.00 92.56 359 LEU A CA 1
ATOM 2943 C C . LEU A 1 359 ? -25.921 -23.368 34.032 1.00 92.56 359 LEU A C 1
ATOM 2945 O O . LEU A 1 359 ? -27.120 -23.643 34.038 1.00 92.56 359 LEU A O 1
ATOM 2949 N N . TYR A 1 360 ? -25.293 -22.886 35.111 1.00 93.50 360 TYR A N 1
ATOM 2950 C CA . TYR A 1 360 ? -25.896 -22.895 36.452 1.00 93.50 360 TYR A CA 1
ATOM 2951 C C . TYR A 1 360 ? -26.484 -21.552 36.921 1.00 93.50 360 TYR A C 1
ATOM 2953 O O . TYR A 1 360 ? -27.139 -21.523 37.960 1.00 93.50 360 TYR A O 1
ATOM 2961 N N . SER A 1 361 ? -26.320 -20.447 36.179 1.00 93.50 361 SER A N 1
ATOM 2962 C CA . SER A 1 361 ? -27.002 -19.171 36.502 1.00 93.50 361 SER A CA 1
ATOM 2963 C C . SER A 1 361 ? -28.493 -19.150 36.130 1.00 93.50 361 SER A C 1
ATOM 2965 O O . SER A 1 361 ? -29.235 -18.276 36.582 1.00 93.50 361 SER A O 1
ATOM 2967 N N . LYS A 1 362 ? -28.948 -20.120 35.326 1.00 92.31 362 LYS A N 1
ATOM 2968 C CA . LYS A 1 362 ? -30.326 -20.250 34.830 1.00 92.31 362 LYS A CA 1
ATOM 2969 C C . LYS A 1 362 ? -31.303 -20.445 36.001 1.00 92.31 362 LYS A C 1
ATOM 2971 O O . LYS A 1 362 ? -31.356 -21.509 36.612 1.00 92.31 362 LYS A O 1
ATOM 2976 N N . SER A 1 363 ? -32.085 -19.407 36.310 1.00 93.94 363 SER A N 1
ATOM 2977 C CA . SER A 1 363 ? -32.938 -19.320 37.505 1.00 93.94 363 SER A CA 1
ATOM 2978 C C . SER A 1 363 ? -34.359 -18.847 37.184 1.00 93.94 363 SER A C 1
ATOM 2980 O O . SER A 1 363 ? -34.596 -18.176 36.183 1.00 93.94 363 SER A O 1
ATOM 2982 N N . LYS A 1 364 ? -35.314 -19.162 38.071 1.00 93.81 364 LYS A N 1
ATOM 2983 C CA . LYS A 1 364 ? -36.669 -18.572 38.061 1.00 93.81 364 LYS A CA 1
ATOM 2984 C C . LYS A 1 364 ? -36.699 -17.142 38.614 1.00 93.81 364 LYS A C 1
ATOM 2986 O O . LYS A 1 364 ? -37.684 -16.438 38.413 1.00 93.81 364 LYS A O 1
ATOM 2991 N N . VAL A 1 365 ? -35.656 -16.728 39.336 1.00 94.81 365 VAL A N 1
ATOM 2992 C CA . VAL A 1 365 ? -35.491 -15.348 39.808 1.00 94.81 365 VAL A CA 1
ATOM 2993 C C . VAL A 1 365 ? -34.864 -14.541 38.677 1.00 94.81 365 VAL A C 1
ATOM 2995 O O . VAL A 1 365 ? -33.763 -14.859 38.233 1.00 94.81 365 VAL A O 1
ATOM 2998 N N . LEU A 1 366 ? -35.577 -13.521 38.203 1.00 93.44 366 LEU A N 1
ATOM 2999 C CA . LEU A 1 366 ? -35.124 -12.665 37.109 1.00 93.44 366 LEU A CA 1
ATOM 3000 C C . LEU A 1 366 ? -34.121 -11.614 37.605 1.00 93.44 366 LEU A C 1
ATOM 3002 O O . LEU A 1 366 ? -34.210 -11.135 38.735 1.00 93.44 366 LEU A O 1
ATOM 3006 N N . VAL A 1 367 ? -33.188 -11.235 36.732 1.00 94.81 367 VAL A N 1
ATOM 3007 C CA . VAL A 1 367 ? -32.291 -10.095 36.957 1.00 94.81 367 VAL A CA 1
ATOM 3008 C C . VAL A 1 367 ? -33.062 -8.798 36.709 1.00 94.81 367 VAL A C 1
ATOM 3010 O O . VAL A 1 367 ? -33.759 -8.668 35.705 1.00 94.81 367 VAL A O 1
ATOM 3013 N N . ASP A 1 368 ? -32.909 -7.826 37.607 1.00 96.31 368 ASP A N 1
ATOM 3014 C CA . ASP A 1 368 ? -33.370 -6.453 37.393 1.00 96.31 368 ASP A CA 1
ATOM 3015 C C . ASP A 1 368 ? -32.502 -5.789 36.312 1.00 96.31 368 ASP A C 1
ATOM 3017 O O . ASP A 1 368 ? -31.364 -5.382 36.564 1.00 96.31 368 ASP A O 1
ATOM 3021 N N . VAL A 1 369 ? -33.032 -5.750 35.085 1.00 95.62 369 VAL A N 1
ATOM 3022 C CA . VAL A 1 369 ? -32.312 -5.290 33.891 1.00 95.62 369 VAL A CA 1
ATOM 3023 C C . VAL A 1 369 ? -31.924 -3.820 34.008 1.00 95.62 369 VAL A C 1
ATOM 3025 O O . VAL A 1 369 ? -30.766 -3.489 33.769 1.00 95.62 369 VAL A O 1
ATOM 3028 N N . GLU A 1 370 ? -32.837 -2.936 34.416 1.00 96.25 370 GLU A N 1
ATOM 3029 C CA . GLU A 1 370 ? -32.549 -1.496 34.488 1.00 96.25 370 GLU A CA 1
ATOM 3030 C C . GLU A 1 370 ? -31.507 -1.179 35.570 1.00 96.25 370 GLU A C 1
ATOM 3032 O O . GLU A 1 370 ? -30.668 -0.301 35.371 1.00 96.25 370 GLU A O 1
ATOM 3037 N N . LYS A 1 371 ? -31.467 -1.953 36.664 1.00 97.44 371 LYS A N 1
ATOM 3038 C CA . LYS A 1 371 ? -30.417 -1.828 37.686 1.00 97.44 371 LYS A CA 1
ATOM 3039 C C . LYS A 1 371 ? -29.018 -2.196 37.178 1.00 97.44 371 LYS A C 1
ATOM 3041 O O . LYS A 1 371 ? -28.045 -1.579 37.609 1.00 97.44 371 LYS A O 1
ATOM 3046 N N . VAL A 1 372 ? -28.885 -3.199 36.303 1.00 96.44 372 VAL A N 1
ATOM 3047 C CA . VAL A 1 372 ? -27.569 -3.650 35.792 1.00 96.44 372 VAL A CA 1
ATOM 3048 C C . VAL A 1 372 ? -27.156 -2.988 34.473 1.00 96.44 372 VAL A C 1
ATOM 3050 O O . VAL A 1 372 ? -25.975 -2.980 34.127 1.00 96.44 372 VAL A O 1
ATOM 3053 N N . LYS A 1 373 ? -28.109 -2.410 33.742 1.00 94.06 373 LYS A N 1
ATOM 3054 C CA . LYS A 1 373 ? -27.926 -1.808 32.416 1.00 94.06 373 LYS A CA 1
ATOM 3055 C C . LYS A 1 373 ? -26.795 -0.773 32.333 1.00 94.06 373 LYS A C 1
ATOM 3057 O O . LYS A 1 373 ? -26.007 -0.914 31.404 1.00 94.06 373 LYS A O 1
ATOM 3062 N N . PRO A 1 374 ? -26.603 0.181 33.271 1.00 95.38 374 PRO A N 1
ATOM 3063 C CA . PRO A 1 374 ? -25.487 1.132 33.186 1.00 95.38 374 PRO A CA 1
ATOM 3064 C C . PRO A 1 374 ? -24.106 0.459 33.194 1.00 95.38 374 PRO A C 1
ATOM 3066 O O . PRO A 1 374 ? -23.205 0.879 32.473 1.00 95.38 374 PRO A O 1
ATOM 3069 N N . TYR A 1 375 ? -23.948 -0.621 33.968 1.00 96.75 375 TYR A N 1
ATOM 3070 C CA . TYR A 1 375 ? -22.705 -1.389 34.012 1.00 96.75 375 TYR A CA 1
ATOM 3071 C C . TYR A 1 375 ? -22.438 -2.078 32.670 1.00 96.75 375 TYR A C 1
ATOM 3073 O O . TYR A 1 375 ? -21.390 -1.856 32.064 1.00 96.75 375 TYR A O 1
ATOM 3081 N N . TYR A 1 376 ? -23.399 -2.855 32.162 1.00 95.19 376 TYR A N 1
ATOM 3082 C CA . TYR A 1 376 ? -23.228 -3.561 30.890 1.00 95.19 376 TYR A CA 1
ATOM 3083 C C . TYR A 1 376 ? -23.127 -2.615 29.688 1.00 95.19 376 TYR A C 1
ATOM 3085 O O . TYR A 1 376 ? -22.353 -2.900 28.780 1.00 95.19 376 TYR A O 1
ATOM 3093 N N . GLN A 1 377 ? -23.809 -1.468 29.708 1.00 86.38 377 GLN A N 1
ATOM 3094 C CA . GLN A 1 377 ? -23.674 -0.425 28.690 1.00 86.38 377 GLN A CA 1
ATOM 3095 C C . GLN A 1 377 ? -22.225 0.083 28.603 1.00 86.38 377 GLN A C 1
ATOM 3097 O O . GLN A 1 377 ? -21.656 0.097 27.515 1.00 86.38 377 GLN A O 1
ATOM 3102 N N . SER A 1 378 ? -21.581 0.367 29.744 1.00 86.19 378 SER A N 1
ATOM 3103 C CA . SER A 1 378 ? -20.165 0.775 29.771 1.00 86.19 378 SER A CA 1
ATOM 3104 C C . SER A 1 378 ? -19.198 -0.313 29.273 1.00 86.19 378 SER A C 1
ATOM 3106 O O . SER A 1 378 ? -18.141 -0.007 28.724 1.00 86.19 378 SER A O 1
ATOM 3108 N N . LEU A 1 379 ? -19.555 -1.598 29.420 1.00 85.25 379 LEU A N 1
ATOM 3109 C CA . LEU A 1 379 ? -18.781 -2.708 28.856 1.00 85.25 379 LEU A CA 1
ATOM 3110 C C . LEU A 1 379 ? -18.994 -2.847 27.344 1.00 85.25 379 LEU A C 1
ATOM 3112 O O . LEU A 1 379 ? -18.037 -3.129 26.629 1.00 85.25 379 LEU A O 1
ATOM 3116 N N . ILE A 1 380 ? -20.219 -2.636 26.855 1.00 81.19 380 ILE A N 1
ATOM 3117 C CA . ILE A 1 380 ? -20.533 -2.635 25.419 1.00 81.19 380 ILE A CA 1
ATOM 3118 C C . ILE A 1 380 ? -19.759 -1.510 24.728 1.00 81.19 380 ILE A C 1
ATOM 3120 O O . ILE A 1 380 ? -19.041 -1.779 23.774 1.00 81.19 380 ILE A O 1
ATOM 3124 N N . GLU A 1 381 ? -19.814 -0.290 25.266 1.00 79.88 381 GLU A N 1
ATOM 3125 C CA . GLU A 1 381 ? -19.076 0.880 24.759 1.00 79.88 381 GLU A CA 1
ATOM 3126 C C . GLU A 1 381 ? -17.551 0.701 24.800 1.00 79.88 381 GLU A C 1
ATOM 3128 O O . GLU A 1 381 ? -16.839 1.264 23.971 1.00 79.88 381 GLU A O 1
ATOM 3133 N N . LYS A 1 382 ? -17.038 -0.098 25.745 1.00 78.25 382 LYS A N 1
ATOM 3134 C CA . LYS A 1 382 ? -15.613 -0.433 25.828 1.00 78.25 382 LYS A CA 1
ATOM 3135 C C . LYS A 1 382 ? -15.180 -1.472 24.788 1.00 78.25 382 LYS A C 1
ATOM 3137 O O . LYS A 1 382 ? -14.074 -1.359 24.259 1.00 78.25 382 LYS A O 1
ATOM 3142 N N . TYR A 1 383 ? -15.993 -2.509 24.563 1.00 77.56 383 TYR A N 1
ATOM 3143 C CA . TYR A 1 383 ? -15.578 -3.704 23.816 1.00 77.56 383 TYR A CA 1
ATOM 3144 C C . TYR A 1 383 ? -16.136 -3.819 22.392 1.00 77.56 383 TYR A C 1
ATOM 3146 O O . TYR A 1 383 ? -15.640 -4.645 21.626 1.00 77.56 383 TYR A O 1
ATOM 3154 N N . PHE A 1 384 ? -17.127 -3.005 22.023 1.00 69.12 384 PHE A N 1
ATOM 3155 C CA . PHE A 1 384 ? -17.798 -3.036 20.722 1.00 69.12 384 PHE A CA 1
ATOM 3156 C C . PHE A 1 384 ? -17.997 -1.616 20.160 1.00 69.12 384 PHE A C 1
ATOM 3158 O O . PHE A 1 384 ? -18.142 -0.660 20.924 1.00 69.12 384 PHE A O 1
ATOM 3165 N N . PRO A 1 385 ? -18.049 -1.444 18.826 1.00 67.75 385 PRO A N 1
ATOM 3166 C CA . PRO A 1 385 ? -18.405 -0.175 18.209 1.00 67.75 385 PRO A CA 1
ATOM 3167 C C . PRO A 1 385 ? -19.857 0.197 18.534 1.00 67.75 385 PRO A C 1
ATOM 3169 O O . PRO A 1 385 ? -20.732 -0.661 18.646 1.00 67.75 385 PRO A O 1
ATOM 3172 N N . ALA A 1 386 ? -20.137 1.501 18.594 1.00 67.75 386 ALA A N 1
ATOM 3173 C CA . ALA A 1 386 ? -21.455 2.042 18.950 1.00 67.75 386 ALA A CA 1
ATOM 3174 C C . ALA A 1 386 ? -22.611 1.592 18.027 1.00 67.75 386 ALA A C 1
ATOM 3176 O O . ALA A 1 386 ? -23.782 1.743 18.380 1.00 67.75 386 ALA A O 1
ATOM 3177 N N . LYS A 1 387 ? -22.301 1.057 16.839 1.00 58.53 387 LYS A N 1
ATOM 3178 C CA . LYS A 1 387 ? -23.252 0.399 15.937 1.00 58.53 387 LYS A CA 1
ATOM 3179 C C . LYS A 1 387 ? -22.619 -0.870 15.373 1.00 58.53 387 LYS A C 1
ATOM 3181 O O . LYS A 1 387 ? -21.547 -0.814 14.779 1.00 58.53 387 LYS A O 1
ATOM 3186 N N . LEU A 1 388 ? -23.323 -1.986 15.522 1.00 54.41 388 LEU A N 1
ATOM 3187 C CA . LEU A 1 388 ? -22.968 -3.281 14.944 1.00 54.41 388 LEU A CA 1
ATOM 3188 C C . LEU A 1 388 ? -23.787 -3.534 13.670 1.00 54.41 388 LEU A C 1
ATOM 3190 O O . LEU A 1 388 ? -24.929 -3.081 13.559 1.00 54.41 388 LEU A O 1
ATOM 3194 N N . LYS A 1 389 ? -23.196 -4.266 12.721 1.00 53.12 389 LYS A N 1
ATOM 3195 C CA . LYS A 1 389 ? -23.917 -4.905 11.611 1.00 53.12 389 LYS A CA 1
ATOM 3196 C C . LYS A 1 389 ? -24.333 -6.303 12.082 1.00 53.12 389 LYS A C 1
ATOM 3198 O O . LYS A 1 389 ? -23.534 -6.962 12.746 1.00 53.12 389 LYS A O 1
ATOM 3203 N N . TRP A 1 390 ? -25.559 -6.711 11.765 1.00 59.78 390 TRP A N 1
ATOM 3204 C CA . TRP A 1 390 ? -26.195 -7.953 12.219 1.00 59.78 390 TRP A CA 1
ATOM 3205 C C . TRP A 1 390 ? -26.659 -8.779 11.022 1.00 59.78 390 TRP A C 1
ATOM 3207 O O . TRP A 1 390 ? -27.105 -8.138 10.041 1.00 59.78 390 TRP A O 1
#

Sequence (390 aa):
MATTLVDQSALGSQFDEKNVHNHVTKDTNEVTLNGVSHNGFTAPEINSFGHSFRAYDVESERQKGVEEFYRLQHINQTYDFVKKMRENYEKLNRAEMSIWECCELLNQVVDDSDPDLDEPQIQHLLQSAEAIRKDYPNEDWLHLTALIHDLGKILLLPQFGELPQWAVVGDTFPVGCAFDEANIHHKFFKENPDIKNPAYNTKDGIYTNGCGLENVMMSWGHDDYMYLVAKENGCTLPSAGLFIIRYHSFYPLHKEGAYSHLMNDKDRENLKWLHIFNKYDLYSKSKVLVDVEKVKPYYQSLIEKVAKENGCTLPLAGLFIMRYHSFYPLHKEGAYSHLMNDEDRENLKWLHIFNKYDLYSKSKVLVDVEKVKPYYQSLIEKYFPAKLKW